Protein AF-A0A943ITS8-F1 (afdb_monomer)

Solvent-accessible surface area (backbone atoms only — not comparable to full-atom values): 27557 Å² total; per-residue (Å²): 136,85,84,74,80,83,71,79,92,72,88,78,87,81,85,78,75,72,50,28,58,60,48,41,40,70,44,14,77,73,55,92,27,43,47,52,30,53,46,33,51,49,40,56,44,51,32,47,37,62,69,46,65,85,47,86,88,46,46,54,42,36,41,39,34,41,34,58,70,78,72,27,29,41,39,34,40,34,32,16,29,64,32,68,88,57,61,66,53,71,70,35,80,60,37,51,91,80,51,74,38,60,78,44,75,62,29,42,44,61,61,33,22,49,15,48,39,35,49,54,98,79,34,53,36,38,41,40,29,16,24,70,68,30,39,76,67,44,22,23,38,36,38,56,52,61,69,40,69,41,83,45,92,90,30,56,57,67,62,79,45,79,43,76,43,63,79,84,52,96,42,81,26,9,37,36,42,38,32,40,21,44,34,80,52,49,53,43,33,46,66,85,91,58,83,71,90,70,58,71,69,58,40,52,51,36,40,49,52,48,53,20,44,35,34,18,38,38,47,66,78,47,83,48,44,46,33,39,39,40,33,51,91,89,45,78,46,80,44,79,65,60,46,53,72,78,48,65,36,85,93,48,62,46,77,46,70,78,39,78,45,65,50,83,44,43,76,33,31,37,35,36,40,36,29,34,41,51,58,37,83,88,46,91,74,58,43,48,43,34,72,80,41,12,31,30,32,40,26,51,67,30,32,51,34,39,66,41,41,33,36,78,45,71,73,45,80,81,51,81,81,41,12,32,32,37,33,43,38,32,42,42,65,78,55,57,61,28,50,59,55,60,41,89,74,49,62,37,66,42,85,86,35,68,30,46,57,48,48,32,51,50,48,50,72,77,44,78,80,76,71,67,69,90,59,48,73,37,51,51,51,50,50,54,49,48,55,55,49,64,68,35,89,55,48,77,42,76,38,71,56,39,75,28,27,62,85,77,70,46,91,46,59,38,54,34,36,37,36,35,84,88,45,25,40,36,34,39,72,42,73,46,72,61,53,65,66,58,55,54,51,46,50,51,46,50,42,18,24,33,73,58,72,45,71,67,65,34,39,34,45,35,17,68,39,77,50,69,72,47,54,57,49,48,60,59,51,42,75,37,63,42,87,77,70,47,65,42,45,71,46,81,47,39,36,73,80,71,70,57,82,79,82,73,82,127

pLDDT: mean 90.45, std 9.05, range [32.16, 98.62]

Nearest PDB structures (foldseek):
  8q3y-assembly1_B  TM=4.881E-01  e=2.890E-02  Thermoanaerobacter brockii subsp. finnii Ako-1
  8q43-assembly1_A  TM=5.497E-01  e=9.065E-02  Thermoanaerobacter brockii subsp. finnii Ako-1
  8q42-assembly1_B  TM=4.632E-01  e=2.890E-02  Thermoanaerobacter brockii subsp. finnii Ako-1
  8q44-assembly1_B  TM=4.445E-01  e=4.566E-02  Thermoanaerobacter brockii subsp. finnii Ako-1
  8q43-assembly1_B  TM=4.394E-01  e=5.738E-02  Thermoanaerobacter brockii subsp. finnii Ako-1

Structure (mmCIF, N/CA/C/O backbone):
data_AF-A0A943ITS8-F1
#
_entry.id   AF-A0A943ITS8-F1
#
loop_
_atom_site.group_PDB
_atom_site.id
_atom_site.type_symbol
_atom_site.label_atom_id
_atom_site.label_alt_id
_atom_site.label_comp_id
_atom_site.label_asym_id
_atom_site.label_entity_id
_atom_site.label_seq_id
_atom_site.pdbx_PDB_ins_code
_atom_site.Cartn_x
_atom_site.Cartn_y
_atom_site.Cartn_z
_atom_site.occupancy
_atom_site.B_iso_or_equiv
_atom_site.auth_seq_id
_atom_site.auth_comp_id
_atom_site.auth_asym_id
_atom_site.auth_atom_id
_atom_site.pdbx_PDB_model_num
ATOM 1 N N . MET A 1 1 ? -46.253 2.713 -43.229 1.00 45.72 1 MET A N 1
ATOM 2 C CA . MET A 1 1 ? -44.899 2.162 -43.019 1.00 45.72 1 MET A CA 1
ATOM 3 C C . MET A 1 1 ? -44.043 2.682 -44.155 1.00 45.72 1 MET A C 1
ATOM 5 O O . MET A 1 1 ? -44.196 2.212 -45.273 1.00 45.72 1 MET A O 1
ATOM 9 N N . GLU A 1 2 ? -43.264 3.733 -43.915 1.00 45.72 2 GLU A N 1
ATOM 10 C CA . GLU A 1 2 ? -42.310 4.226 -44.912 1.00 45.72 2 GLU A CA 1
ATOM 11 C C . GLU A 1 2 ? -41.131 3.253 -44.973 1.00 45.72 2 GLU A C 1
ATOM 13 O O . GLU A 1 2 ? -40.400 3.089 -43.996 1.00 45.72 2 GLU A O 1
ATOM 18 N N . ASN A 1 3 ? -40.974 2.586 -46.118 1.00 52.97 3 ASN A N 1
ATOM 19 C CA . ASN A 1 3 ? -39.776 1.823 -46.447 1.00 52.97 3 ASN A CA 1
ATOM 20 C C . ASN A 1 3 ? -38.607 2.807 -46.561 1.00 52.97 3 ASN A C 1
ATOM 22 O O . ASN A 1 3 ? -38.385 3.399 -47.618 1.00 52.97 3 ASN A O 1
ATOM 26 N N . ARG A 1 4 ? -37.858 2.993 -45.470 1.00 52.56 4 ARG A N 1
ATOM 27 C CA . ARG A 1 4 ? -36.534 3.612 -45.547 1.00 52.56 4 ARG A CA 1
ATOM 28 C C . ARG A 1 4 ? -35.645 2.676 -46.355 1.00 52.56 4 ARG A C 1
ATOM 30 O O . ARG A 1 4 ? -35.309 1.582 -45.907 1.00 52.56 4 ARG A O 1
ATOM 37 N N . ASN A 1 5 ? -35.320 3.091 -47.572 1.00 58.91 5 ASN A N 1
ATOM 38 C CA . ASN A 1 5 ? -34.376 2.392 -48.426 1.00 58.91 5 ASN A CA 1
ATOM 39 C C . ASN A 1 5 ? -32.971 2.592 -47.825 1.00 58.91 5 ASN A C 1
ATOM 41 O O . ASN A 1 5 ? -32.310 3.587 -48.100 1.00 58.91 5 ASN A O 1
ATOM 45 N N . ASN A 1 6 ? -32.564 1.692 -46.926 1.00 61.88 6 ASN A N 1
ATOM 46 C CA . ASN A 1 6 ? -31.344 1.779 -46.109 1.00 61.88 6 ASN A CA 1
ATOM 47 C C . ASN A 1 6 ? -30.063 1.346 -46.853 1.00 61.88 6 ASN A C 1
ATOM 49 O O . ASN A 1 6 ? -29.129 0.861 -46.220 1.00 61.88 6 ASN A O 1
ATOM 53 N N . ASN A 1 7 ? -29.997 1.484 -48.178 1.00 66.25 7 ASN A N 1
ATOM 54 C CA . ASN A 1 7 ? -28.784 1.117 -48.909 1.00 66.25 7 ASN A CA 1
ATOM 55 C C . ASN A 1 7 ? -27.760 2.263 -48.832 1.00 66.25 7 ASN A C 1
ATOM 57 O O . ASN A 1 7 ? -28.050 3.349 -49.346 1.00 66.25 7 ASN A O 1
ATOM 61 N N . PRO A 1 8 ? -26.587 2.058 -48.200 1.00 67.31 8 PRO A N 1
ATOM 62 C CA . PRO A 1 8 ? -25.542 3.071 -48.159 1.00 67.31 8 PRO A CA 1
ATOM 63 C C . PRO A 1 8 ? -25.046 3.372 -49.578 1.00 67.31 8 PRO A C 1
ATOM 65 O O . PRO A 1 8 ? -24.825 2.471 -50.384 1.00 67.31 8 PRO A O 1
ATOM 68 N N . ILE A 1 9 ? -24.921 4.664 -49.886 1.00 78.69 9 ILE A N 1
ATOM 69 C CA . ILE A 1 9 ? -24.562 5.182 -51.219 1.00 78.69 9 ILE A CA 1
ATOM 70 C C . ILE A 1 9 ? -23.030 5.267 -51.373 1.00 78.69 9 ILE A C 1
ATOM 72 O O . ILE A 1 9 ? -22.513 5.293 -52.486 1.00 78.69 9 ILE A O 1
ATOM 76 N N . ALA A 1 10 ? -22.311 5.296 -50.250 1.00 80.50 10 ALA A N 1
ATOM 77 C CA . ALA A 1 10 ? -20.860 5.234 -50.154 1.00 80.50 10 ALA A CA 1
ATOM 78 C C . ALA A 1 10 ? -20.461 4.765 -48.746 1.00 80.50 10 ALA A C 1
ATOM 80 O O . ALA A 1 10 ? -21.247 4.881 -47.800 1.00 80.50 10 ALA A O 1
ATOM 81 N N . GLU A 1 11 ? -19.233 4.277 -48.622 1.00 76.06 11 GLU A N 1
ATOM 82 C CA . GLU A 1 11 ? -18.557 4.032 -47.351 1.00 76.06 11 GLU A CA 1
ATOM 83 C C . GLU A 1 11 ? -17.236 4.804 -47.329 1.00 76.06 11 GLU A C 1
ATOM 85 O O . GLU A 1 11 ? -16.589 4.982 -48.362 1.00 76.06 11 GLU A O 1
ATOM 90 N N . GLU A 1 12 ? -16.853 5.282 -46.150 1.00 82.44 12 GLU A N 1
ATOM 91 C CA . GLU A 1 12 ? -15.559 5.904 -45.895 1.00 82.44 12 GLU A CA 1
ATOM 92 C C . GLU A 1 12 ? -14.915 5.178 -44.714 1.00 82.44 12 GLU A C 1
ATOM 94 O O . GLU A 1 12 ? -15.584 4.857 -43.726 1.00 82.44 12 GLU A O 1
ATOM 99 N N . ILE A 1 13 ? -13.619 4.887 -44.826 1.00 84.38 13 ILE A N 1
ATOM 100 C CA . ILE A 1 13 ? -12.871 4.234 -43.756 1.00 84.38 13 ILE A CA 1
ATOM 101 C C . ILE A 1 13 ? -12.533 5.290 -4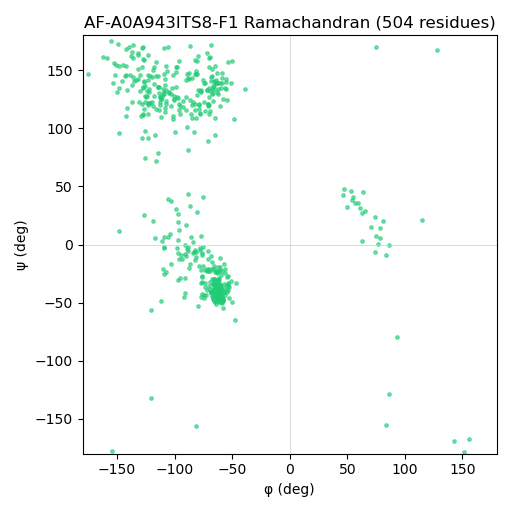2.708 1.00 84.38 13 ILE A C 1
ATOM 103 O O . ILE A 1 13 ? -11.780 6.227 -42.962 1.00 84.38 13 ILE A O 1
ATOM 107 N N . ILE A 1 14 ? -13.065 5.115 -41.502 1.00 79.25 14 ILE A N 1
ATOM 108 C CA . ILE A 1 14 ? -12.683 5.940 -40.360 1.00 79.25 14 ILE A CA 1
ATOM 109 C C . ILE A 1 14 ? -11.328 5.447 -39.848 1.00 79.25 14 ILE A C 1
ATOM 111 O O . ILE A 1 14 ? -11.218 4.352 -39.299 1.00 79.25 14 ILE A O 1
ATOM 115 N N . HIS A 1 15 ? -10.301 6.279 -39.990 1.00 79.56 15 HIS A N 1
ATOM 116 C CA . HIS A 1 15 ? -8.980 6.045 -39.413 1.00 79.56 15 HIS A CA 1
ATOM 117 C C . HIS A 1 15 ? -8.919 6.620 -37.989 1.00 79.56 15 HIS A C 1
ATOM 119 O O . HIS A 1 15 ? -8.445 7.729 -37.772 1.00 79.56 15 HIS A O 1
ATOM 125 N N . ASN A 1 16 ? -9.431 5.874 -37.008 1.00 78.25 16 ASN A N 1
ATOM 126 C CA . ASN A 1 16 ? -9.506 6.276 -35.595 1.00 78.25 16 ASN A CA 1
ATOM 127 C C . ASN A 1 16 ? -8.355 5.728 -34.729 1.00 78.25 16 ASN A C 1
ATOM 129 O O . ASN A 1 16 ? -8.526 5.552 -33.520 1.00 78.25 16 ASN A O 1
ATOM 133 N N . ASN A 1 17 ? -7.195 5.449 -35.330 1.00 81.25 17 ASN A N 1
ATOM 134 C CA . ASN A 1 17 ? -6.017 5.045 -34.568 1.00 81.25 17 ASN A CA 1
ATOM 135 C C . ASN A 1 17 ? -5.598 6.191 -33.632 1.00 81.25 17 ASN A C 1
ATOM 137 O O . ASN A 1 17 ? -5.497 7.335 -34.086 1.00 81.25 17 ASN A O 1
ATOM 141 N N . PRO A 1 18 ? -5.351 5.924 -32.339 1.00 79.31 18 PRO A N 1
ATOM 142 C CA . PRO A 1 18 ? -4.839 6.951 -31.450 1.00 79.31 18 PRO A CA 1
ATOM 143 C C . PRO A 1 18 ? -3.413 7.331 -31.866 1.00 79.31 18 PRO A C 1
ATOM 145 O O . PRO A 1 18 ? -2.629 6.474 -32.274 1.00 79.31 18 PRO A O 1
ATOM 148 N N . THR A 1 19 ? -3.055 8.606 -31.715 1.00 82.06 19 THR A N 1
ATOM 149 C CA . THR A 1 19 ? -1.651 9.023 -31.827 1.00 82.06 19 THR A CA 1
ATOM 150 C C . THR A 1 19 ? -0.850 8.446 -30.659 1.00 82.06 19 THR A C 1
ATOM 152 O O . THR A 1 19 ? -1.399 8.272 -29.566 1.00 82.06 19 THR A O 1
ATOM 155 N N . GLY A 1 20 ? 0.450 8.188 -30.847 1.00 80.69 20 GLY A N 1
ATOM 156 C CA . GLY A 1 20 ? 1.323 7.715 -29.766 1.00 80.69 20 GLY A CA 1
ATOM 157 C C . GLY A 1 20 ? 1.266 8.615 -28.528 1.00 80.69 20 GLY A C 1
ATOM 158 O O . GLY A 1 20 ? 1.041 8.131 -27.419 1.00 80.69 20 GLY A O 1
ATOM 159 N N . TYR A 1 21 ? 1.333 9.935 -28.733 1.00 84.06 21 TYR A N 1
ATOM 160 C CA . TYR A 1 21 ? 1.154 10.923 -27.667 1.00 84.06 21 TYR A CA 1
ATOM 161 C C . TYR A 1 21 ? -0.231 10.852 -27.011 1.00 84.06 21 TYR A C 1
ATOM 163 O O . TYR A 1 21 ? -0.318 10.801 -25.788 1.00 84.06 21 TYR A O 1
ATOM 171 N N . GLY A 1 22 ? -1.314 10.836 -27.797 1.00 84.69 22 GLY A N 1
ATOM 172 C CA . GLY A 1 22 ? -2.678 10.823 -27.263 1.00 84.69 22 GLY A CA 1
ATOM 173 C C . GLY A 1 22 ? -2.969 9.571 -26.435 1.00 84.69 22 GLY A C 1
ATOM 174 O O . GLY A 1 22 ? -3.591 9.660 -25.378 1.00 84.69 22 GLY A O 1
ATOM 175 N N . LEU A 1 23 ? -2.457 8.418 -26.872 1.00 86.44 23 LEU A N 1
ATOM 176 C CA . LEU A 1 23 ? -2.541 7.166 -26.128 1.00 86.44 23 LEU A CA 1
ATOM 177 C C . LEU A 1 23 ? -1.733 7.228 -24.828 1.00 86.44 23 LEU A C 1
ATOM 179 O O . LEU A 1 23 ? -2.260 6.893 -23.770 1.00 86.44 23 LEU A O 1
ATOM 183 N N . PHE A 1 24 ? -0.479 7.682 -24.900 1.00 87.94 24 PHE A N 1
ATOM 184 C CA . PHE A 1 24 ? 0.410 7.767 -23.741 1.00 87.94 24 PHE A CA 1
ATOM 185 C C . PHE A 1 24 ? -0.098 8.767 -22.694 1.00 87.94 24 PHE A C 1
ATOM 187 O O . PHE A 1 24 ? -0.142 8.458 -21.508 1.00 87.94 24 PHE A O 1
ATOM 194 N N . ALA A 1 25 ? -0.583 9.934 -23.123 1.00 87.19 25 ALA A N 1
ATOM 195 C CA . ALA A 1 25 ? -1.224 10.897 -22.237 1.00 87.19 25 ALA A CA 1
ATOM 196 C C . ALA A 1 25 ? -2.515 10.338 -21.623 1.00 87.19 25 ALA A C 1
ATOM 198 O O . ALA A 1 25 ? -2.735 10.479 -20.421 1.00 87.19 25 ALA A O 1
ATOM 199 N N . GLY A 1 26 ? -3.330 9.633 -22.416 1.00 86.69 26 GLY A N 1
ATOM 200 C CA . GLY A 1 26 ? -4.579 9.023 -21.956 1.00 86.69 26 GLY A CA 1
ATOM 201 C C . GLY A 1 26 ? -4.403 7.960 -20.865 1.00 86.69 26 GLY A C 1
ATOM 202 O O . GLY A 1 26 ? -5.329 7.729 -20.092 1.00 86.69 26 GLY A O 1
ATOM 203 N N . ILE A 1 27 ? -3.223 7.338 -20.763 1.00 87.88 27 ILE A N 1
ATOM 204 C CA . ILE A 1 27 ? -2.914 6.347 -19.721 1.00 87.88 27 ILE A CA 1
ATOM 205 C C . ILE A 1 27 ? -2.141 6.923 -18.518 1.00 87.88 27 ILE A C 1
ATOM 207 O O . ILE A 1 27 ? -1.895 6.189 -17.558 1.00 87.88 27 ILE A O 1
ATOM 211 N N . GLY A 1 28 ? -1.770 8.210 -18.544 1.00 84.75 28 GLY A N 1
ATOM 212 C CA . GLY A 1 28 ? -0.939 8.849 -17.513 1.00 84.75 28 GLY A CA 1
ATOM 213 C C . GLY A 1 28 ? -1.664 9.179 -16.201 1.00 84.75 28 GLY A C 1
ATOM 214 O O . GLY A 1 28 ? -1.063 9.138 -15.128 1.00 84.75 28 GLY A O 1
ATOM 215 N N . ASP A 1 29 ? -2.975 9.416 -16.234 1.00 81.31 29 ASP A N 1
ATOM 216 C CA . ASP A 1 29 ? -3.749 9.802 -15.040 1.00 81.31 29 ASP A CA 1
ATOM 217 C C . ASP A 1 29 ? -4.328 8.613 -14.251 1.00 81.31 29 ASP A C 1
ATOM 219 O O . ASP A 1 29 ? -5.198 8.775 -13.398 1.00 81.31 29 ASP A O 1
ATOM 223 N N . ASN A 1 30 ? -3.820 7.399 -14.483 1.00 79.81 30 ASN A N 1
ATOM 224 C CA . ASN A 1 30 ? -4.305 6.197 -13.798 1.00 79.81 30 ASN A CA 1
ATOM 225 C C . ASN A 1 30 ? -3.832 6.065 -12.339 1.00 79.81 30 ASN A C 1
ATOM 227 O O . ASN A 1 30 ? -4.435 5.303 -11.584 1.00 79.81 30 ASN A O 1
ATOM 231 N N . PHE A 1 31 ? -2.779 6.780 -11.925 1.00 83.69 31 PHE A N 1
ATOM 232 C CA . PHE A 1 31 ? -2.277 6.740 -10.547 1.00 83.69 31 PHE A CA 1
ATOM 233 C C . PHE A 1 31 ? -2.641 7.985 -9.746 1.00 83.69 31 PHE A C 1
ATOM 235 O O . PHE A 1 31 ? -2.350 9.119 -10.142 1.00 83.69 31 PHE A O 1
ATOM 242 N N . ASN A 1 32 ? -3.165 7.742 -8.544 1.00 82.31 32 ASN A N 1
ATOM 243 C CA . ASN A 1 32 ? -3.515 8.785 -7.580 1.00 82.31 32 ASN A CA 1
ATOM 244 C C . ASN A 1 32 ? -2.274 9.411 -6.927 1.00 82.31 32 ASN A C 1
ATOM 246 O O . ASN A 1 32 ? -2.345 10.531 -6.429 1.00 82.31 32 ASN A O 1
ATOM 250 N N . SER A 1 33 ? -1.138 8.706 -6.928 1.00 89.38 33 SER A N 1
ATOM 251 C CA . SER A 1 33 ? 0.119 9.216 -6.382 1.00 89.38 33 SER A CA 1
ATOM 252 C C . SER A 1 33 ? 1.338 8.736 -7.166 1.00 89.38 33 SER A C 1
ATOM 254 O O . SER A 1 33 ? 1.333 7.662 -7.767 1.00 89.38 33 SER A O 1
ATOM 256 N N . ALA A 1 34 ? 2.423 9.508 -7.109 1.00 93.19 34 ALA A N 1
ATOM 257 C CA . ALA A 1 34 ? 3.723 9.111 -7.650 1.00 93.19 34 ALA A CA 1
ATOM 258 C C . ALA A 1 34 ? 4.261 7.831 -6.983 1.00 93.19 34 ALA A C 1
ATOM 260 O O . ALA A 1 34 ? 4.993 7.070 -7.610 1.00 93.19 34 ALA A O 1
ATOM 261 N N . ALA A 1 35 ? 3.854 7.552 -5.739 1.00 93.44 35 ALA A N 1
ATOM 262 C CA . ALA A 1 35 ? 4.240 6.339 -5.026 1.00 93.44 35 ALA A CA 1
ATOM 263 C C . ALA A 1 35 ? 3.762 5.066 -5.747 1.00 93.44 35 ALA A C 1
ATOM 265 O O . ALA A 1 35 ? 4.495 4.081 -5.796 1.00 93.44 35 ALA A O 1
ATOM 266 N N . GLN A 1 36 ? 2.580 5.104 -6.373 1.00 92.81 36 GLN A N 1
ATOM 267 C CA . GLN A 1 36 ? 2.053 3.977 -7.150 1.00 92.81 36 GLN A CA 1
ATOM 268 C C . GLN A 1 36 ? 2.874 3.731 -8.423 1.00 92.81 36 GLN A C 1
ATOM 270 O O . GLN A 1 36 ? 3.212 2.587 -8.707 1.00 92.81 36 GLN A O 1
ATOM 275 N N . ALA A 1 37 ? 3.274 4.791 -9.134 1.00 93.69 37 ALA A N 1
ATOM 276 C CA . ALA A 1 37 ? 4.153 4.672 -10.301 1.00 93.69 37 ALA A CA 1
ATOM 277 C C . ALA A 1 37 ? 5.517 4.065 -9.924 1.00 93.69 37 ALA A C 1
ATOM 279 O O . ALA A 1 37 ? 6.000 3.158 -10.598 1.00 93.69 37 ALA A O 1
ATOM 280 N N . ILE A 1 38 ? 6.103 4.505 -8.803 1.00 96.00 38 ILE A N 1
ATOM 281 C CA . ILE A 1 38 ? 7.350 3.934 -8.266 1.00 96.00 38 ILE A CA 1
ATOM 282 C C . ILE A 1 38 ? 7.161 2.449 -7.924 1.00 96.00 38 ILE A C 1
ATOM 284 O O . ILE A 1 38 ? 8.034 1.633 -8.222 1.00 96.00 38 ILE A O 1
ATOM 288 N N . CYS A 1 39 ? 6.026 2.084 -7.316 1.00 95.69 39 CYS A N 1
ATOM 289 C CA . CYS A 1 39 ? 5.730 0.691 -6.997 1.00 95.69 39 CYS A CA 1
ATOM 290 C C . CYS A 1 39 ? 5.632 -0.171 -8.258 1.00 95.69 39 CYS A C 1
ATOM 292 O O . CYS A 1 39 ? 6.214 -1.243 -8.263 1.00 95.69 39 CYS A O 1
ATOM 294 N N . GLU A 1 40 ? 4.995 0.284 -9.336 1.00 94.00 40 GLU A N 1
ATOM 295 C CA . GLU A 1 40 ? 4.917 -0.497 -10.582 1.00 94.00 40 GLU A CA 1
ATOM 296 C C . GLU A 1 40 ? 6.289 -0.761 -11.214 1.00 94.00 40 GLU A C 1
ATOM 298 O O . GLU A 1 40 ? 6.554 -1.876 -11.656 1.00 94.00 40 GLU A O 1
ATOM 303 N N . LEU A 1 41 ? 7.198 0.219 -11.191 1.00 95.00 41 LEU A N 1
ATOM 304 C CA . LEU A 1 41 ? 8.578 -0.002 -11.642 1.00 95.00 41 LEU A CA 1
ATOM 305 C C . LEU A 1 41 ? 9.307 -1.026 -10.753 1.00 95.00 41 LEU A C 1
ATOM 307 O O . LEU A 1 41 ? 10.054 -1.872 -11.244 1.00 95.00 41 LEU A O 1
ATOM 311 N N . ALA A 1 42 ? 9.082 -0.970 -9.437 1.00 96.44 42 ALA A N 1
ATOM 312 C CA . ALA A 1 42 ? 9.640 -1.942 -8.502 1.00 96.44 42 ALA A CA 1
ATOM 313 C C . ALA A 1 42 ? 9.007 -3.341 -8.646 1.00 96.44 42 ALA A C 1
ATOM 315 O O . ALA A 1 42 ? 9.707 -4.332 -8.450 1.00 96.44 42 ALA A O 1
ATOM 316 N N . ASP A 1 43 ? 7.726 -3.440 -9.011 1.00 95.12 43 ASP A N 1
ATOM 317 C CA . ASP A 1 43 ? 7.040 -4.710 -9.273 1.00 95.12 43 ASP A CA 1
ATOM 318 C C . ASP A 1 43 ? 7.704 -5.470 -10.420 1.00 95.12 43 ASP A C 1
ATOM 320 O O . ASP A 1 43 ? 7.954 -6.667 -10.277 1.00 95.12 43 ASP A O 1
ATOM 324 N N . ASP A 1 44 ? 8.034 -4.784 -11.520 1.00 93.56 44 ASP A N 1
ATOM 325 C CA . ASP A 1 44 ? 8.706 -5.394 -12.672 1.00 93.56 44 ASP A CA 1
ATOM 326 C C . ASP A 1 44 ? 10.088 -5.949 -12.278 1.00 93.56 44 ASP A C 1
ATOM 328 O O . ASP A 1 44 ? 10.421 -7.095 -12.598 1.00 93.56 44 ASP A O 1
ATOM 332 N N . ALA A 1 45 ? 10.858 -5.180 -11.501 1.00 95.50 45 ALA A N 1
ATOM 333 C CA . ALA A 1 45 ? 12.149 -5.609 -10.964 1.00 95.50 45 ALA A CA 1
ATOM 334 C C . ALA A 1 45 ? 12.017 -6.820 -10.018 1.00 95.50 45 ALA A C 1
ATOM 336 O O . ALA A 1 45 ? 12.743 -7.807 -10.150 1.00 95.50 45 ALA A O 1
ATOM 337 N N . ILE A 1 46 ? 11.064 -6.783 -9.077 1.00 95.62 46 ILE A N 1
ATOM 338 C CA . ILE A 1 46 ? 10.797 -7.887 -8.141 1.00 95.62 46 ILE A CA 1
ATOM 339 C C . ILE A 1 46 ? 10.327 -9.132 -8.895 1.00 95.62 46 ILE A C 1
ATOM 341 O O . ILE A 1 46 ? 10.759 -10.237 -8.567 1.00 95.62 46 ILE A O 1
ATOM 345 N N . SER A 1 47 ? 9.455 -8.972 -9.893 1.00 92.88 47 SER A N 1
ATOM 346 C CA . SER A 1 47 ? 8.957 -10.063 -10.730 1.00 92.88 47 SER A CA 1
ATOM 347 C C . SER A 1 47 ? 10.114 -10.777 -11.424 1.00 92.88 47 SER A C 1
ATOM 349 O O . SER A 1 47 ? 10.232 -11.999 -11.308 1.00 92.88 47 SER A O 1
ATOM 351 N N . ASN A 1 48 ? 11.021 -10.018 -12.047 1.00 93.81 48 ASN A N 1
ATOM 352 C CA . ASN A 1 48 ? 12.178 -10.579 -12.732 1.00 93.81 48 ASN A CA 1
ATOM 353 C C . ASN A 1 48 ? 13.122 -11.318 -11.774 1.00 93.81 48 ASN A C 1
ATOM 355 O O . ASN A 1 48 ? 13.493 -12.461 -12.042 1.00 93.81 48 ASN A O 1
ATOM 359 N N . LEU A 1 49 ? 13.473 -10.705 -10.639 1.00 94.88 49 LEU A N 1
ATOM 360 C CA . LEU A 1 49 ? 14.372 -11.324 -9.661 1.00 94.88 49 LEU A CA 1
ATOM 361 C C . LEU A 1 49 ? 13.764 -12.580 -9.027 1.00 94.88 49 LEU A C 1
ATOM 363 O O . LEU A 1 49 ? 14.467 -13.565 -8.834 1.00 94.88 49 LEU A O 1
ATOM 367 N N . ARG A 1 50 ? 12.460 -12.582 -8.730 1.00 92.94 50 ARG A N 1
ATOM 368 C CA . ARG A 1 50 ? 11.774 -13.762 -8.179 1.00 92.94 50 ARG A CA 1
ATOM 369 C C . ARG A 1 50 ? 11.707 -14.911 -9.170 1.00 92.94 50 ARG A C 1
ATOM 371 O O . ARG A 1 50 ? 11.996 -16.038 -8.796 1.00 92.94 50 ARG A O 1
ATOM 378 N N . ALA A 1 51 ? 11.353 -14.628 -10.421 1.00 91.50 51 ALA A N 1
ATOM 379 C CA . ALA A 1 51 ? 11.242 -15.658 -11.449 1.00 91.50 51 ALA A CA 1
ATOM 380 C C . ALA A 1 51 ? 12.589 -16.315 -11.794 1.00 91.50 51 ALA A C 1
ATOM 382 O O . ALA A 1 51 ? 12.607 -17.394 -12.379 1.00 91.50 51 ALA A O 1
ATOM 383 N N . ASN A 1 52 ? 13.707 -15.667 -11.452 1.00 92.56 52 ASN A N 1
ATOM 384 C CA . ASN A 1 52 ? 15.055 -16.119 -11.789 1.00 92.56 52 ASN A CA 1
ATOM 385 C C . ASN A 1 52 ? 15.962 -16.223 -10.549 1.00 92.56 52 ASN A C 1
ATOM 387 O O . ASN A 1 52 ? 17.179 -16.125 -10.674 1.00 92.56 52 ASN A O 1
ATOM 391 N N . SER A 1 53 ? 15.396 -16.423 -9.353 1.00 91.50 53 SER A N 1
ATOM 392 C CA . SER A 1 53 ? 16.154 -16.405 -8.089 1.00 91.50 53 SER A CA 1
ATOM 393 C C . SER A 1 53 ? 17.229 -17.488 -7.975 1.00 91.50 53 SER A C 1
ATOM 395 O O . SER A 1 53 ? 18.135 -17.364 -7.154 1.00 91.50 53 SER A O 1
ATOM 397 N N . ASP A 1 54 ? 17.118 -18.543 -8.783 1.00 90.94 54 ASP A N 1
ATOM 398 C CA . ASP A 1 54 ? 18.059 -19.663 -8.818 1.00 90.94 54 ASP A CA 1
ATOM 399 C C . ASP A 1 54 ? 19.281 -19.394 -9.713 1.00 90.94 54 ASP A C 1
ATOM 401 O O . ASP A 1 54 ? 20.213 -20.198 -9.732 1.00 90.94 54 ASP A O 1
ATOM 405 N N . ASP A 1 55 ? 19.300 -18.286 -10.464 1.00 91.81 55 ASP A N 1
ATOM 406 C CA . ASP A 1 55 ? 20.439 -17.895 -11.297 1.00 91.81 55 ASP A CA 1
ATOM 407 C C . ASP A 1 55 ? 21.511 -17.194 -10.436 1.00 91.81 55 ASP A C 1
ATOM 409 O O . ASP A 1 55 ? 21.312 -16.056 -9.997 1.00 91.81 55 ASP A O 1
ATOM 413 N N . PRO A 1 56 ? 22.666 -17.843 -10.186 1.00 88.06 56 PRO A N 1
ATOM 414 C CA . PRO A 1 56 ? 23.684 -17.325 -9.275 1.00 88.06 56 PRO A CA 1
ATOM 415 C C . PRO A 1 56 ? 24.421 -16.098 -9.829 1.00 88.06 56 PRO A C 1
ATOM 417 O O . PRO A 1 56 ? 25.144 -15.444 -9.078 1.00 88.06 56 PRO A O 1
ATOM 420 N N . ASP A 1 57 ? 24.268 -15.792 -11.123 1.00 87.81 57 ASP A N 1
ATOM 421 C CA . ASP A 1 57 ? 24.910 -14.642 -11.761 1.00 87.81 57 ASP A CA 1
ATOM 422 C C . ASP A 1 57 ? 24.127 -13.338 -11.524 1.00 87.81 57 ASP A C 1
ATOM 424 O O . ASP A 1 57 ? 24.643 -12.252 -11.804 1.00 87.81 57 ASP A O 1
ATOM 428 N N . LEU A 1 58 ? 22.882 -13.425 -11.034 1.00 92.94 58 LEU A N 1
ATOM 429 C CA . LEU A 1 58 ? 22.030 -12.261 -10.804 1.00 92.94 58 LEU A CA 1
ATOM 430 C C . LEU A 1 58 ? 22.348 -11.575 -9.478 1.00 92.94 58 LEU A C 1
ATOM 432 O O . LEU A 1 58 ? 22.667 -12.203 -8.467 1.00 92.94 58 LEU A O 1
ATOM 436 N N . SER A 1 59 ? 22.190 -10.252 -9.455 1.00 94.19 59 SER A N 1
ATOM 437 C CA . SER A 1 59 ? 22.183 -9.517 -8.194 1.00 94.19 59 SER A CA 1
ATOM 438 C C . SER A 1 59 ? 20.754 -9.379 -7.693 1.00 94.19 59 SER A C 1
ATOM 440 O O . SER A 1 59 ? 19.939 -8.692 -8.305 1.00 94.19 59 SER A O 1
ATOM 442 N N . MET A 1 60 ? 20.472 -9.945 -6.518 1.00 95.62 60 MET A N 1
ATOM 443 C CA . MET A 1 60 ? 19.185 -9.807 -5.820 1.00 95.62 60 MET A CA 1
ATOM 444 C C . MET A 1 60 ? 19.029 -8.422 -5.170 1.00 95.62 60 MET A C 1
ATOM 446 O O . MET A 1 60 ? 18.589 -8.300 -4.030 1.00 95.62 60 MET A O 1
ATOM 450 N N . THR A 1 61 ? 19.457 -7.363 -5.860 1.00 96.38 61 THR A N 1
ATOM 451 C CA . THR A 1 61 ? 19.390 -5.980 -5.388 1.00 96.38 61 THR A CA 1
ATOM 452 C C . THR A 1 61 ? 18.589 -5.125 -6.357 1.00 96.38 61 THR A C 1
ATOM 454 O O . THR A 1 61 ? 18.825 -5.148 -7.563 1.00 96.38 61 THR A O 1
ATOM 457 N N . ILE A 1 62 ? 17.685 -4.328 -5.795 1.00 98.00 62 ILE A N 1
ATOM 458 C CA . ILE A 1 62 ? 16.953 -3.272 -6.488 1.00 98.00 62 ILE A CA 1
ATOM 459 C C . ILE A 1 62 ? 17.402 -1.937 -5.901 1.00 98.00 62 ILE A C 1
ATOM 461 O O . ILE A 1 62 ? 17.425 -1.767 -4.678 1.00 98.00 62 ILE A O 1
ATOM 465 N N . VAL A 1 63 ? 17.756 -0.987 -6.760 1.00 98.31 63 VAL A N 1
ATOM 466 C CA . VAL A 1 63 ? 18.083 0.389 -6.382 1.00 98.31 63 VAL A CA 1
ATOM 467 C C . VAL A 1 63 ? 17.022 1.311 -6.958 1.00 98.31 63 VAL A C 1
ATOM 469 O O . VAL A 1 63 ? 16.897 1.431 -8.172 1.00 98.31 63 VAL A O 1
ATOM 472 N N . VAL A 1 64 ? 16.270 1.969 -6.083 1.00 98.62 64 VAL A N 1
ATOM 473 C CA . VAL A 1 64 ? 15.363 3.060 -6.442 1.00 98.62 64 VAL A CA 1
ATOM 474 C C . VAL A 1 64 ? 16.095 4.373 -6.183 1.00 98.62 64 VAL A C 1
ATOM 476 O O . VAL A 1 64 ? 16.590 4.574 -5.079 1.00 98.62 64 VAL A O 1
ATOM 479 N N . SER A 1 65 ? 16.199 5.268 -7.157 1.00 98.19 65 SER A N 1
ATOM 480 C CA . SER A 1 65 ? 16.859 6.566 -6.996 1.00 98.19 65 SER A CA 1
ATOM 481 C C . SER A 1 65 ? 15.878 7.723 -7.121 1.00 98.19 65 SER A C 1
ATOM 483 O O . SER A 1 65 ? 14.939 7.675 -7.913 1.00 98.19 65 SER A O 1
ATOM 485 N N . PHE A 1 66 ? 16.124 8.772 -6.340 1.00 98.56 66 PHE A N 1
ATOM 486 C CA . PHE A 1 66 ? 15.424 10.047 -6.414 1.00 98.56 66 PHE A CA 1
ATOM 487 C C . PHE A 1 66 ? 16.462 11.160 -6.487 1.00 98.56 66 PHE A C 1
ATOM 489 O O . PHE A 1 66 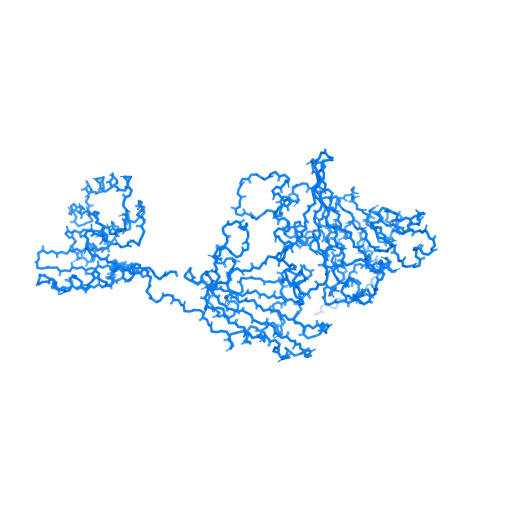? 17.146 11.417 -5.494 1.00 98.56 66 PHE A O 1
ATOM 496 N N . GLU A 1 67 ? 16.566 11.830 -7.631 1.00 98.31 67 GLU A N 1
ATOM 497 C CA . GLU A 1 67 ? 17.433 12.997 -7.798 1.00 98.31 67 GLU A CA 1
ATOM 498 C C . GLU A 1 67 ? 16.611 14.278 -7.883 1.00 98.31 67 GLU A C 1
ATOM 500 O O . GLU A 1 67 ? 15.725 14.414 -8.724 1.00 98.31 67 GLU A O 1
ATOM 505 N N . ASN A 1 68 ? 16.897 15.228 -6.996 1.00 98.00 68 ASN A N 1
ATOM 506 C CA . ASN A 1 68 ? 16.234 16.522 -6.985 1.00 98.00 68 ASN A CA 1
ATOM 507 C C . ASN A 1 68 ? 16.787 17.441 -8.083 1.00 98.00 68 ASN A C 1
ATOM 509 O O . ASN A 1 68 ? 17.910 17.934 -7.975 1.00 98.00 68 ASN A O 1
ATOM 513 N N . LEU A 1 69 ? 15.954 17.743 -9.078 1.00 96.69 69 LEU A N 1
ATOM 514 C CA . LEU A 1 69 ? 16.258 18.663 -10.178 1.00 96.69 69 LEU A CA 1
ATOM 515 C C . LEU A 1 69 ? 15.708 20.082 -9.931 1.00 96.69 69 LEU A C 1
ATOM 517 O O . LEU A 1 69 ? 15.795 20.951 -10.797 1.00 96.69 69 LEU A O 1
ATOM 521 N N . GLY A 1 70 ? 15.115 20.334 -8.760 1.00 95.25 70 GLY A N 1
ATOM 522 C CA . GLY A 1 70 ? 14.453 21.589 -8.412 1.00 95.25 70 GLY A CA 1
ATOM 523 C C . GLY A 1 70 ? 12.957 21.551 -8.719 1.00 95.25 70 GLY A C 1
ATOM 524 O O . GLY A 1 70 ? 12.146 21.346 -7.818 1.00 95.25 70 GLY A O 1
ATOM 525 N N . ASP A 1 71 ? 12.576 21.747 -9.983 1.00 95.12 71 ASP A N 1
ATOM 526 C CA . ASP A 1 71 ? 11.168 21.727 -10.420 1.00 95.12 71 ASP A CA 1
ATOM 527 C C . ASP A 1 71 ? 10.630 20.307 -10.692 1.00 95.12 71 ASP A C 1
ATOM 529 O O . ASP A 1 71 ? 9.431 20.105 -10.918 1.00 95.12 71 ASP A O 1
ATOM 533 N N . ALA A 1 72 ? 11.516 19.315 -10.636 1.00 96.56 72 ALA A N 1
ATOM 534 C CA . ALA A 1 72 ? 11.238 17.910 -10.862 1.00 96.56 72 ALA A CA 1
ATOM 535 C C . ALA A 1 72 ? 12.157 17.006 -10.045 1.00 96.56 72 ALA A C 1
ATOM 537 O O . ALA A 1 72 ? 13.106 17.448 -9.398 1.00 96.56 72 ALA A O 1
ATOM 538 N N . VAL A 1 73 ? 11.835 15.722 -10.093 1.00 98.06 73 VAL A N 1
ATOM 539 C CA . VAL A 1 73 ? 12.619 14.633 -9.532 1.00 98.06 73 VAL A CA 1
ATOM 540 C C . VAL A 1 73 ? 12.894 13.639 -10.649 1.00 98.06 73 VAL A C 1
ATOM 542 O O . VAL A 1 73 ? 11.949 13.202 -11.304 1.00 98.06 73 VAL A O 1
ATOM 545 N N . GLU A 1 74 ? 14.150 13.272 -10.877 1.00 98.06 74 GLU A N 1
ATOM 546 C CA . GLU A 1 74 ? 14.444 12.082 -11.676 1.00 98.06 74 GLU A CA 1
ATOM 547 C C . GLU A 1 74 ? 14.243 10.849 -10.793 1.00 98.06 74 GLU A C 1
ATOM 549 O O . GLU A 1 74 ? 14.862 10.711 -9.735 1.00 98.06 74 GLU A O 1
ATOM 554 N N . ILE A 1 75 ? 13.327 9.978 -11.208 1.00 98.44 75 ILE A N 1
ATOM 555 C CA . ILE A 1 75 ? 13.045 8.704 -10.556 1.00 98.44 75 ILE A CA 1
ATOM 556 C C . ILE A 1 75 ? 13.751 7.620 -11.361 1.00 98.44 75 ILE A C 1
ATOM 558 O O . ILE A 1 75 ? 13.507 7.486 -12.559 1.00 98.44 75 ILE A O 1
ATOM 562 N N . GLY A 1 76 ? 14.595 6.830 -10.704 1.00 97.94 76 GLY A N 1
ATOM 563 C CA . GLY A 1 76 ? 15.254 5.675 -11.306 1.00 97.94 76 GLY A CA 1
ATOM 564 C C . GLY A 1 76 ? 14.898 4.382 -10.585 1.00 97.94 76 GLY A C 1
ATOM 565 O O . GLY A 1 76 ? 14.765 4.367 -9.365 1.00 97.94 76 GLY A O 1
ATOM 566 N N . VAL A 1 77 ? 14.768 3.283 -11.323 1.00 98.31 77 VAL A N 1
ATOM 567 C CA . VAL A 1 77 ? 14.719 1.925 -10.767 1.00 98.31 77 VAL A CA 1
ATOM 568 C C . VAL A 1 77 ? 15.692 1.055 -11.543 1.00 98.31 77 VAL A C 1
ATOM 570 O O . VAL A 1 77 ? 15.604 0.957 -12.766 1.00 98.31 77 VAL A O 1
ATOM 573 N N . VAL A 1 78 ? 16.635 0.449 -10.826 1.00 98.00 78 VAL A N 1
ATOM 574 C CA . VAL A 1 78 ? 17.669 -0.422 -11.384 1.00 98.00 78 VAL A CA 1
ATOM 575 C C . VAL A 1 78 ? 17.641 -1.768 -10.680 1.00 98.00 78 VAL A C 1
ATOM 577 O O . VAL A 1 78 ? 17.725 -1.826 -9.453 1.00 98.00 78 VAL A O 1
ATOM 580 N N . ASP A 1 79 ? 17.572 -2.844 -11.451 1.00 97.31 79 ASP A N 1
ATOM 581 C CA . ASP A 1 79 ? 17.672 -4.218 -10.964 1.00 97.31 79 ASP A CA 1
ATOM 582 C C . ASP A 1 79 ? 18.909 -4.924 -11.531 1.00 97.31 79 ASP A C 1
ATOM 584 O O . ASP A 1 79 ? 19.449 -4.539 -12.570 1.00 97.31 79 ASP A O 1
ATOM 588 N N . GLY A 1 80 ? 19.370 -5.958 -10.828 1.00 95.75 80 GLY A N 1
ATOM 589 C CA . GLY A 1 80 ? 20.437 -6.853 -11.285 1.00 95.75 80 GLY A CA 1
ATOM 590 C C . GLY A 1 80 ? 19.931 -8.155 -11.889 1.00 95.75 80 GLY A C 1
ATOM 591 O O . GLY A 1 80 ? 20.584 -9.187 -11.729 1.00 95.75 80 GLY A O 1
ATOM 592 N N . GLY A 1 81 ? 18.748 -8.120 -12.500 1.00 95.94 81 GLY A N 1
ATOM 593 C CA . GLY A 1 81 ? 18.073 -9.268 -13.075 1.00 95.94 81 GLY A CA 1
ATOM 594 C C . GLY A 1 81 ? 18.576 -9.644 -14.467 1.00 95.94 81 GLY A C 1
ATOM 595 O O . GLY A 1 81 ? 19.706 -9.363 -14.871 1.00 95.94 81 GLY A O 1
ATOM 596 N N . THR A 1 82 ? 17.721 -10.321 -15.227 1.00 95.94 82 THR A N 1
ATOM 597 C CA . THR A 1 82 ? 18.072 -10.932 -16.522 1.00 95.94 82 THR A CA 1
ATOM 598 C C . THR A 1 82 ? 18.062 -9.953 -17.698 1.00 95.94 82 THR A C 1
ATOM 600 O O . THR A 1 82 ? 18.545 -10.295 -18.781 1.00 95.94 82 THR A O 1
ATOM 603 N N . GLY A 1 83 ? 17.544 -8.738 -17.498 1.00 94.69 83 GLY A N 1
ATOM 604 C CA . GLY A 1 83 ? 17.272 -7.778 -18.565 1.00 94.69 83 GLY A CA 1
ATOM 605 C C . GLY A 1 83 ? 16.026 -8.131 -19.393 1.00 94.69 83 GLY A C 1
ATOM 606 O O . GLY A 1 83 ? 15.461 -9.218 -19.296 1.00 94.69 83 GLY A O 1
ATOM 607 N N . ILE A 1 84 ? 15.596 -7.207 -20.250 1.00 94.62 84 ILE A N 1
ATOM 608 C CA . ILE A 1 84 ? 14.431 -7.355 -21.127 1.00 94.62 84 ILE A CA 1
ATOM 609 C C . ILE A 1 84 ? 14.893 -7.964 -22.449 1.00 94.62 84 ILE A C 1
ATOM 611 O O . ILE A 1 84 ? 15.660 -7.367 -23.207 1.00 94.62 84 ILE A O 1
ATOM 615 N N . THR A 1 85 ? 14.418 -9.165 -22.764 1.00 91.75 85 THR A N 1
ATOM 616 C CA . THR A 1 85 ? 14.734 -9.840 -24.030 1.00 91.75 85 THR A CA 1
ATOM 617 C C . THR A 1 85 ? 13.976 -9.217 -25.200 1.00 91.75 85 THR A C 1
ATOM 619 O O . THR A 1 85 ? 14.598 -8.903 -26.216 1.00 91.75 85 THR A O 1
ATOM 622 N N . ASN A 1 86 ? 12.675 -8.967 -25.030 1.00 90.69 86 ASN A N 1
ATOM 623 C CA . ASN A 1 86 ? 11.782 -8.410 -26.043 1.00 90.69 86 ASN A CA 1
ATOM 624 C C . ASN A 1 86 ? 11.223 -7.041 -25.606 1.00 90.69 86 ASN A C 1
ATOM 626 O O . ASN A 1 86 ? 10.228 -6.963 -24.883 1.00 90.69 86 ASN A O 1
ATOM 630 N N . LEU A 1 87 ? 11.889 -5.964 -26.039 1.00 90.50 87 LEU A N 1
ATOM 631 C CA . LEU A 1 87 ? 11.474 -4.585 -25.752 1.00 90.50 87 LEU A CA 1
ATOM 632 C C . LEU A 1 87 ? 10.157 -4.214 -26.449 1.00 90.50 87 LEU A C 1
ATOM 634 O O . LEU A 1 87 ? 9.385 -3.442 -25.886 1.00 90.50 87 LEU A O 1
ATOM 638 N N . ASP A 1 88 ? 9.861 -4.811 -27.605 1.00 88.12 88 ASP A N 1
ATOM 639 C CA . ASP A 1 88 ? 8.626 -4.550 -28.350 1.00 88.12 88 ASP A CA 1
ATOM 640 C C . ASP A 1 88 ? 7.411 -5.016 -27.536 1.00 88.12 88 ASP A C 1
ATOM 642 O O . ASP A 1 88 ? 6.489 -4.239 -27.283 1.00 88.12 88 ASP A O 1
ATOM 646 N N . SER A 1 89 ? 7.439 -6.252 -27.021 1.00 87.38 89 SER A N 1
ATOM 647 C CA . SER A 1 89 ? 6.394 -6.756 -26.115 1.00 87.38 89 SER A CA 1
ATOM 648 C C . SER A 1 89 ? 6.317 -5.936 -24.823 1.00 87.38 89 SER A C 1
ATOM 650 O O . SER A 1 89 ? 5.221 -5.631 -24.352 1.00 87.38 89 SER A O 1
ATOM 652 N N . ALA A 1 90 ? 7.461 -5.531 -24.259 1.00 88.25 90 ALA A N 1
ATOM 653 C CA . ALA A 1 90 ? 7.500 -4.751 -23.022 1.00 88.25 90 ALA A CA 1
ATOM 654 C C . ALA A 1 90 ? 6.840 -3.367 -23.170 1.00 88.25 90 ALA A C 1
ATOM 656 O O . ALA A 1 90 ? 6.176 -2.906 -22.238 1.00 88.25 90 ALA A O 1
ATOM 657 N N . LEU A 1 91 ? 6.964 -2.732 -24.341 1.00 89.88 91 LEU A N 1
ATOM 658 C CA . LEU A 1 91 ? 6.425 -1.398 -24.636 1.00 89.88 91 LEU A CA 1
ATOM 659 C C . LEU A 1 91 ? 5.058 -1.415 -25.336 1.00 89.88 91 LEU A C 1
ATOM 661 O O . LEU A 1 91 ? 4.356 -0.402 -25.326 1.00 89.88 91 LEU A O 1
ATOM 665 N N . THR A 1 92 ? 4.608 -2.566 -25.835 1.00 88.38 92 THR A N 1
ATOM 666 C CA . THR A 1 92 ? 3.251 -2.736 -26.375 1.00 88.38 92 THR A CA 1
ATOM 667 C C . THR A 1 92 ? 2.217 -2.718 -25.250 1.00 88.38 92 THR A C 1
ATOM 669 O O . THR A 1 92 ? 2.269 -3.527 -24.318 1.00 88.38 92 THR A O 1
ATOM 672 N N . ILE A 1 93 ? 1.265 -1.787 -25.306 1.00 84.75 93 ILE A N 1
ATOM 673 C CA . ILE A 1 93 ? 0.199 -1.649 -24.302 1.00 84.75 93 ILE A CA 1
ATOM 674 C C . ILE A 1 93 ? -0.652 -2.923 -24.237 1.00 84.75 93 ILE A C 1
ATOM 676 O O . ILE A 1 93 ? -0.965 -3.521 -25.261 1.00 84.75 93 ILE A O 1
ATOM 680 N N . ALA A 1 94 ? -1.007 -3.340 -23.016 1.00 81.75 94 ALA A N 1
ATOM 681 C CA . ALA A 1 94 ? -1.766 -4.560 -22.720 1.00 81.75 94 ALA A CA 1
ATOM 682 C C . ALA A 1 94 ? -1.088 -5.889 -23.116 1.00 81.75 94 ALA A C 1
ATOM 684 O O . ALA A 1 94 ? -1.683 -6.950 -22.921 1.00 81.75 94 ALA A O 1
ATOM 685 N N . CYS A 1 95 ? 0.142 -5.866 -23.641 1.00 84.25 95 CYS A N 1
ATOM 686 C CA . CYS A 1 95 ? 0.872 -7.085 -23.975 1.00 84.25 95 CYS A CA 1
ATOM 687 C C . CYS A 1 95 ? 1.341 -7.806 -22.704 1.00 84.25 95 CYS A C 1
ATOM 689 O O . CYS A 1 95 ? 1.897 -7.188 -21.793 1.00 84.25 95 CYS A O 1
ATOM 691 N N . ARG A 1 96 ? 1.108 -9.124 -22.653 1.00 80.31 96 ARG A N 1
ATOM 692 C CA . ARG A 1 96 ? 1.421 -9.994 -21.505 1.00 80.31 96 ARG A CA 1
ATOM 693 C C . ARG A 1 96 ? 2.458 -11.071 -21.825 1.00 80.31 96 ARG A C 1
ATOM 695 O O . ARG A 1 96 ? 2.759 -11.884 -20.958 1.00 80.31 96 ARG A O 1
ATOM 702 N N . ASP A 1 97 ? 3.041 -11.056 -23.024 1.00 77.88 97 ASP A N 1
ATOM 703 C CA . ASP A 1 97 ? 3.966 -12.096 -23.507 1.00 77.88 97 ASP A CA 1
ATOM 704 C C . ASP A 1 97 ? 5.232 -12.246 -22.640 1.00 77.88 97 ASP A C 1
ATOM 706 O O . ASP A 1 97 ? 5.905 -13.272 -22.697 1.00 77.88 97 ASP A O 1
ATOM 710 N N . GLY A 1 98 ? 5.560 -11.230 -21.832 1.00 67.44 98 GLY A N 1
ATOM 711 C CA . GLY A 1 98 ? 6.686 -11.226 -20.894 1.00 67.44 98 GLY A CA 1
ATOM 712 C C . GLY A 1 98 ? 6.313 -11.416 -19.419 1.00 67.44 98 GLY A C 1
ATOM 713 O O . GLY A 1 98 ? 7.166 -11.201 -18.562 1.00 67.44 98 GLY A O 1
ATOM 714 N N . ALA A 1 99 ? 5.063 -11.754 -19.083 1.00 75.44 99 ALA A N 1
ATOM 715 C CA . ALA A 1 99 ? 4.649 -11.931 -17.691 1.00 75.44 99 ALA A CA 1
ATOM 716 C C . ALA A 1 99 ? 5.268 -13.205 -17.086 1.00 75.44 99 ALA A C 1
ATOM 718 O O . ALA A 1 99 ? 5.034 -14.307 -17.576 1.00 75.44 99 ALA A O 1
ATOM 719 N N . GLN A 1 100 ? 6.048 -13.051 -16.010 1.00 77.44 100 GLN A N 1
ATOM 720 C CA . GLN A 1 100 ? 6.739 -14.168 -15.345 1.00 77.44 100 GLN A CA 1
ATOM 721 C C . GLN A 1 100 ? 6.146 -14.518 -13.976 1.00 77.44 100 GLN A C 1
ATOM 723 O O . GLN A 1 100 ? 6.271 -15.653 -13.527 1.00 77.44 100 GLN A O 1
ATOM 728 N N . THR A 1 101 ? 5.492 -13.562 -13.312 1.00 80.69 101 THR A N 1
ATOM 729 C CA . THR A 1 101 ? 4.861 -13.761 -12.000 1.00 80.69 101 THR A CA 1
ATOM 730 C C . THR A 1 101 ? 3.484 -13.091 -11.956 1.00 80.69 101 THR A C 1
ATOM 732 O O . THR A 1 101 ? 3.202 -12.226 -12.797 1.00 80.69 101 THR A O 1
ATOM 735 N N . PRO A 1 102 ? 2.631 -13.403 -10.958 1.00 79.12 102 PRO A N 1
ATOM 736 C CA . PRO A 1 102 ? 1.340 -12.733 -10.781 1.00 79.12 102 PRO A CA 1
ATOM 737 C C . PRO A 1 102 ? 1.420 -11.204 -10.629 1.00 79.12 102 PRO A C 1
ATOM 739 O O . PRO A 1 102 ? 0.419 -10.523 -10.827 1.00 79.12 102 PRO A O 1
ATOM 742 N N . LEU A 1 103 ? 2.598 -10.643 -10.321 1.00 79.50 103 LEU A N 1
ATOM 743 C CA . LEU A 1 103 ? 2.800 -9.191 -10.266 1.00 79.50 103 LEU A CA 1
ATOM 744 C C . LEU A 1 103 ? 2.655 -8.517 -11.639 1.00 79.50 103 LEU A C 1
ATOM 746 O O . LEU A 1 103 ? 2.348 -7.332 -11.691 1.00 79.50 103 LEU A O 1
ATOM 750 N N . ASN A 1 104 ? 2.792 -9.254 -12.745 1.00 79.94 104 ASN A N 1
ATOM 751 C CA . ASN A 1 104 ? 2.723 -8.709 -14.105 1.00 79.94 104 ASN A CA 1
ATOM 752 C C . ASN A 1 104 ? 1.395 -9.066 -14.800 1.00 79.94 104 ASN A C 1
ATOM 754 O O . ASN A 1 104 ? 1.362 -9.371 -15.989 1.00 79.94 104 ASN A O 1
ATOM 758 N N . GLU A 1 105 ? 0.286 -9.026 -14.049 1.00 74.31 105 GLU A N 1
ATOM 759 C CA . GLU A 1 105 ? -1.042 -9.511 -14.465 1.00 74.31 105 GLU A CA 1
ATOM 760 C C . GLU A 1 105 ? -1.577 -8.854 -15.754 1.00 74.31 105 GLU A C 1
ATOM 762 O O . GLU A 1 105 ? -2.168 -9.534 -16.595 1.00 74.31 105 GLU A O 1
ATOM 767 N N . HIS A 1 106 ? -1.383 -7.538 -15.922 1.00 77.19 106 HIS A N 1
ATOM 768 C CA . HIS A 1 106 ? -2.184 -6.751 -16.874 1.00 77.19 106 HIS A CA 1
ATOM 769 C C . HIS A 1 106 ? -1.453 -6.299 -18.141 1.00 77.19 106 HIS A C 1
ATOM 771 O O . HIS A 1 106 ? -2.114 -6.038 -19.145 1.00 77.19 106 HIS A O 1
ATOM 777 N N . GLY A 1 107 ? -0.119 -6.190 -18.118 1.00 76.38 107 GLY A N 1
ATOM 778 C CA . GLY A 1 107 ? 0.670 -5.666 -19.247 1.00 76.38 107 GLY A CA 1
ATOM 779 C C . GLY A 1 107 ? 0.679 -4.133 -19.383 1.00 76.38 107 GLY A C 1
ATOM 780 O O . GLY A 1 107 ? 1.087 -3.607 -20.421 1.00 76.38 107 GLY A O 1
ATOM 781 N N . PHE A 1 108 ? 0.237 -3.401 -18.353 1.00 80.75 108 PHE A N 1
ATOM 782 C CA . PHE A 1 108 ? 0.152 -1.930 -18.353 1.00 80.75 108 PHE A CA 1
ATOM 783 C C . PHE A 1 108 ? 1.160 -1.225 -17.428 1.00 80.75 108 PHE A C 1
ATOM 785 O O . PHE A 1 108 ? 1.455 -0.059 -17.677 1.00 80.75 108 PHE A O 1
ATOM 792 N N . GLY A 1 109 ? 1.701 -1.917 -16.415 1.00 84.44 109 GLY A N 1
ATOM 793 C CA . GLY A 1 109 ? 2.459 -1.335 -15.291 1.00 84.44 109 GLY A CA 1
ATOM 794 C C . GLY A 1 109 ? 3.538 -0.333 -15.701 1.00 84.44 109 GLY A C 1
ATOM 795 O O . GLY A 1 109 ? 3.376 0.864 -15.463 1.00 84.44 109 GLY A O 1
ATOM 796 N N . LEU A 1 110 ? 4.574 -0.795 -16.413 1.00 90.00 110 LEU A N 1
ATOM 797 C CA . LEU A 1 110 ? 5.667 0.050 -16.910 1.00 90.00 110 LEU A CA 1
ATOM 798 C C . LEU A 1 110 ? 5.177 1.294 -17.667 1.00 90.00 110 LEU A C 1
ATOM 800 O O . LEU A 1 110 ? 5.602 2.408 -17.380 1.00 90.00 110 LEU A O 1
ATOM 804 N N . LYS A 1 111 ? 4.256 1.125 -18.622 1.00 91.19 111 LYS A N 1
ATOM 805 C CA . LYS A 1 111 ? 3.790 2.235 -19.471 1.00 91.19 111 LYS A CA 1
ATOM 806 C C . LYS A 1 111 ? 2.979 3.246 -18.670 1.00 91.19 111 LYS A C 1
ATOM 808 O O . LYS A 1 111 ? 3.166 4.444 -18.850 1.00 91.19 111 LYS A O 1
ATOM 813 N N . HIS A 1 112 ? 2.114 2.774 -17.771 1.00 89.56 112 HIS A N 1
ATOM 814 C CA . HIS A 1 112 ? 1.381 3.643 -16.854 1.00 89.56 112 HIS A CA 1
ATOM 815 C C . HIS A 1 112 ? 2.339 4.409 -15.943 1.00 89.56 112 HIS A C 1
ATOM 817 O O . HIS A 1 112 ? 2.120 5.592 -15.708 1.00 89.56 112 HIS A O 1
ATOM 823 N N . ALA A 1 113 ? 3.396 3.765 -15.438 1.00 92.38 113 ALA A N 1
ATOM 824 C CA . ALA A 1 113 ? 4.361 4.420 -14.562 1.00 92.38 113 ALA A CA 1
ATOM 825 C C . ALA A 1 113 ? 5.095 5.549 -15.295 1.00 92.38 113 ALA A C 1
ATOM 827 O O . ALA A 1 113 ? 5.112 6.679 -14.810 1.00 92.38 113 ALA A O 1
ATOM 828 N N . LEU A 1 114 ? 5.608 5.269 -16.499 1.00 94.69 114 LEU A N 1
ATOM 829 C CA . LEU A 1 114 ? 6.270 6.271 -17.336 1.00 94.69 114 LEU A CA 1
ATOM 830 C C . LEU A 1 114 ? 5.327 7.434 -17.677 1.00 94.69 114 LEU A C 1
ATOM 832 O O . LEU A 1 114 ? 5.673 8.591 -17.450 1.00 94.69 114 LEU A O 1
ATOM 836 N N . ALA A 1 115 ? 4.116 7.129 -18.147 1.00 92.94 115 ALA A N 1
ATOM 837 C CA . ALA A 1 115 ? 3.129 8.139 -18.518 1.00 92.94 115 ALA A CA 1
ATOM 838 C C . ALA A 1 115 ? 2.631 8.967 -17.327 1.00 92.94 115 ALA A C 1
ATOM 840 O O . ALA A 1 115 ? 2.347 10.152 -17.477 1.00 92.94 115 ALA A O 1
ATOM 841 N N . SER A 1 116 ? 2.513 8.371 -16.138 1.00 91.75 116 SER A N 1
ATOM 842 C CA . SER A 1 116 ? 2.043 9.091 -14.951 1.00 91.75 116 SER A CA 1
ATOM 843 C C . SER A 1 116 ? 3.093 10.013 -14.353 1.00 91.75 116 SER A C 1
ATOM 845 O O . SER A 1 116 ? 2.749 11.018 -13.724 1.00 91.75 116 SER A O 1
ATOM 847 N N . CYS A 1 117 ? 4.369 9.683 -14.546 1.00 92.31 117 CYS A N 1
ATOM 848 C CA . CYS A 1 117 ? 5.464 10.566 -14.183 1.00 92.31 117 CYS A CA 1
ATOM 849 C C . CYS A 1 117 ? 5.637 11.689 -15.211 1.00 92.31 117 CYS A C 1
ATOM 851 O O . CYS A 1 117 ? 5.745 12.842 -14.802 1.00 92.31 117 CYS A O 1
ATOM 853 N N . ASP A 1 118 ? 5.601 11.391 -16.513 1.00 89.81 118 ASP A N 1
ATOM 854 C CA . ASP A 1 118 ? 5.740 12.403 -17.562 1.00 89.81 118 ASP A CA 1
ATOM 855 C C . ASP A 1 118 ? 4.947 12.050 -18.822 1.00 89.81 118 ASP A C 1
ATOM 857 O O . ASP A 1 118 ? 5.424 11.339 -19.699 1.00 89.81 118 ASP A O 1
ATOM 861 N N . SER A 1 119 ? 3.738 12.595 -18.940 1.00 86.56 119 SER A N 1
ATOM 862 C CA . SER A 1 119 ? 2.912 12.536 -20.151 1.00 86.56 119 SER A CA 1
ATOM 863 C C . SER A 1 119 ? 3.048 13.782 -21.032 1.00 86.56 119 SER A C 1
ATOM 865 O O . SER A 1 119 ? 2.234 13.999 -21.934 1.00 86.56 119 SER A O 1
ATOM 867 N N . SER A 1 120 ? 4.043 14.642 -20.785 1.00 86.50 120 SER A N 1
ATOM 868 C CA . SER A 1 120 ? 4.202 15.879 -21.551 1.00 86.50 120 SER A CA 1
ATOM 869 C C . SER A 1 120 ? 4.645 15.608 -23.001 1.00 86.50 120 SER A C 1
ATOM 871 O O . SER A 1 120 ? 5.175 14.541 -23.317 1.00 86.50 120 SER A O 1
ATOM 873 N N . PRO A 1 121 ? 4.462 16.559 -23.934 1.00 84.38 121 PRO A N 1
ATOM 874 C CA . PRO A 1 121 ? 5.029 16.435 -25.281 1.00 84.38 121 PRO A CA 1
ATOM 875 C C . PRO A 1 121 ? 6.564 16.345 -25.288 1.00 84.38 121 PRO A C 1
ATOM 877 O O . PRO A 1 121 ? 7.152 15.835 -26.235 1.00 84.38 121 PRO A O 1
ATOM 880 N N . SER A 1 122 ? 7.214 16.830 -24.227 1.00 88.00 122 SER A N 1
ATOM 881 C CA . SER A 1 122 ? 8.663 16.804 -24.021 1.00 88.00 122 SER A CA 1
ATOM 882 C C . SER A 1 122 ? 9.084 15.714 -23.033 1.00 88.00 122 SER A C 1
ATOM 884 O O . SER A 1 122 ? 9.967 15.964 -22.215 1.00 88.00 122 SER A O 1
ATOM 886 N N . GLN A 1 123 ? 8.420 14.554 -23.088 1.00 91.38 123 GLN A N 1
ATOM 887 C CA . GLN A 1 123 ? 8.695 13.377 -22.262 1.00 91.38 123 GLN A CA 1
ATOM 888 C C . GLN A 1 123 ? 10.193 13.140 -22.043 1.00 91.38 123 GLN A C 1
ATOM 890 O O . GLN A 1 123 ? 10.972 13.127 -22.998 1.00 91.38 123 GLN A O 1
ATOM 895 N N . GLN A 1 124 ? 10.575 12.870 -20.799 1.00 95.06 124 GLN A N 1
ATOM 896 C CA . GLN A 1 124 ? 11.936 12.487 -20.436 1.00 95.06 124 GLN A CA 1
ATOM 897 C C . GLN A 1 124 ? 11.921 11.181 -19.658 1.00 95.06 124 GLN A C 1
ATOM 899 O O . GLN A 1 124 ? 11.704 11.149 -18.446 1.00 95.06 124 GLN A O 1
ATOM 904 N N . TRP A 1 125 ? 12.169 10.093 -20.377 1.00 96.69 125 TRP A N 1
ATOM 905 C CA . TRP A 1 125 ? 12.390 8.781 -19.793 1.00 96.69 125 TRP A CA 1
ATOM 906 C C . TRP A 1 125 ? 13.305 7.938 -20.682 1.00 96.69 125 TRP A C 1
ATOM 908 O O . TRP A 1 125 ? 13.367 8.141 -21.901 1.00 96.69 125 TRP A O 1
ATOM 918 N N . SER A 1 126 ? 14.003 6.979 -20.077 1.00 96.88 126 SER A N 1
ATOM 919 C CA . SER A 1 126 ? 14.751 5.953 -20.800 1.00 96.88 126 SER A CA 1
ATOM 920 C C . SER A 1 126 ? 14.677 4.592 -20.117 1.00 96.88 126 SER A C 1
ATOM 922 O O . SER A 1 126 ? 14.467 4.467 -18.910 1.00 96.88 126 SER A O 1
ATOM 924 N N . ILE A 1 127 ? 14.829 3.548 -20.926 1.00 97.75 127 ILE A N 1
ATOM 925 C CA . ILE A 1 127 ? 14.957 2.163 -20.491 1.00 97.75 127 ILE A CA 1
ATOM 926 C C . ILE A 1 127 ? 16.263 1.649 -21.068 1.00 97.75 127 ILE A C 1
ATOM 928 O O . ILE A 1 127 ? 16.384 1.471 -22.280 1.00 97.75 127 ILE A O 1
ATOM 932 N N . ARG A 1 128 ? 17.228 1.374 -20.197 1.00 97.56 128 ARG A N 1
ATOM 933 C CA . ARG A 1 128 ? 18.480 0.700 -20.539 1.00 97.56 128 ARG A CA 1
ATOM 934 C C . ARG A 1 128 ? 18.413 -0.722 -20.036 1.00 97.56 128 ARG A C 1
ATOM 936 O O . ARG A 1 128 ? 18.082 -0.960 -18.881 1.00 97.56 128 ARG A O 1
ATOM 943 N N . THR A 1 129 ? 18.735 -1.683 -20.884 1.00 97.69 129 THR A N 1
ATOM 944 C CA . THR A 1 129 ? 18.650 -3.090 -20.511 1.00 97.69 129 THR A CA 1
ATOM 945 C C . THR A 1 129 ? 19.791 -3.901 -21.096 1.00 97.69 129 THR A C 1
ATOM 947 O O . THR A 1 129 ? 20.290 -3.628 -22.194 1.00 97.69 129 THR A O 1
ATOM 950 N N . ARG A 1 130 ? 20.225 -4.908 -20.340 1.00 97.19 130 ARG A N 1
ATOM 951 C CA . ARG A 1 130 ? 21.366 -5.744 -20.686 1.00 97.19 130 ARG A CA 1
ATOM 952 C C . ARG A 1 130 ? 21.103 -7.184 -20.287 1.00 97.19 130 ARG A C 1
ATOM 954 O O . ARG A 1 130 ? 21.076 -7.519 -19.108 1.00 97.19 130 ARG A O 1
ATOM 961 N N . THR A 1 131 ? 20.929 -8.035 -21.291 1.00 96.81 131 THR A N 1
ATOM 962 C CA . THR A 1 131 ? 20.799 -9.487 -21.102 1.00 96.81 131 THR A CA 1
ATOM 963 C C . THR A 1 131 ? 22.163 -10.170 -21.067 1.00 96.81 131 THR A C 1
ATOM 965 O O . THR A 1 131 ? 23.168 -9.570 -21.450 1.00 96.81 131 THR A O 1
ATOM 968 N N . LYS A 1 132 ? 22.219 -11.461 -20.709 1.00 96.19 132 LYS A N 1
ATOM 969 C CA . LYS A 1 132 ? 23.456 -12.264 -20.821 1.00 96.19 132 LYS A CA 1
ATOM 970 C C . LYS A 1 132 ? 24.038 -12.243 -22.247 1.00 96.19 132 LYS A C 1
ATOM 972 O O . LYS A 1 132 ? 25.254 -12.181 -22.415 1.00 96.19 132 LYS A O 1
ATOM 977 N N . LYS A 1 133 ? 23.181 -12.213 -23.280 1.00 96.62 133 LYS A N 1
ATOM 978 C CA . LYS A 1 133 ? 23.599 -12.072 -24.688 1.00 96.62 133 LYS A CA 1
ATOM 979 C C . LYS A 1 133 ? 24.249 -10.712 -24.957 1.00 96.62 133 LYS A C 1
ATOM 981 O O . LYS A 1 133 ? 25.277 -10.650 -25.623 1.00 96.62 133 LYS A O 1
ATOM 986 N N . ASP A 1 134 ? 23.666 -9.639 -24.429 1.00 96.62 134 ASP A N 1
ATOM 987 C CA . ASP A 1 134 ? 24.205 -8.284 -24.583 1.00 96.62 134 ASP A CA 1
ATOM 988 C C . ASP A 1 134 ? 25.526 -8.122 -23.814 1.00 96.62 134 ASP A C 1
ATOM 990 O O . ASP A 1 134 ? 26.493 -7.570 -24.337 1.00 96.62 134 ASP A O 1
ATOM 994 N N . ALA A 1 135 ? 25.612 -8.685 -22.606 1.00 96.12 135 ALA A N 1
ATOM 995 C CA . ALA A 1 135 ? 26.837 -8.722 -21.816 1.00 96.12 135 ALA A CA 1
ATOM 996 C C . ALA A 1 135 ? 27.981 -9.445 -22.547 1.00 96.12 135 ALA A C 1
ATOM 998 O O . ALA A 1 135 ? 29.080 -8.898 -22.632 1.00 96.12 135 ALA A O 1
ATOM 999 N N . ALA A 1 136 ? 27.714 -10.613 -23.147 1.00 97.00 136 ALA A N 1
ATOM 1000 C CA . ALA A 1 136 ? 28.696 -11.359 -23.941 1.00 97.00 136 ALA A CA 1
ATOM 1001 C C . ALA A 1 136 ? 29.183 -10.585 -25.181 1.00 97.00 136 ALA A C 1
ATOM 1003 O O . ALA A 1 136 ? 30.342 -10.705 -25.570 1.00 97.00 136 ALA A O 1
ATOM 1004 N N . ALA A 1 137 ? 28.319 -9.760 -25.776 1.00 96.88 137 ALA A N 1
ATOM 1005 C CA . ALA A 1 137 ? 28.662 -8.874 -26.888 1.00 96.88 137 ALA A CA 1
ATOM 1006 C C . ALA A 1 137 ? 29.240 -7.515 -26.435 1.00 96.88 137 ALA A C 1
ATOM 1008 O O . ALA A 1 137 ? 29.458 -6.635 -27.263 1.00 96.88 137 ALA A O 1
ATOM 1009 N N . ASN A 1 138 ? 29.489 -7.335 -25.130 1.00 96.06 138 ASN A N 1
ATOM 1010 C CA . ASN A 1 138 ? 29.909 -6.081 -24.506 1.00 96.06 138 ASN A CA 1
ATOM 1011 C C . ASN A 1 138 ? 29.075 -4.867 -24.955 1.00 96.06 138 ASN A C 1
ATOM 1013 O O . ASN A 1 138 ? 29.615 -3.819 -25.311 1.00 96.06 138 ASN A O 1
ATOM 1017 N N . GLN A 1 139 ? 27.754 -5.019 -24.934 1.00 96.56 139 GLN A N 1
ATOM 1018 C CA . GLN A 1 139 ? 26.804 -3.973 -25.299 1.00 96.56 139 GLN A CA 1
ATOM 1019 C C . GLN A 1 139 ? 25.631 -3.906 -24.313 1.00 96.56 139 GLN A C 1
ATOM 1021 O O . GLN A 1 139 ? 25.457 -4.790 -23.468 1.00 96.56 139 GLN A O 1
ATOM 1026 N N . TYR A 1 140 ? 24.811 -2.871 -24.460 1.00 95.88 140 TYR A N 1
ATOM 1027 C CA . TYR A 1 140 ? 23.481 -2.741 -23.871 1.00 95.88 140 TYR A CA 1
ATOM 1028 C C . TYR A 1 140 ? 22.511 -2.155 -24.902 1.00 95.88 140 TYR A C 1
ATOM 1030 O O . TYR A 1 140 ? 22.929 -1.595 -25.920 1.00 95.88 140 TYR A O 1
ATOM 1038 N N . ARG A 1 141 ? 21.213 -2.313 -24.643 1.00 97.44 141 ARG A N 1
ATOM 1039 C CA . ARG A 1 141 ? 20.135 -1.750 -25.458 1.00 97.44 141 ARG A CA 1
ATOM 1040 C C . ARG A 1 141 ? 19.466 -0.607 -24.715 1.00 97.44 141 ARG A C 1
ATOM 1042 O O . ARG A 1 141 ? 19.280 -0.700 -23.504 1.00 97.44 141 ARG A O 1
ATOM 1049 N N . GLU A 1 142 ? 19.086 0.435 -25.437 1.00 96.69 142 GLU A N 1
ATOM 1050 C CA . GLU A 1 142 ? 18.378 1.581 -24.876 1.00 96.69 142 GLU A CA 1
ATOM 1051 C C . GLU A 1 142 ? 17.207 2.004 -25.758 1.00 96.69 142 GLU A C 1
ATOM 1053 O O . GLU A 1 142 ? 17.297 2.006 -26.988 1.00 96.69 142 GLU A O 1
ATOM 1058 N N . VAL A 1 143 ? 16.111 2.368 -25.100 1.00 95.75 143 VAL A N 1
ATOM 1059 C CA . VAL A 1 143 ? 14.947 3.020 -25.696 1.00 95.75 143 VAL A CA 1
ATOM 1060 C C . VAL A 1 143 ? 14.652 4.269 -24.885 1.00 95.75 143 VAL A C 1
ATOM 1062 O O . VAL A 1 143 ? 14.658 4.221 -23.656 1.00 95.75 143 VAL A O 1
ATOM 1065 N N . THR A 1 144 ? 14.375 5.375 -25.562 1.00 94.81 144 THR A N 1
ATOM 1066 C CA . THR A 1 144 ? 14.069 6.660 -24.930 1.00 94.81 144 THR A CA 1
ATOM 1067 C C . THR A 1 144 ? 12.711 7.175 -25.379 1.00 94.81 144 THR A C 1
ATOM 1069 O O . THR A 1 144 ? 12.184 6.757 -26.412 1.00 94.81 144 THR A O 1
ATOM 1072 N N . ALA A 1 145 ? 12.188 8.137 -24.626 1.00 92.50 145 ALA A N 1
ATOM 1073 C CA . ALA A 1 145 ? 11.107 9.009 -25.057 1.00 92.50 145 ALA A CA 1
ATOM 1074 C C . ALA A 1 145 ? 11.360 9.648 -26.445 1.00 92.50 145 ALA A C 1
ATOM 1076 O O . ALA A 1 145 ? 12.521 9.809 -26.847 1.00 92.50 145 ALA A O 1
ATOM 1077 N N . PRO A 1 146 ? 10.296 10.081 -27.151 1.00 91.62 146 PRO A N 1
ATOM 1078 C CA . PRO A 1 146 ? 8.881 9.978 -26.770 1.00 91.62 146 PRO A CA 1
ATOM 1079 C C . PRO A 1 146 ? 8.277 8.594 -27.054 1.00 91.62 146 PRO A C 1
ATOM 1081 O O . PRO A 1 146 ? 8.754 7.858 -27.917 1.00 91.62 146 PRO A O 1
ATOM 1084 N N . TYR A 1 147 ? 7.191 8.253 -26.352 1.00 90.69 147 TYR A N 1
ATOM 1085 C CA . TYR A 1 147 ? 6.395 7.072 -26.692 1.00 90.69 147 TYR A CA 1
ATOM 1086 C C . TYR A 1 147 ? 5.689 7.275 -28.038 1.00 90.69 147 TYR A C 1
ATOM 1088 O O . TYR A 1 147 ? 5.009 8.284 -28.239 1.00 90.69 147 TYR A O 1
ATOM 1096 N N . SER A 1 148 ? 5.821 6.308 -28.945 1.00 88.06 148 SER A N 1
ATOM 1097 C CA . SER A 1 148 ? 5.219 6.358 -30.278 1.00 88.06 148 SER A CA 1
ATOM 1098 C C . SER A 1 148 ? 4.737 4.985 -30.735 1.00 88.06 148 SER A C 1
ATOM 1100 O O . SER A 1 148 ? 5.366 3.966 -30.445 1.00 88.06 148 SER A O 1
ATOM 1102 N N . MET A 1 149 ? 3.628 4.972 -31.480 1.00 83.81 149 MET A N 1
ATOM 1103 C CA . MET A 1 149 ? 3.036 3.757 -32.042 1.00 83.81 149 MET A CA 1
ATOM 1104 C C . MET A 1 149 ? 3.488 3.482 -33.482 1.00 83.81 149 MET A C 1
ATOM 1106 O O . MET A 1 149 ? 3.204 2.405 -34.004 1.00 83.81 149 MET A O 1
ATOM 1110 N N . GLY A 1 150 ? 4.184 4.415 -34.140 1.00 83.81 150 GLY A N 1
ATOM 1111 C CA . GLY A 1 150 ? 4.611 4.216 -35.526 1.00 83.81 150 GLY A CA 1
ATOM 1112 C C . GLY A 1 150 ? 3.480 4.330 -36.555 1.00 83.81 150 GLY A C 1
ATOM 1113 O O . GLY A 1 150 ? 3.564 3.698 -37.606 1.00 83.81 150 GLY A O 1
ATOM 1114 N N . THR A 1 151 ? 2.388 5.042 -36.247 1.00 80.69 151 THR A N 1
ATOM 1115 C CA . THR A 1 151 ? 1.136 4.969 -37.032 1.00 80.69 151 THR A CA 1
ATOM 1116 C C . THR A 1 151 ? 1.030 5.969 -38.185 1.00 80.69 151 THR A C 1
ATOM 1118 O O . THR A 1 151 ? 0.113 5.856 -39.000 1.00 80.69 151 THR A O 1
ATOM 1121 N N . SER A 1 152 ? 1.936 6.945 -38.275 1.00 75.81 152 SER A N 1
ATOM 1122 C CA . SER A 1 152 ? 1.918 7.981 -39.318 1.00 75.81 152 SER A CA 1
ATOM 1123 C C . SER A 1 152 ? 3.311 8.570 -39.568 1.00 75.81 152 SER A C 1
ATOM 1125 O O . SER A 1 152 ? 4.258 8.260 -38.849 1.00 75.81 152 SER A O 1
ATOM 1127 N N . GLU A 1 153 ? 3.449 9.450 -40.566 1.00 76.12 153 GLU A N 1
ATOM 1128 C CA . GLU A 1 153 ? 4.714 10.163 -40.808 1.00 76.12 153 GLU A CA 1
ATOM 1129 C C . GLU A 1 153 ? 5.136 11.057 -39.628 1.00 76.12 153 GLU A C 1
ATOM 1131 O O . GLU A 1 153 ? 6.333 11.210 -39.379 1.00 76.12 153 GLU A O 1
ATOM 1136 N N . GLU A 1 154 ? 4.175 11.598 -38.874 1.00 75.31 154 GLU A N 1
ATOM 1137 C CA . GLU A 1 154 ? 4.412 12.441 -37.693 1.00 75.31 154 GLU A CA 1
ATOM 1138 C C . GLU A 1 154 ? 4.593 11.617 -36.398 1.00 75.31 154 GLU A C 1
ATOM 1140 O O . GLU A 1 154 ? 5.139 12.118 -35.417 1.00 75.31 154 GLU A O 1
ATOM 1145 N N . ASP A 1 155 ? 4.189 10.341 -36.401 1.00 79.62 155 ASP A N 1
ATOM 1146 C CA . ASP A 1 155 ? 4.292 9.380 -35.292 1.00 79.62 155 ASP A CA 1
ATOM 1147 C C . ASP A 1 155 ? 5.223 8.231 -35.703 1.00 79.62 155 ASP A C 1
ATOM 1149 O O . ASP A 1 155 ? 4.765 7.134 -36.011 1.00 79.62 155 ASP A O 1
ATOM 1153 N N . GLN A 1 156 ? 6.527 8.510 -35.782 1.00 83.81 156 GLN A N 1
ATOM 1154 C CA . GLN A 1 156 ? 7.543 7.546 -36.223 1.00 83.81 156 GLN A CA 1
ATOM 1155 C C . GLN A 1 156 ? 7.818 6.473 -35.163 1.00 83.81 156 GLN A C 1
ATOM 1157 O O . GLN A 1 156 ? 7.984 6.817 -33.994 1.00 83.81 156 GLN A O 1
ATOM 1162 N N . PRO A 1 157 ? 7.981 5.194 -35.551 1.00 86.56 157 PRO A N 1
ATOM 1163 C CA . PRO A 1 157 ? 8.142 4.106 -34.598 1.00 86.56 157 PRO A CA 1
ATOM 1164 C C . PRO A 1 157 ? 9.351 4.324 -33.688 1.00 86.56 157 PRO A C 1
ATOM 1166 O O . PRO A 1 157 ? 10.415 4.792 -34.118 1.00 86.56 157 PRO A O 1
ATOM 1169 N N . MET A 1 158 ? 9.187 3.925 -32.429 1.00 90.31 158 MET A N 1
ATOM 1170 C CA . MET A 1 158 ? 10.266 3.938 -31.450 1.00 90.31 158 MET A CA 1
ATOM 1171 C C . MET A 1 158 ? 11.435 3.065 -31.913 1.00 90.31 158 MET A C 1
ATOM 1173 O O . MET A 1 158 ? 11.257 2.048 -32.585 1.00 90.31 158 MET A O 1
ATOM 1177 N N . LYS A 1 159 ? 12.651 3.464 -31.538 1.00 91.06 159 LYS A N 1
ATOM 1178 C CA . LYS A 1 159 ? 13.881 2.769 -31.928 1.00 91.06 159 LYS A CA 1
ATOM 1179 C C . LYS A 1 159 ? 14.600 2.239 -30.702 1.00 91.06 159 LYS A C 1
ATOM 1181 O O . LYS A 1 159 ? 14.728 2.934 -29.698 1.00 91.06 159 LYS A O 1
ATOM 1186 N N . VAL A 1 160 ? 15.111 1.019 -30.832 1.00 94.50 160 VAL A N 1
ATOM 1187 C CA . VAL A 1 160 ? 16.076 0.445 -29.897 1.00 94.50 160 VAL A CA 1
ATOM 1188 C C . VAL A 1 160 ? 17.472 0.744 -30.424 1.00 94.50 160 VAL A C 1
ATOM 1190 O O . VAL A 1 160 ? 17.813 0.367 -31.547 1.00 94.50 160 VAL A O 1
ATOM 1193 N N . PHE A 1 161 ? 18.288 1.398 -29.610 1.00 94.44 161 PHE A N 1
ATOM 1194 C CA . PHE A 1 161 ? 19.688 1.660 -29.916 1.00 94.44 161 PHE A CA 1
ATOM 1195 C C . PHE A 1 161 ? 20.588 0.676 -29.176 1.00 94.44 161 PHE A C 1
ATOM 1197 O O . PHE A 1 161 ? 20.286 0.249 -28.063 1.00 94.44 161 PHE A O 1
ATOM 1204 N N . PHE A 1 162 ? 21.698 0.306 -29.812 1.00 96.19 162 PHE A N 1
ATOM 1205 C CA . PHE A 1 162 ? 22.723 -0.557 -29.237 1.00 96.19 162 PHE A CA 1
ATOM 1206 C C . PHE A 1 162 ? 23.963 0.278 -28.958 1.00 96.19 162 PHE A C 1
ATOM 1208 O O . PHE A 1 162 ? 24.463 0.971 -29.846 1.00 96.19 162 PHE A O 1
ATOM 1215 N N . TYR A 1 163 ? 24.476 0.176 -27.740 1.00 94.31 163 TYR A N 1
ATOM 1216 C CA . TYR A 1 163 ? 25.623 0.948 -27.286 1.00 94.31 163 TYR A CA 1
ATOM 1217 C C . TYR A 1 163 ? 26.671 0.029 -26.651 1.00 94.31 163 TYR A C 1
ATOM 1219 O O . TYR A 1 163 ? 26.305 -0.961 -26.013 1.00 94.31 163 TYR A O 1
ATOM 1227 N N . PRO A 1 164 ? 27.974 0.328 -26.795 1.00 94.31 164 PRO A N 1
ATOM 1228 C CA . PRO A 1 164 ? 29.028 -0.476 -26.189 1.00 94.31 164 PRO A CA 1
ATOM 1229 C C . PRO A 1 164 ? 29.061 -0.323 -24.659 1.00 94.31 164 PRO A C 1
ATOM 1231 O O . PRO A 1 164 ? 28.721 0.721 -24.102 1.00 94.31 164 PRO A O 1
ATOM 1234 N N . GLY A 1 165 ? 29.551 -1.356 -23.976 1.00 93.81 165 GLY A N 1
ATOM 1235 C CA . GLY A 1 165 ? 29.745 -1.376 -22.528 1.00 93.81 165 GLY A CA 1
ATOM 1236 C C . GLY A 1 165 ? 28.491 -1.747 -21.733 1.00 93.81 165 GLY A C 1
ATOM 1237 O O . GLY A 1 165 ? 27.611 -2.458 -22.214 1.00 93.81 165 GLY A O 1
ATOM 1238 N N . ALA A 1 166 ? 28.445 -1.300 -20.475 1.00 90.50 166 ALA A N 1
ATOM 1239 C CA . ALA A 1 166 ? 27.401 -1.658 -19.509 1.00 90.50 166 ALA A CA 1
ATOM 1240 C C . ALA A 1 166 ? 26.263 -0.631 -19.387 1.00 90.50 166 ALA A C 1
ATOM 1242 O O . ALA A 1 166 ? 25.298 -0.881 -18.673 1.00 90.50 166 ALA A O 1
ATOM 1243 N N . GLY A 1 167 ? 26.388 0.538 -20.025 1.00 86.62 167 GLY A N 1
ATOM 1244 C CA . GLY A 1 167 ? 25.345 1.568 -19.998 1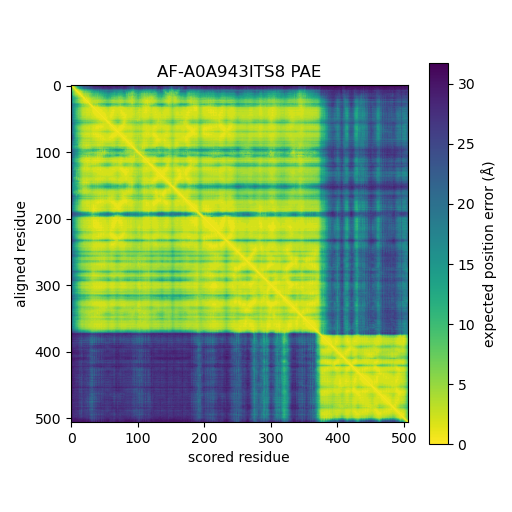.00 86.62 167 GLY A CA 1
ATOM 1245 C C . GLY A 1 167 ? 25.039 2.133 -18.614 1.00 86.62 167 GLY A C 1
ATOM 1246 O O . GLY A 1 167 ? 23.919 2.561 -18.378 1.00 86.62 167 GLY A O 1
ATOM 1247 N N . GLY A 1 168 ? 26.005 2.112 -17.689 1.00 86.62 168 GLY A N 1
ATOM 1248 C CA . GLY A 1 168 ? 25.814 2.592 -16.316 1.00 86.62 168 GLY A CA 1
ATOM 1249 C C . GLY A 1 168 ? 25.076 1.618 -15.390 1.00 86.62 168 GLY A C 1
ATOM 1250 O O . GLY A 1 168 ? 24.809 1.978 -14.248 1.00 86.62 168 GLY A O 1
ATOM 1251 N N . LEU A 1 169 ? 24.773 0.393 -15.837 1.00 92.06 169 LEU A N 1
ATOM 1252 C CA . LEU A 1 169 ? 24.256 -0.647 -14.950 1.00 92.06 169 LEU A CA 1
ATOM 1253 C C . LEU A 1 169 ? 25.341 -1.057 -13.936 1.00 92.06 169 LEU A C 1
ATOM 1255 O O . LEU A 1 169 ? 26.465 -1.363 -14.343 1.00 92.06 169 LEU A O 1
ATOM 1259 N N . PRO A 1 170 ? 25.024 -1.112 -12.630 1.00 89.06 170 PRO A N 1
ATOM 1260 C CA . PRO A 1 170 ? 25.975 -1.521 -11.597 1.00 89.06 170 PRO A CA 1
ATOM 1261 C C . PRO A 1 170 ? 26.218 -3.042 -11.578 1.00 89.06 170 PRO A C 1
ATOM 1263 O O . PRO A 1 170 ? 27.031 -3.525 -10.790 1.00 89.06 170 PRO A O 1
ATOM 1266 N N . TYR A 1 171 ? 25.526 -3.793 -12.440 1.00 92.12 171 TYR A N 1
ATOM 1267 C CA . TYR A 1 171 ? 25.534 -5.252 -12.514 1.00 92.12 171 TYR A CA 1
ATOM 1268 C C . TYR A 1 171 ? 25.855 -5.739 -13.941 1.00 92.12 171 TYR A C 1
ATOM 1270 O O . TYR A 1 171 ? 25.663 -4.990 -14.905 1.00 92.12 171 TYR A O 1
ATOM 1278 N N . PRO A 1 172 ? 26.333 -6.990 -14.115 1.00 92.56 172 PRO A N 1
ATOM 1279 C CA . PRO A 1 172 ? 26.608 -7.552 -15.440 1.00 92.56 172 PRO A CA 1
ATOM 1280 C C . PRO A 1 172 ? 25.384 -7.577 -16.367 1.00 92.56 172 PRO A C 1
ATOM 1282 O O . PRO A 1 172 ? 25.521 -7.305 -17.562 1.00 92.56 172 PRO A O 1
ATOM 1285 N N . THR A 1 173 ? 24.207 -7.867 -15.809 1.00 96.69 173 THR A N 1
ATOM 1286 C CA . THR A 1 173 ? 22.898 -7.862 -16.476 1.00 96.69 173 THR A CA 1
ATOM 1287 C C . THR A 1 173 ? 21.877 -7.101 -15.639 1.00 96.69 173 THR A C 1
ATOM 1289 O O . THR A 1 173 ? 22.115 -6.834 -14.463 1.00 96.69 173 THR A O 1
ATOM 1292 N N . GLY A 1 174 ? 20.752 -6.744 -16.252 1.00 96.81 174 GLY A N 1
ATOM 1293 C CA . GLY A 1 174 ? 19.644 -6.094 -15.563 1.00 96.81 174 GLY A CA 1
ATOM 1294 C C . GLY A 1 174 ? 18.963 -5.040 -16.417 1.00 96.81 174 GLY A C 1
ATOM 1295 O O . GLY A 1 174 ? 19.213 -4.928 -17.626 1.00 96.81 174 GLY A O 1
ATOM 1296 N N . THR A 1 175 ? 18.103 -4.263 -15.775 1.00 97.81 175 THR A N 1
ATOM 1297 C CA . THR A 1 175 ? 17.392 -3.147 -16.398 1.00 97.81 175 THR A CA 1
ATOM 1298 C C . THR A 1 175 ? 17.495 -1.908 -15.518 1.00 97.81 175 THR A C 1
ATOM 1300 O O . THR A 1 175 ? 17.480 -1.993 -14.295 1.00 97.81 175 THR A O 1
ATOM 1303 N N . ALA A 1 176 ? 17.626 -0.749 -16.153 1.00 97.94 176 ALA A N 1
ATOM 1304 C CA . ALA A 1 176 ? 17.508 0.561 -15.543 1.00 97.94 176 ALA A CA 1
ATOM 1305 C C . ALA A 1 176 ? 16.405 1.331 -16.265 1.00 97.94 176 ALA A C 1
ATOM 1307 O O . ALA A 1 176 ? 16.491 1.545 -17.475 1.00 97.94 176 ALA A O 1
ATOM 1308 N N . VAL A 1 177 ? 15.396 1.759 -15.518 1.00 98.12 177 VAL A N 1
ATOM 1309 C CA . VAL A 1 177 ? 14.341 2.655 -15.991 1.00 98.12 177 VAL A CA 1
ATOM 1310 C C . VAL A 1 177 ? 14.524 3.995 -15.298 1.00 98.12 177 VAL A C 1
ATOM 1312 O O . VAL A 1 177 ? 14.594 4.029 -14.071 1.00 98.12 177 VAL A O 1
ATOM 1315 N N . THR A 1 178 ? 14.602 5.083 -16.058 1.00 97.81 178 THR A N 1
ATOM 1316 C CA . THR A 1 178 ? 14.616 6.448 -15.519 1.00 97.81 178 THR A CA 1
ATOM 1317 C C . THR A 1 178 ? 13.475 7.258 -16.110 1.00 97.81 178 THR A C 1
ATOM 1319 O O . THR A 1 178 ? 13.142 7.117 -17.287 1.00 97.81 178 THR A O 1
ATOM 1322 N N . VAL A 1 179 ? 12.849 8.099 -15.291 1.00 97.88 179 VAL A N 1
ATOM 1323 C CA . VAL A 1 179 ? 11.779 8.999 -15.720 1.00 97.88 179 VAL A CA 1
ATOM 1324 C C . VAL A 1 179 ? 11.802 10.286 -14.909 1.00 97.88 179 VAL A C 1
ATOM 1326 O O . VAL A 1 179 ? 11.909 10.274 -13.680 1.00 97.88 179 VAL A O 1
ATOM 1329 N N . ARG A 1 180 ? 11.676 11.420 -15.594 1.00 97.00 180 ARG A N 1
ATOM 1330 C CA . ARG A 1 180 ? 11.466 12.713 -14.950 1.00 97.00 180 ARG A CA 1
ATOM 1331 C C . ARG A 1 180 ? 10.046 12.765 -14.393 1.00 97.00 180 ARG A C 1
ATOM 1333 O O . ARG A 1 180 ? 9.090 12.475 -15.089 1.00 97.00 180 ARG A O 1
ATOM 1340 N N . CYS A 1 181 ? 9.880 13.192 -13.151 1.00 96.69 181 CYS A N 1
ATOM 1341 C CA . CYS A 1 181 ? 8.580 13.418 -12.530 1.00 96.69 181 CYS A CA 1
ATOM 1342 C C . CYS A 1 181 ? 8.495 14.881 -12.077 1.00 96.69 181 CYS A C 1
ATOM 1344 O O . CYS A 1 181 ? 9.317 15.298 -11.259 1.00 96.69 181 CYS A O 1
ATOM 1346 N N . PRO A 1 182 ? 7.517 15.685 -12.535 1.00 95.50 182 PRO A N 1
ATOM 1347 C CA . PRO A 1 182 ? 7.304 17.029 -12.008 1.00 95.50 182 PRO A CA 1
ATOM 1348 C C . PRO A 1 182 ? 7.207 17.016 -10.480 1.00 95.50 182 PRO A C 1
ATOM 1350 O O . PRO A 1 182 ? 6.541 16.149 -9.906 1.00 95.50 182 PRO A O 1
ATOM 1353 N N . MET A 1 183 ? 7.822 17.992 -9.808 1.00 95.31 183 MET A N 1
ATOM 1354 C CA . MET A 1 183 ? 7.863 18.035 -8.341 1.00 95.31 183 MET A CA 1
ATOM 1355 C C . MET A 1 183 ? 6.450 18.084 -7.748 1.00 95.31 183 MET A C 1
ATOM 1357 O O . MET A 1 183 ? 6.180 17.428 -6.747 1.00 95.31 183 MET A O 1
ATOM 1361 N N . ALA A 1 184 ? 5.515 18.779 -8.405 1.00 92.75 184 ALA A N 1
ATOM 1362 C CA . ALA A 1 184 ? 4.106 18.811 -8.007 1.00 92.75 184 ALA A CA 1
ATOM 1363 C C . ALA A 1 184 ? 3.454 17.414 -8.007 1.00 92.75 184 ALA A C 1
ATOM 1365 O O . ALA A 1 184 ? 2.682 17.092 -7.107 1.00 92.75 184 ALA A O 1
ATOM 1366 N N . LYS A 1 185 ? 3.799 16.557 -8.979 1.00 92.94 185 LYS A N 1
ATOM 1367 C CA . LYS A 1 185 ? 3.353 15.159 -9.002 1.00 92.94 185 LYS A CA 1
ATOM 1368 C C . LYS A 1 185 ? 4.093 14.351 -7.941 1.00 92.94 185 LYS A C 1
ATOM 1370 O O . LYS A 1 185 ? 3.446 13.612 -7.209 1.00 92.94 185 LYS A O 1
ATOM 1375 N N . PHE A 1 186 ? 5.405 14.522 -7.778 1.00 95.75 186 PHE A N 1
ATOM 1376 C CA . PHE A 1 186 ? 6.162 13.805 -6.746 1.00 95.75 186 PHE A CA 1
ATOM 1377 C C . PHE A 1 186 ? 5.665 14.125 -5.329 1.00 95.75 186 PHE A C 1
ATOM 1379 O O . PHE A 1 186 ? 5.577 13.234 -4.495 1.00 95.75 186 PHE A O 1
ATOM 1386 N N . GLN A 1 187 ? 5.222 15.358 -5.066 1.00 94.81 187 GLN A N 1
ATOM 1387 C CA . GLN A 1 187 ? 4.624 15.760 -3.788 1.00 94.81 187 GLN A CA 1
ATOM 1388 C C . GLN A 1 187 ? 3.414 14.908 -3.369 1.00 94.81 187 GLN A C 1
ATOM 1390 O O . GLN A 1 187 ? 3.126 14.834 -2.177 1.00 94.81 187 GLN A O 1
ATOM 1395 N N . THR A 1 188 ? 2.751 14.214 -4.299 1.00 93.75 188 THR A N 1
ATOM 1396 C CA . THR A 1 188 ? 1.636 13.293 -4.004 1.00 93.75 188 THR A CA 1
ATOM 1397 C C . THR A 1 188 ? 2.050 12.023 -3.249 1.00 93.75 188 THR A C 1
ATOM 1399 O O . THR A 1 188 ? 1.182 11.304 -2.766 1.00 93.75 188 THR A O 1
ATOM 1402 N N . VAL A 1 189 ? 3.353 11.734 -3.082 1.00 94.44 189 VAL A N 1
ATOM 1403 C CA . VAL A 1 189 ? 3.813 10.680 -2.145 1.00 94.44 189 VAL A CA 1
ATOM 1404 C C . VAL A 1 189 ? 3.443 11.005 -0.696 1.00 94.44 189 VAL A C 1
ATOM 1406 O O . VAL A 1 189 ? 3.373 10.126 0.160 1.00 94.44 189 VAL A O 1
ATOM 1409 N N . LYS A 1 190 ? 3.224 12.286 -0.400 1.00 92.12 190 LYS A N 1
ATOM 1410 C CA . LYS A 1 190 ? 2.815 12.749 0.914 1.00 92.12 190 LYS A CA 1
ATOM 1411 C C . LYS A 1 190 ? 1.310 12.519 1.102 1.00 92.12 190 LYS A C 1
ATOM 1413 O O . LYS A 1 190 ? 0.526 12.956 0.268 1.00 92.12 190 LYS A O 1
ATOM 1418 N N . PRO A 1 191 ? 0.879 11.951 2.240 1.00 83.31 191 PRO A N 1
ATOM 1419 C CA . PRO A 1 191 ? -0.540 11.735 2.504 1.00 83.31 191 PRO A CA 1
ATOM 1420 C C . PRO A 1 191 ? -1.325 13.052 2.660 1.00 83.31 191 PRO A C 1
ATOM 1422 O O . PRO A 1 191 ? -0.913 13.942 3.414 1.00 83.31 191 PRO A O 1
ATOM 1425 N N . ASP A 1 192 ? -2.508 13.120 2.035 1.00 74.88 192 ASP A N 1
ATOM 1426 C CA . ASP A 1 192 ? -3.375 14.311 1.900 1.00 74.88 192 ASP A CA 1
ATOM 1427 C C . ASP A 1 192 ? -3.673 15.053 3.210 1.00 74.88 192 ASP A C 1
ATOM 1429 O O . ASP A 1 192 ? -3.829 16.271 3.243 1.00 74.88 192 ASP A O 1
ATOM 1433 N N . ARG A 1 193 ? -3.730 14.332 4.336 1.00 66.50 193 ARG A N 1
ATOM 1434 C CA . ARG A 1 193 ? -4.080 14.905 5.649 1.00 66.50 193 ARG A CA 1
ATOM 1435 C C . ARG A 1 193 ? -2.997 15.818 6.237 1.00 66.50 193 ARG A C 1
ATOM 1437 O O . ARG A 1 193 ? -3.207 16.395 7.303 1.00 66.50 193 ARG A O 1
ATOM 1444 N N . LYS A 1 194 ? -1.827 15.933 5.605 1.00 69.81 194 LYS A N 1
ATOM 1445 C CA . LYS A 1 194 ? -0.729 16.786 6.077 1.00 69.81 194 LYS A CA 1
ATOM 1446 C C . LYS A 1 194 ? -0.680 18.084 5.266 1.00 69.81 194 LYS A C 1
ATOM 1448 O O . LYS A 1 194 ? -0.219 18.086 4.134 1.00 69.81 194 LYS A O 1
ATOM 1453 N N . ALA A 1 195 ? -1.073 19.212 5.859 1.00 66.31 195 ALA A N 1
ATOM 1454 C CA . ALA A 1 195 ? -1.105 20.506 5.161 1.00 66.31 195 ALA A CA 1
ATOM 1455 C C . ALA A 1 195 ? 0.282 21.162 4.972 1.00 66.31 195 ALA A C 1
ATOM 1457 O O . ALA A 1 195 ? 0.518 21.824 3.968 1.00 66.31 195 ALA A O 1
ATOM 1458 N N . ALA A 1 196 ? 1.222 20.962 5.904 1.00 76.50 196 ALA A N 1
ATOM 1459 C CA . ALA A 1 196 ? 2.527 21.634 5.872 1.00 76.50 196 ALA A CA 1
ATOM 1460 C C . ALA A 1 196 ? 3.380 21.198 4.672 1.00 76.50 196 ALA A C 1
ATOM 1462 O O . ALA A 1 196 ? 3.496 19.998 4.417 1.00 76.50 196 ALA A O 1
ATOM 1463 N N . GLN A 1 197 ? 3.997 22.138 3.952 1.00 80.00 197 GLN A N 1
ATOM 1464 C CA . GLN A 1 197 ? 4.939 21.807 2.877 1.00 80.00 197 GLN A CA 1
ATOM 1465 C C . GLN A 1 197 ? 6.058 20.896 3.403 1.00 80.00 197 GLN A C 1
ATOM 1467 O O . GLN A 1 197 ? 6.485 21.010 4.550 1.00 80.00 197 GLN A O 1
ATOM 1472 N N . SER A 1 198 ? 6.477 19.942 2.578 1.00 88.56 198 SER A N 1
ATOM 1473 C CA . SER A 1 198 ? 7.571 19.022 2.890 1.00 88.56 198 SER A CA 1
ATOM 1474 C C . SER A 1 198 ? 8.721 19.313 1.943 1.00 88.56 198 SER A C 1
ATOM 1476 O O . SER A 1 198 ? 8.493 19.510 0.750 1.00 88.56 198 SER A O 1
ATOM 1478 N N . ASP A 1 199 ? 9.933 19.364 2.487 1.00 93.81 199 ASP A N 1
ATOM 1479 C CA . ASP A 1 199 ? 11.137 19.400 1.665 1.00 93.81 199 ASP A CA 1
ATOM 1480 C C . ASP A 1 199 ? 11.340 18.060 0.937 1.00 93.81 199 ASP A C 1
ATOM 1482 O O . ASP A 1 199 ? 10.646 17.069 1.191 1.00 93.81 199 ASP A O 1
ATOM 1486 N N . PHE A 1 200 ? 12.306 18.039 0.021 1.00 96.56 200 PHE A N 1
ATOM 1487 C CA . PHE A 1 200 ? 12.619 16.858 -0.776 1.00 96.56 200 PHE A CA 1
ATOM 1488 C C . PHE A 1 200 ? 12.943 15.628 0.086 1.00 96.56 200 PHE A C 1
ATOM 1490 O O . PHE A 1 200 ? 12.409 14.551 -0.174 1.00 96.56 200 PHE A O 1
ATOM 1497 N N . HIS A 1 201 ? 13.731 15.794 1.154 1.00 96.38 201 HIS A N 1
ATOM 1498 C CA . HIS A 1 201 ? 14.100 14.692 2.043 1.00 96.38 201 HIS A CA 1
ATOM 1499 C C . HIS A 1 201 ? 12.860 14.037 2.667 1.00 96.38 201 HIS A C 1
ATOM 1501 O O . HIS A 1 201 ? 12.705 12.817 2.642 1.00 96.38 201 HIS A O 1
ATOM 1507 N N . HIS A 1 202 ? 11.922 14.836 3.176 1.00 95.25 202 HIS A N 1
ATOM 1508 C CA . HIS A 1 202 ? 10.685 14.321 3.758 1.00 95.25 202 HIS A CA 1
ATOM 1509 C C . HIS A 1 202 ? 9.781 13.636 2.723 1.00 95.25 202 HIS A C 1
ATOM 1511 O O . HIS A 1 202 ? 9.126 12.652 3.065 1.00 95.25 202 HIS A O 1
ATOM 1517 N N . LEU A 1 203 ? 9.752 14.113 1.473 1.00 96.94 203 LEU A N 1
ATOM 1518 C CA . LEU A 1 203 ? 9.040 13.433 0.382 1.00 96.94 203 LEU A CA 1
ATOM 1519 C C . LEU A 1 203 ? 9.645 12.050 0.100 1.00 96.94 203 LEU A C 1
ATOM 1521 O O . LEU A 1 203 ? 8.910 11.064 0.034 1.00 96.94 203 LEU A O 1
ATOM 1525 N N . VAL A 1 204 ? 10.976 11.955 0.042 1.00 97.94 204 VAL A N 1
ATOM 1526 C CA . VAL A 1 204 ? 11.693 10.677 -0.096 1.00 97.94 204 VAL A CA 1
ATOM 1527 C C . VAL A 1 204 ? 11.385 9.740 1.073 1.00 97.94 204 VAL A C 1
ATOM 1529 O O . VAL A 1 204 ? 11.135 8.556 0.860 1.00 97.94 204 VAL A O 1
ATOM 1532 N N . MET A 1 205 ? 11.310 10.251 2.306 1.00 97.00 205 MET A N 1
ATOM 1533 C CA . MET A 1 205 ? 10.948 9.432 3.467 1.00 97.00 205 MET A CA 1
ATOM 1534 C C . MET A 1 205 ? 9.514 8.878 3.398 1.00 97.00 205 MET A C 1
ATOM 1536 O O . MET A 1 205 ? 9.292 7.757 3.858 1.00 97.00 205 MET A O 1
ATOM 1540 N N . TYR A 1 206 ? 8.555 9.600 2.802 1.00 96.75 206 TYR A N 1
ATOM 1541 C CA . TYR A 1 206 ? 7.216 9.049 2.545 1.00 96.75 206 TYR A CA 1
ATOM 1542 C C . TYR A 1 206 ? 7.252 7.928 1.502 1.00 96.75 206 TYR A C 1
ATOM 1544 O O . TYR A 1 206 ? 6.661 6.876 1.734 1.00 96.75 206 TYR A O 1
ATOM 1552 N N . ALA A 1 207 ? 7.994 8.107 0.404 1.00 97.38 207 ALA A N 1
ATOM 1553 C CA . ALA A 1 207 ? 8.183 7.052 -0.592 1.00 97.38 207 ALA A CA 1
ATOM 1554 C C . ALA A 1 207 ? 8.872 5.811 0.011 1.00 97.38 207 ALA A C 1
ATOM 1556 O O . ALA A 1 207 ? 8.479 4.681 -0.267 1.00 97.38 207 ALA A O 1
ATOM 1557 N N . ILE A 1 208 ? 9.854 6.007 0.899 1.00 98.12 208 ILE A N 1
ATOM 1558 C CA . ILE A 1 208 ? 10.502 4.927 1.654 1.00 98.12 208 ILE A CA 1
ATOM 1559 C C . ILE A 1 208 ? 9.497 4.193 2.550 1.00 98.12 208 ILE A C 1
ATOM 1561 O O . ILE A 1 208 ? 9.515 2.965 2.588 1.00 98.12 208 ILE A O 1
ATOM 1565 N N . GLU A 1 209 ? 8.642 4.902 3.294 1.00 97.31 209 GLU A N 1
ATOM 1566 C CA . GLU A 1 209 ? 7.619 4.255 4.129 1.00 97.31 209 GLU A CA 1
ATOM 1567 C C . GLU A 1 209 ? 6.662 3.404 3.284 1.00 97.31 209 GLU A C 1
ATOM 1569 O O . GLU A 1 209 ? 6.404 2.257 3.653 1.00 97.31 209 GLU A O 1
ATOM 1574 N N . GLU A 1 210 ? 6.225 3.924 2.132 1.00 96.69 210 GLU A N 1
ATOM 1575 C CA . GLU A 1 210 ? 5.382 3.201 1.177 1.00 96.69 210 GLU A CA 1
ATOM 1576 C C . GLU A 1 210 ? 6.055 1.909 0.699 1.00 96.69 210 GLU A C 1
ATOM 1578 O O . GLU A 1 210 ? 5.508 0.822 0.879 1.00 96.69 210 GLU A O 1
ATOM 1583 N N . LEU A 1 211 ? 7.279 1.995 0.166 1.00 98.25 211 LEU A N 1
ATOM 1584 C CA . LEU A 1 211 ? 8.022 0.834 -0.336 1.00 98.25 211 LEU A CA 1
ATOM 1585 C C . LEU A 1 211 ? 8.231 -0.223 0.755 1.00 98.25 211 LEU A C 1
ATOM 1587 O O . LEU A 1 211 ? 8.059 -1.419 0.516 1.00 98.25 211 LEU A O 1
ATOM 1591 N N . ARG A 1 212 ? 8.564 0.209 1.977 1.00 98.31 212 ARG A N 1
ATOM 1592 C CA . ARG A 1 212 ? 8.755 -0.696 3.119 1.00 98.31 212 ARG A CA 1
ATOM 1593 C C . ARG A 1 212 ? 7.462 -1.390 3.544 1.00 98.31 212 ARG A C 1
ATOM 1595 O O . ARG A 1 212 ? 7.543 -2.498 4.073 1.00 98.31 212 ARG A O 1
ATOM 1602 N N . TYR A 1 213 ? 6.307 -0.750 3.365 1.00 97.62 213 TYR A N 1
ATOM 1603 C CA . TYR A 1 213 ? 4.990 -1.310 3.674 1.00 97.62 213 TYR A CA 1
ATOM 1604 C C . TYR A 1 213 ? 4.489 -2.255 2.577 1.00 97.62 213 TYR A C 1
ATOM 1606 O O . TYR A 1 213 ? 4.155 -3.415 2.860 1.00 97.62 213 TYR A O 1
ATOM 1614 N N . ILE A 1 214 ? 4.479 -1.774 1.328 1.00 97.62 214 ILE A N 1
ATOM 1615 C CA . ILE A 1 214 ? 4.004 -2.521 0.162 1.00 97.62 214 ILE A CA 1
ATOM 1616 C C . ILE A 1 214 ? 4.810 -3.806 0.020 1.00 97.62 214 ILE A C 1
ATOM 1618 O O . ILE A 1 214 ? 4.227 -4.885 -0.043 1.00 97.62 214 ILE A O 1
ATOM 1622 N N . TYR A 1 215 ? 6.138 -3.721 0.104 1.00 98.19 215 TYR A N 1
ATOM 1623 C CA . TYR A 1 215 ? 7.029 -4.865 -0.078 1.00 98.19 215 TYR A CA 1
ATOM 1624 C C . TYR A 1 215 ? 7.475 -5.521 1.231 1.00 98.19 215 TYR A C 1
ATOM 1626 O O . TYR A 1 215 ? 8.454 -6.261 1.234 1.00 98.19 215 TYR A O 1
ATOM 1634 N N . ALA A 1 216 ? 6.769 -5.299 2.346 1.00 97.94 216 ALA A N 1
ATOM 1635 C CA . ALA A 1 216 ? 7.172 -5.832 3.650 1.00 97.94 216 ALA A CA 1
ATOM 1636 C C . ALA A 1 216 ? 7.386 -7.358 3.649 1.00 97.94 216 ALA A C 1
ATOM 1638 O O . ALA A 1 216 ? 8.353 -7.821 4.246 1.00 97.94 216 ALA A O 1
ATOM 1639 N N . GLY A 1 217 ? 6.529 -8.135 2.974 1.00 96.69 217 GLY A N 1
ATOM 1640 C CA . GLY A 1 217 ? 6.714 -9.587 2.863 1.00 96.69 217 GLY A CA 1
ATOM 1641 C C . GLY A 1 217 ? 7.870 -9.955 1.932 1.00 96.69 217 GLY A C 1
ATOM 1642 O O . GLY A 1 217 ? 8.684 -10.808 2.259 1.00 96.69 217 GLY A O 1
ATOM 1643 N N . VAL A 1 218 ? 8.038 -9.236 0.815 1.00 96.94 218 VAL A N 1
ATOM 1644 C CA . VAL A 1 218 ? 9.182 -9.438 -0.097 1.00 96.94 218 VAL A CA 1
ATOM 1645 C C . VAL A 1 218 ? 10.513 -9.223 0.629 1.00 96.94 218 VAL A C 1
ATOM 1647 O O . VAL A 1 218 ? 11.405 -10.060 0.539 1.00 96.94 218 VAL A O 1
ATOM 1650 N N . LEU A 1 219 ? 10.629 -8.125 1.379 1.00 97.88 219 LEU A N 1
ATOM 1651 C CA . LEU A 1 219 ? 11.837 -7.746 2.117 1.00 97.88 219 LEU A CA 1
ATOM 1652 C C . LEU A 1 219 ? 12.109 -8.636 3.340 1.00 97.88 219 LEU A C 1
ATOM 1654 O O . LEU A 1 219 ? 13.224 -8.626 3.855 1.00 97.88 219 LEU A O 1
ATOM 1658 N N . ALA A 1 220 ? 11.092 -9.332 3.855 1.00 96.31 220 ALA A N 1
ATOM 1659 C CA . ALA A 1 220 ? 11.227 -10.221 5.006 1.00 96.31 220 ALA A CA 1
ATOM 1660 C C . ALA A 1 220 ? 11.549 -11.662 4.591 1.00 96.31 220 ALA A C 1
ATOM 1662 O O . ALA A 1 220 ? 12.397 -12.299 5.212 1.00 96.31 220 ALA A O 1
ATOM 1663 N N . ASP A 1 221 ? 10.883 -12.149 3.544 1.00 93.31 221 ASP A N 1
ATOM 1664 C CA . ASP A 1 221 ? 10.790 -13.580 3.250 1.00 93.31 221 ASP A CA 1
ATOM 1665 C C . ASP A 1 221 ? 11.565 -13.987 1.982 1.00 93.31 221 ASP A C 1
ATOM 1667 O O . ASP A 1 221 ? 11.540 -15.149 1.583 1.00 93.31 221 ASP A O 1
ATOM 1671 N N . THR A 1 222 ? 12.273 -13.052 1.335 1.00 94.06 222 THR A N 1
ATOM 1672 C CA . THR A 1 222 ? 13.113 -13.327 0.156 1.00 94.06 222 THR A CA 1
ATOM 1673 C C . THR A 1 222 ? 14.536 -12.792 0.325 1.00 94.06 222 THR A C 1
ATOM 1675 O O . THR A 1 222 ? 14.824 -12.016 1.233 1.00 94.06 222 THR A O 1
ATOM 1678 N N . SER A 1 223 ? 15.440 -13.178 -0.578 1.00 93.69 223 SER A N 1
ATOM 1679 C CA . SER A 1 223 ? 16.807 -12.642 -0.646 1.00 93.69 223 SER A CA 1
ATOM 1680 C C . SER A 1 223 ? 16.900 -11.253 -1.297 1.00 93.69 223 SER A C 1
ATOM 1682 O O . SER A 1 223 ? 17.991 -10.682 -1.361 1.00 93.69 223 SER A O 1
ATOM 1684 N N . ILE A 1 224 ? 15.782 -10.696 -1.782 1.00 96.75 224 ILE A N 1
ATOM 1685 C CA . ILE A 1 224 ? 15.763 -9.407 -2.477 1.00 96.75 224 ILE A CA 1
ATOM 1686 C C . ILE A 1 224 ? 16.047 -8.274 -1.490 1.00 96.75 224 ILE A C 1
ATOM 1688 O O . ILE A 1 224 ? 15.295 -8.022 -0.550 1.00 96.75 224 ILE A O 1
ATOM 1692 N N . THR A 1 225 ? 17.117 -7.532 -1.757 1.00 97.12 225 THR A N 1
ATOM 1693 C CA . THR A 1 225 ? 17.471 -6.301 -1.052 1.00 97.12 225 THR A CA 1
ATOM 1694 C C . THR A 1 225 ? 17.006 -5.092 -1.853 1.00 97.12 225 THR A C 1
ATOM 1696 O O . THR A 1 225 ? 17.389 -4.927 -3.007 1.00 97.12 225 THR A O 1
ATOM 1699 N N . MET A 1 226 ? 16.246 -4.190 -1.231 1.00 98.56 226 MET A N 1
ATOM 1700 C CA . MET A 1 226 ? 15.886 -2.906 -1.837 1.00 98.56 226 MET A CA 1
ATOM 1701 C C . MET A 1 226 ? 16.653 -1.761 -1.175 1.00 98.56 226 MET A C 1
ATOM 1703 O O . MET A 1 226 ? 16.734 -1.671 0.054 1.00 98.56 226 MET A O 1
ATOM 1707 N N . LYS A 1 227 ? 17.218 -0.877 -1.996 1.00 98.19 227 LYS A N 1
ATOM 1708 C CA . LYS A 1 227 ? 17.927 0.333 -1.573 1.00 98.19 227 LYS A CA 1
ATOM 1709 C C . LYS A 1 227 ? 17.261 1.554 -2.188 1.00 98.19 227 LYS A C 1
ATOM 1711 O O . LYS A 1 227 ? 16.816 1.493 -3.329 1.00 98.19 227 LYS A O 1
ATOM 1716 N N . VAL A 1 228 ? 17.246 2.657 -1.448 1.00 98.62 228 VAL A N 1
ATOM 1717 C CA . VAL A 1 228 ? 16.855 3.971 -1.959 1.00 98.62 228 VAL A CA 1
ATOM 1718 C C . VAL A 1 228 ? 18.072 4.890 -1.979 1.00 98.62 228 VAL A C 1
ATOM 1720 O O . VAL A 1 228 ? 18.701 5.087 -0.939 1.00 98.62 228 VAL A O 1
ATOM 1723 N N . LEU A 1 229 ? 18.406 5.438 -3.146 1.00 98.19 229 LEU A N 1
ATOM 1724 C CA . LEU A 1 229 ? 19.451 6.440 -3.337 1.00 98.19 229 LEU A CA 1
ATOM 1725 C C . LEU A 1 229 ? 18.811 7.825 -3.466 1.00 98.19 229 LEU A C 1
ATOM 1727 O O . LEU A 1 229 ? 18.139 8.126 -4.445 1.00 98.19 229 LEU A O 1
ATOM 1731 N N . GLU A 1 230 ? 19.009 8.666 -2.464 1.00 98.38 230 GLU A N 1
ATOM 1732 C CA . GLU A 1 230 ? 18.557 10.054 -2.444 1.00 98.38 230 GLU A CA 1
ATOM 1733 C C . GLU A 1 230 ? 19.701 10.965 -2.895 1.00 98.38 230 GLU A C 1
ATOM 1735 O O . GLU A 1 230 ? 20.755 10.975 -2.258 1.00 98.38 230 GLU A O 1
ATOM 1740 N N . VAL A 1 231 ? 19.496 11.734 -3.964 1.00 97.94 231 VAL A N 1
ATOM 1741 C CA . VAL A 1 231 ? 20.488 12.659 -4.527 1.00 97.94 231 VAL A CA 1
ATOM 1742 C C . VAL A 1 231 ? 19.941 14.083 -4.467 1.00 97.94 231 VAL A C 1
ATOM 1744 O O . VAL A 1 231 ? 18.897 14.394 -5.040 1.00 97.94 231 VAL A O 1
ATOM 1747 N N . ASN A 1 232 ? 20.632 14.971 -3.754 1.00 96.25 232 ASN A N 1
ATOM 1748 C CA . ASN A 1 232 ? 20.227 16.370 -3.625 1.00 96.25 232 ASN A CA 1
ATOM 1749 C C . ASN A 1 232 ? 21.451 17.290 -3.659 1.00 96.25 232 ASN A C 1
ATOM 1751 O O . ASN A 1 232 ? 22.323 17.201 -2.794 1.00 96.25 232 ASN A O 1
ATOM 1755 N N . GLY A 1 233 ? 21.530 18.164 -4.668 1.00 90.25 233 GLY A N 1
ATOM 1756 C CA . GLY A 1 233 ? 22.662 19.083 -4.841 1.00 90.25 233 GLY A CA 1
ATOM 1757 C C . GLY A 1 233 ? 24.019 18.371 -4.931 1.00 90.25 233 GLY A C 1
ATOM 1758 O O . GLY A 1 233 ? 25.000 18.857 -4.374 1.00 90.25 233 GLY A O 1
ATOM 1759 N N . GLY A 1 234 ? 24.058 17.186 -5.552 1.00 87.56 234 GLY A N 1
ATOM 1760 C CA . GLY A 1 234 ? 25.255 16.342 -5.667 1.00 87.56 234 GLY A CA 1
ATOM 1761 C C . GLY A 1 234 ? 25.636 15.561 -4.401 1.00 87.56 234 GLY A C 1
ATOM 1762 O O . GLY A 1 234 ? 26.631 14.844 -4.412 1.00 87.56 234 GLY A O 1
ATOM 1763 N N . THR A 1 235 ? 24.870 15.677 -3.309 1.00 93.88 235 THR A N 1
ATOM 1764 C CA . THR A 1 235 ? 25.045 14.826 -2.123 1.00 93.88 235 THR A CA 1
ATOM 1765 C C . THR A 1 235 ? 24.185 13.579 -2.252 1.00 93.88 235 THR A C 1
ATOM 1767 O O . THR A 1 235 ? 22.973 13.688 -2.435 1.00 93.88 235 THR A O 1
ATOM 1770 N N . GLU A 1 236 ? 24.803 12.410 -2.100 1.00 95.88 236 GLU A N 1
ATOM 1771 C CA . GLU A 1 236 ? 24.126 11.116 -2.144 1.00 95.88 236 GLU A CA 1
ATOM 1772 C C . GLU A 1 236 ? 23.913 10.542 -0.739 1.00 95.88 236 GLU A C 1
ATOM 1774 O O . GLU A 1 236 ? 24.827 10.504 0.091 1.00 95.88 236 GLU A O 1
ATOM 1779 N N . LYS A 1 237 ? 22.706 10.036 -0.476 1.00 97.88 237 LYS A N 1
ATOM 1780 C CA . LYS A 1 237 ? 22.358 9.307 0.745 1.00 97.88 237 LYS A CA 1
ATOM 1781 C C . LYS A 1 237 ? 21.699 7.981 0.383 1.00 97.88 237 LYS A C 1
ATOM 1783 O O . LYS A 1 237 ? 20.661 7.943 -0.269 1.00 97.88 237 LYS A O 1
ATOM 1788 N N . CYS A 1 238 ? 22.297 6.883 0.835 1.00 97.69 238 CYS A N 1
ATOM 1789 C CA . CYS A 1 238 ? 21.797 5.535 0.583 1.00 97.69 238 CYS A CA 1
ATOM 1790 C C . CYS A 1 238 ? 21.031 4.998 1.799 1.00 97.69 238 CYS A C 1
ATOM 1792 O O . CYS A 1 238 ? 21.547 4.981 2.919 1.00 97.69 238 CYS A O 1
ATOM 1794 N N . HIS A 1 239 ? 19.810 4.521 1.567 1.00 98.25 239 HIS A N 1
ATOM 1795 C CA . HIS A 1 239 ? 18.928 3.928 2.566 1.00 98.25 239 HIS A CA 1
ATOM 1796 C C . HIS A 1 239 ? 18.687 2.457 2.222 1.00 98.25 239 HIS A C 1
ATOM 1798 O O . HIS A 1 239 ? 18.090 2.147 1.195 1.00 98.25 239 HIS A O 1
ATOM 1804 N N . ILE A 1 240 ? 19.122 1.532 3.078 1.00 98.12 240 ILE A N 1
ATOM 1805 C CA . ILE A 1 240 ? 18.796 0.106 2.921 1.00 98.12 240 ILE A CA 1
ATOM 1806 C C . ILE A 1 240 ? 17.432 -0.141 3.562 1.00 98.12 240 ILE A C 1
ATOM 1808 O O . ILE A 1 240 ? 17.251 0.106 4.759 1.00 98.12 240 ILE A O 1
ATOM 1812 N N . LEU A 1 241 ? 16.470 -0.616 2.774 1.00 98.38 241 LEU A N 1
ATOM 1813 C CA . LEU A 1 241 ? 15.106 -0.789 3.250 1.00 98.38 241 LEU A CA 1
ATOM 1814 C C . LEU A 1 241 ? 14.983 -2.039 4.121 1.00 98.38 241 LEU A C 1
ATOM 1816 O O . LEU A 1 241 ? 15.432 -3.124 3.765 1.00 98.38 241 LEU A O 1
ATOM 1820 N N . LYS A 1 242 ? 14.324 -1.873 5.269 1.00 97.69 242 LYS A N 1
ATOM 1821 C CA . LYS A 1 242 ? 13.853 -2.968 6.124 1.00 97.69 242 LYS A CA 1
ATOM 1822 C C . LYS A 1 242 ? 12.333 -3.049 6.038 1.00 97.69 242 LYS A C 1
ATOM 1824 O O . LYS A 1 242 ? 11.709 -1.986 5.954 1.00 97.69 242 LYS A O 1
ATOM 1829 N N . PRO A 1 243 ? 11.724 -4.240 6.131 1.00 98.00 243 PRO A N 1
ATOM 1830 C CA . PRO A 1 243 ? 10.272 -4.363 6.079 1.00 98.00 243 PRO A CA 1
ATOM 1831 C C . PRO A 1 243 ? 9.601 -3.493 7.152 1.00 98.00 243 PRO A C 1
ATOM 1833 O O . PRO A 1 243 ? 10.095 -3.376 8.279 1.00 98.00 243 PRO A O 1
ATOM 1836 N N . LEU A 1 244 ? 8.488 -2.845 6.803 1.00 97.44 244 LEU A N 1
ATOM 1837 C CA . LEU A 1 244 ? 7.627 -2.180 7.776 1.00 97.44 244 LEU A CA 1
ATOM 1838 C C . LEU A 1 244 ? 6.597 -3.197 8.269 1.00 97.44 244 LEU A C 1
ATOM 1840 O O . LEU A 1 244 ? 5.617 -3.489 7.584 1.00 97.44 244 LEU A O 1
ATOM 1844 N N . GLN A 1 245 ? 6.833 -3.741 9.460 1.00 95.06 245 GLN A N 1
ATOM 1845 C CA . GLN A 1 245 ? 5.927 -4.682 10.114 1.00 95.06 245 GLN A CA 1
ATOM 1846 C C . GLN A 1 245 ? 5.197 -4.012 11.281 1.00 95.06 245 GLN A C 1
ATOM 1848 O O . GLN A 1 245 ? 5.758 -3.109 11.911 1.00 95.06 245 GLN A O 1
ATOM 1853 N N . PRO A 1 246 ? 3.960 -4.438 11.586 1.00 95.56 246 PRO A N 1
ATOM 1854 C CA . PRO A 1 246 ? 3.280 -3.982 12.782 1.00 95.56 246 PRO A CA 1
ATOM 1855 C C . PRO A 1 246 ? 3.970 -4.543 14.027 1.00 95.56 246 PRO A C 1
ATOM 1857 O O . PRO A 1 246 ? 4.403 -5.698 14.059 1.00 95.56 246 PRO A O 1
ATOM 1860 N N . THR A 1 247 ? 4.003 -3.745 15.088 1.00 95.62 247 THR A N 1
ATOM 1861 C CA . THR A 1 247 ? 4.351 -4.242 16.419 1.00 95.62 247 THR A CA 1
ATOM 1862 C C . THR A 1 247 ? 3.085 -4.785 17.066 1.00 95.62 247 THR A C 1
ATOM 1864 O O . THR A 1 247 ? 2.171 -4.019 17.357 1.00 95.62 247 THR A O 1
ATOM 1867 N N . TRP A 1 248 ? 3.012 -6.096 17.276 1.00 95.31 248 TRP A N 1
ATOM 1868 C CA . TRP A 1 248 ? 1.859 -6.735 17.911 1.00 95.31 248 TRP A CA 1
ATOM 1869 C C . TRP A 1 248 ? 1.842 -6.489 19.423 1.00 95.31 248 TRP A C 1
ATOM 1871 O O . TRP A 1 248 ? 2.886 -6.512 20.072 1.00 95.31 248 TRP A O 1
ATOM 1881 N N . GLU A 1 249 ? 0.654 -6.274 19.984 1.00 93.50 249 GLU A N 1
ATOM 1882 C CA . GLU A 1 249 ? 0.437 -6.247 21.429 1.00 93.50 249 GLU A CA 1
ATOM 1883 C C . GLU A 1 249 ? 0.607 -7.659 22.001 1.00 93.50 249 GLU A C 1
ATOM 1885 O O . GLU A 1 249 ? 0.067 -8.636 21.462 1.00 93.50 249 GLU A O 1
ATOM 1890 N N . GLU A 1 250 ? 1.381 -7.764 23.080 1.00 90.44 250 GLU A N 1
ATOM 1891 C CA . GLU A 1 250 ? 1.763 -9.037 23.683 1.00 90.44 250 GLU A CA 1
ATOM 1892 C C . GLU A 1 250 ? 0.534 -9.884 24.045 1.00 90.44 250 GLU A C 1
ATOM 1894 O O . GLU A 1 250 ? -0.455 -9.395 24.584 1.00 90.44 250 GLU A O 1
ATOM 1899 N N . GLY A 1 251 ? 0.574 -11.170 23.692 1.00 90.06 251 GLY A N 1
ATOM 1900 C CA . GLY A 1 251 ? -0.507 -12.118 23.978 1.00 90.06 251 GLY A CA 1
ATOM 1901 C C . GLY A 1 251 ? -1.771 -11.977 23.117 1.00 90.06 251 GLY A C 1
ATOM 1902 O O . GLY A 1 251 ? -2.639 -12.844 23.196 1.00 90.06 251 GLY A O 1
ATOM 1903 N N . THR A 1 252 ? -1.888 -10.951 22.266 1.00 90.75 252 THR A N 1
ATOM 1904 C CA . THR A 1 252 ? -3.098 -10.753 21.440 1.00 90.75 252 THR A CA 1
ATOM 1905 C C . THR A 1 252 ? -3.025 -11.417 20.069 1.00 90.75 252 THR A C 1
ATOM 1907 O O . THR A 1 252 ? -4.056 -11.784 19.504 1.00 90.75 252 THR A O 1
ATOM 1910 N N . MET A 1 253 ? -1.815 -11.566 19.523 1.00 95.50 253 MET A N 1
ATOM 1911 C CA . MET A 1 253 ? -1.620 -12.022 18.152 1.00 95.50 253 MET A CA 1
ATOM 1912 C C . MET A 1 253 ? -1.790 -13.538 18.019 1.00 95.50 253 MET A C 1
ATOM 1914 O O . MET A 1 253 ? -1.203 -14.330 18.758 1.00 95.50 253 MET A O 1
ATOM 1918 N N . LYS A 1 254 ? -2.578 -13.929 17.018 1.00 95.94 254 LYS A N 1
ATOM 1919 C CA . LYS A 1 254 ? -2.838 -15.303 16.592 1.00 95.94 254 LYS A CA 1
ATOM 1920 C C . LYS A 1 254 ? -2.377 -15.492 15.150 1.00 95.94 254 LYS A C 1
ATOM 1922 O O . LYS A 1 254 ? -2.417 -14.556 14.350 1.00 95.94 254 LYS A O 1
ATOM 1927 N N . ARG A 1 255 ? -1.963 -16.717 14.811 1.00 96.06 255 ARG A N 1
ATOM 1928 C CA . ARG A 1 255 ? -1.515 -17.082 13.459 1.00 96.06 255 ARG A CA 1
ATOM 1929 C C . ARG A 1 255 ? -2.264 -18.296 12.932 1.00 96.06 255 ARG A C 1
ATOM 1931 O O . ARG A 1 255 ? -2.479 -19.256 13.666 1.00 96.06 255 ARG A O 1
ATOM 1938 N N . LEU A 1 256 ? -2.578 -18.246 11.647 1.00 93.50 256 LEU A N 1
ATOM 1939 C CA . LEU A 1 256 ? -3.034 -19.350 10.817 1.00 93.50 256 LEU A CA 1
ATOM 1940 C C . LEU A 1 256 ? -2.044 -19.421 9.646 1.00 93.50 256 LEU A C 1
ATOM 1942 O O . LEU A 1 256 ? -2.168 -18.678 8.678 1.00 93.50 256 LEU A O 1
ATOM 1946 N N . GLU A 1 257 ? -0.991 -20.221 9.787 1.00 91.31 257 GLU A N 1
ATOM 1947 C CA . GLU A 1 257 ? 0.100 -20.316 8.805 1.00 91.31 257 GLU A CA 1
ATOM 1948 C C . GLU A 1 257 ? -0.118 -21.536 7.900 1.00 91.31 257 GLU A C 1
ATOM 1950 O O . GLU A 1 257 ? -0.623 -22.561 8.362 1.00 91.31 257 GLU A O 1
ATOM 1955 N N . ASN A 1 258 ? 0.322 -21.451 6.641 1.00 92.31 258 ASN A N 1
ATOM 1956 C CA . ASN A 1 258 ? 0.296 -22.556 5.677 1.00 92.31 258 ASN A CA 1
ATOM 1957 C C . ASN A 1 258 ? -1.090 -23.197 5.470 1.00 92.31 258 ASN A C 1
ATOM 1959 O O . ASN A 1 258 ? -1.192 -24.421 5.393 1.00 92.31 258 ASN A O 1
ATOM 1963 N N . VAL A 1 259 ? -2.168 -22.407 5.406 1.00 96.44 259 VAL A N 1
ATOM 1964 C CA . VAL A 1 259 ? -3.518 -22.961 5.230 1.00 96.44 259 VAL A CA 1
ATOM 1965 C C . VAL A 1 259 ? -3.791 -23.195 3.739 1.00 96.44 259 VAL A C 1
ATOM 1967 O O . VAL A 1 259 ? -3.980 -22.214 3.019 1.00 96.44 259 VAL A O 1
ATOM 1970 N N . PRO A 1 260 ? -3.848 -24.447 3.242 1.00 96.50 260 PRO A N 1
ATOM 1971 C CA . PRO A 1 260 ? -4.219 -24.699 1.855 1.00 96.50 260 PRO A CA 1
ATOM 1972 C C . PRO A 1 260 ? -5.691 -24.338 1.633 1.00 96.50 260 PRO A C 1
ATOM 1974 O O . PRO A 1 260 ? -6.563 -24.705 2.428 1.00 96.50 260 PRO A O 1
ATOM 1977 N N . TYR A 1 261 ? -5.981 -23.614 0.555 1.00 96.38 261 TYR A N 1
ATOM 1978 C CA . TYR A 1 261 ? -7.338 -23.201 0.218 1.00 96.38 261 TYR A CA 1
ATOM 1979 C C . TYR A 1 261 ? -7.518 -23.010 -1.292 1.00 96.38 261 TYR A C 1
ATOM 1981 O O . TYR A 1 261 ? -6.565 -22.746 -2.018 1.00 96.38 261 TYR A O 1
ATOM 1989 N N . ASP A 1 262 ? -8.760 -23.111 -1.767 1.00 96.44 262 ASP A N 1
ATOM 1990 C CA . ASP A 1 262 ? -9.119 -22.862 -3.167 1.00 96.44 262 ASP A CA 1
ATOM 1991 C C . ASP A 1 262 ? -10.254 -21.838 -3.238 1.00 96.44 262 ASP A C 1
ATOM 1993 O O . ASP A 1 262 ? -11.374 -22.064 -2.765 1.00 96.44 262 ASP A O 1
ATOM 1997 N N . LEU A 1 263 ? -9.969 -20.690 -3.851 1.00 95.50 263 LEU A N 1
ATOM 1998 C CA . LEU A 1 263 ? -10.954 -19.630 -4.061 1.00 95.50 263 LEU A CA 1
ATOM 1999 C C . LEU A 1 263 ? -11.840 -19.890 -5.299 1.00 95.50 263 LEU A C 1
ATOM 2001 O O . LEU A 1 263 ? -12.829 -19.192 -5.517 1.00 95.50 263 LEU A O 1
ATOM 2005 N N . GLY A 1 264 ? -11.590 -20.942 -6.075 1.00 91.44 264 GLY A N 1
ATOM 2006 C CA . GLY A 1 264 ? -12.336 -21.339 -7.273 1.00 91.44 264 GLY A CA 1
ATOM 2007 C C . GLY A 1 264 ? -11.536 -21.253 -8.572 1.00 91.44 264 GLY A C 1
ATOM 2008 O O . GLY A 1 264 ? -12.145 -21.148 -9.631 1.00 91.44 264 GLY A O 1
ATOM 2009 N N . GLY A 1 265 ? -10.206 -21.268 -8.491 1.00 91.31 265 GLY A N 1
ATOM 2010 C CA . GLY A 1 265 ? -9.308 -21.175 -9.649 1.00 91.31 265 GLY A CA 1
ATOM 2011 C C . GLY A 1 265 ? -7.994 -21.942 -9.478 1.00 91.31 265 GLY A C 1
ATOM 2012 O O . GLY A 1 265 ? -7.067 -21.777 -10.272 1.00 91.31 265 GLY A O 1
ATOM 2013 N N . GLY A 1 266 ? -7.914 -22.784 -8.444 1.00 94.94 266 GLY A N 1
ATOM 2014 C CA . GLY A 1 266 ? -6.747 -23.587 -8.110 1.00 94.94 266 GLY A CA 1
ATOM 2015 C C . GLY A 1 266 ? -6.329 -23.415 -6.653 1.00 94.94 266 GLY A C 1
ATOM 2016 O O . GLY A 1 266 ? -6.774 -22.507 -5.952 1.00 94.94 266 GLY A O 1
ATOM 2017 N N . GLN A 1 267 ? -5.447 -24.304 -6.204 1.00 95.56 267 GLN A N 1
ATOM 2018 C CA . GLN A 1 267 ? -4.896 -24.255 -4.853 1.00 95.56 267 GLN A CA 1
ATOM 2019 C C . GLN A 1 267 ? -3.973 -23.046 -4.665 1.00 95.56 267 GLN A C 1
ATOM 2021 O O . GLN A 1 267 ? -3.170 -22.704 -5.538 1.00 95.56 267 GLN A O 1
ATOM 2026 N N . LEU A 1 268 ? -4.076 -22.443 -3.488 1.00 97.38 268 LEU A N 1
ATOM 2027 C CA . LEU A 1 268 ? -3.137 -21.473 -2.942 1.00 97.38 268 LEU A CA 1
ATOM 2028 C C . LEU A 1 268 ? -2.936 -21.740 -1.449 1.00 97.38 268 LEU A C 1
ATOM 2030 O O . LEU A 1 268 ? -3.689 -22.500 -0.833 1.00 97.38 268 LEU A O 1
ATOM 2034 N N . THR A 1 269 ? -1.950 -21.075 -0.862 1.00 98.06 269 THR A N 1
ATOM 2035 C CA . THR A 1 269 ? -1.719 -21.103 0.581 1.00 98.06 269 THR A CA 1
ATOM 2036 C C . THR A 1 269 ? -2.079 -19.753 1.190 1.00 98.06 269 THR A C 1
ATOM 2038 O O . THR A 1 269 ? -1.651 -18.713 0.699 1.00 98.06 269 THR A O 1
ATOM 2041 N N . ILE A 1 270 ? -2.857 -19.760 2.272 1.00 98.19 270 ILE A N 1
ATOM 2042 C CA . ILE A 1 270 ? -3.191 -18.570 3.056 1.00 98.19 270 ILE A CA 1
ATOM 2043 C C . ILE A 1 270 ? -2.306 -18.524 4.304 1.00 98.19 270 ILE A C 1
ATOM 2045 O O . ILE A 1 270 ? -2.302 -19.459 5.110 1.00 98.19 270 ILE A O 1
ATOM 2049 N N . HIS A 1 271 ? -1.605 -17.407 4.492 1.00 97.44 271 HIS A N 1
ATOM 2050 C CA . HIS A 1 271 ? -0.963 -17.043 5.754 1.00 97.44 271 HIS A CA 1
ATOM 2051 C C . HIS A 1 271 ? -1.734 -15.885 6.373 1.00 97.44 271 HIS A C 1
ATOM 2053 O O . HIS A 1 271 ? -1.825 -14.809 5.789 1.00 97.44 271 HIS A O 1
ATOM 2059 N N . CYS A 1 272 ? -2.307 -16.092 7.555 1.00 97.94 272 CYS A N 1
ATOM 2060 C CA . CYS A 1 272 ? -3.093 -15.081 8.247 1.00 97.94 272 CYS A CA 1
ATOM 2061 C C . CYS A 1 272 ? -2.534 -14.822 9.645 1.00 97.94 272 CYS A C 1
ATOM 2063 O O . CYS A 1 272 ? -2.313 -15.747 10.428 1.00 97.94 272 CYS A O 1
ATOM 2065 N N . ARG A 1 273 ? -2.356 -13.547 9.990 1.00 96.94 273 ARG A N 1
ATOM 2066 C CA . ARG A 1 273 ? -1.998 -13.088 11.338 1.00 96.94 273 ARG A CA 1
ATOM 2067 C C . ARG A 1 273 ? -2.992 -12.034 11.776 1.00 96.94 273 ARG A C 1
ATOM 2069 O O . ARG A 1 273 ? -3.311 -11.142 10.996 1.00 96.94 273 ARG A O 1
ATOM 2076 N N . TYR A 1 274 ? -3.484 -12.123 13.003 1.00 97.44 274 TYR A N 1
ATOM 2077 C CA . TYR A 1 274 ? -4.435 -11.140 13.510 1.00 97.44 274 TYR A CA 1
ATOM 2078 C C . TYR A 1 274 ? -4.309 -10.917 15.007 1.00 97.44 274 TYR A C 1
ATOM 2080 O O . TYR A 1 274 ? -3.882 -11.806 15.737 1.00 97.44 274 TYR A O 1
ATOM 2088 N N . GLY A 1 275 ? -4.697 -9.733 15.466 1.00 95.12 275 GLY A N 1
ATOM 2089 C CA . GLY A 1 275 ? -4.578 -9.313 16.858 1.00 95.12 275 GLY A CA 1
ATOM 2090 C C . GLY A 1 275 ? -4.536 -7.797 16.973 1.00 95.12 275 GLY A C 1
ATOM 2091 O O . GLY A 1 275 ? -4.809 -7.084 16.005 1.00 95.12 275 GLY A O 1
ATOM 2092 N N . ASN A 1 276 ? -4.174 -7.301 18.151 1.00 93.81 276 ASN A N 1
ATOM 2093 C CA . ASN A 1 276 ? -3.982 -5.874 18.349 1.00 93.81 276 ASN A CA 1
ATOM 2094 C C . ASN A 1 276 ? -2.545 -5.471 18.033 1.00 93.81 276 ASN A C 1
ATOM 2096 O O . ASN A 1 276 ? -1.597 -6.211 18.294 1.00 93.81 276 ASN A O 1
ATOM 2100 N N . ILE A 1 277 ? -2.383 -4.258 17.518 1.00 94.81 277 ILE A N 1
ATOM 2101 C CA . ILE A 1 277 ? -1.086 -3.629 17.297 1.00 94.81 277 ILE A CA 1
ATOM 2102 C C . ILE A 1 277 ? -0.846 -2.501 18.304 1.00 94.81 277 ILE A C 1
ATOM 2104 O O . ILE A 1 277 ? -1.775 -1.868 18.823 1.00 94.81 277 ILE A O 1
ATOM 2108 N N . LEU A 1 278 ? 0.426 -2.232 18.576 1.00 92.25 278 LEU A N 1
ATOM 2109 C CA . LEU A 1 278 ? 0.887 -1.032 19.259 1.00 92.25 278 LEU A CA 1
ATOM 2110 C C . LEU A 1 278 ? 0.991 0.109 18.229 1.00 92.25 278 LEU A C 1
ATOM 2112 O O . LEU A 1 278 ? 1.733 -0.017 17.249 1.00 92.25 278 LEU A O 1
ATOM 2116 N N . PRO A 1 279 ? 0.264 1.227 18.418 1.00 90.94 279 PRO A N 1
ATOM 2117 C CA . PRO A 1 279 ? 0.318 2.360 17.501 1.00 90.94 279 PRO A CA 1
ATOM 2118 C C . PRO A 1 279 ? 1.733 2.927 17.356 1.00 90.94 279 PRO A C 1
ATOM 2120 O O . PRO A 1 279 ? 2.354 3.345 18.335 1.00 90.94 279 PRO A O 1
ATOM 2123 N N . THR A 1 280 ? 2.225 3.025 16.122 1.00 88.56 280 THR A N 1
ATOM 2124 C CA . THR A 1 280 ? 3.566 3.556 15.847 1.00 88.56 280 THR A CA 1
ATOM 2125 C C . THR A 1 280 ? 3.485 5.018 15.410 1.00 88.56 280 THR A C 1
ATOM 2127 O O . THR A 1 280 ? 3.238 5.330 14.248 1.00 88.56 280 THR A O 1
ATOM 2130 N N . LYS A 1 281 ? 3.690 5.949 16.353 1.00 81.38 281 LYS A N 1
ATOM 2131 C CA . LYS A 1 281 ? 3.543 7.401 16.109 1.00 81.38 281 LYS A CA 1
ATOM 2132 C C . LYS A 1 281 ? 4.545 7.978 15.104 1.00 81.38 281 LYS A C 1
ATOM 2134 O O . LYS A 1 281 ? 4.265 9.021 14.521 1.00 81.38 281 LYS A O 1
ATOM 2139 N N . SER A 1 282 ? 5.696 7.329 14.927 1.00 86.38 282 SER A N 1
ATOM 2140 C CA . SER A 1 282 ? 6.717 7.738 13.956 1.00 86.38 282 SER A CA 1
ATOM 2141 C C . SER A 1 282 ? 6.299 7.488 12.509 1.00 86.38 282 SER A C 1
ATOM 2143 O O . SER A 1 282 ? 6.829 8.147 11.620 1.00 86.38 282 SER A O 1
ATOM 2145 N N . ASN A 1 283 ? 5.358 6.569 12.268 1.00 91.06 283 ASN A N 1
ATOM 2146 C CA . ASN A 1 283 ? 4.872 6.282 10.924 1.00 91.06 283 ASN A CA 1
ATOM 2147 C C . ASN A 1 283 ? 3.945 7.403 10.445 1.00 91.06 283 ASN A C 1
ATOM 2149 O O . ASN A 1 283 ? 3.088 7.920 11.178 1.00 91.06 283 ASN A O 1
ATOM 2153 N N . ALA A 1 284 ? 4.092 7.773 9.182 1.00 89.62 284 ALA A N 1
ATOM 2154 C CA . ALA A 1 284 ? 3.265 8.770 8.542 1.00 89.62 284 ALA A CA 1
ATOM 2155 C C . ALA A 1 284 ? 1.863 8.243 8.231 1.00 89.62 284 ALA A C 1
ATOM 2157 O O . ALA A 1 284 ? 0.888 8.963 8.500 1.00 89.62 284 ALA A O 1
ATOM 2158 N N . ILE A 1 285 ? 1.777 7.013 7.715 1.00 89.44 285 ILE A N 1
ATOM 2159 C CA . ILE A 1 285 ? 0.589 6.419 7.092 1.00 89.44 285 ILE A CA 1
ATOM 2160 C C . ILE A 1 285 ? 0.167 5.143 7.832 1.00 89.44 285 ILE A C 1
ATOM 2162 O O . ILE A 1 285 ? -0.960 5.077 8.327 1.00 89.44 285 ILE A O 1
ATOM 2166 N N . TYR A 1 286 ? 1.068 4.165 7.966 1.00 94.25 286 TYR A N 1
ATOM 2167 C CA . TYR A 1 286 ? 0.704 2.786 8.323 1.00 94.25 286 TYR A CA 1
ATOM 2168 C C . TYR A 1 286 ? 0.872 2.451 9.812 1.00 94.25 286 TYR A C 1
ATOM 2170 O O . TYR A 1 286 ? 1.712 3.017 10.511 1.00 94.25 286 TYR A O 1
ATOM 2178 N N . TYR A 1 287 ? 0.076 1.494 10.304 1.00 94.44 287 TYR A N 1
ATOM 2179 C CA . TYR A 1 287 ? 0.111 0.970 11.683 1.00 94.44 287 TYR A CA 1
ATOM 2180 C C . TYR A 1 287 ? -0.004 2.039 12.785 1.00 94.44 287 TYR A C 1
ATOM 2182 O O . TYR A 1 287 ? 0.631 1.973 13.842 1.00 94.44 287 TYR A O 1
ATOM 2190 N N . LYS A 1 288 ? -0.836 3.055 12.545 1.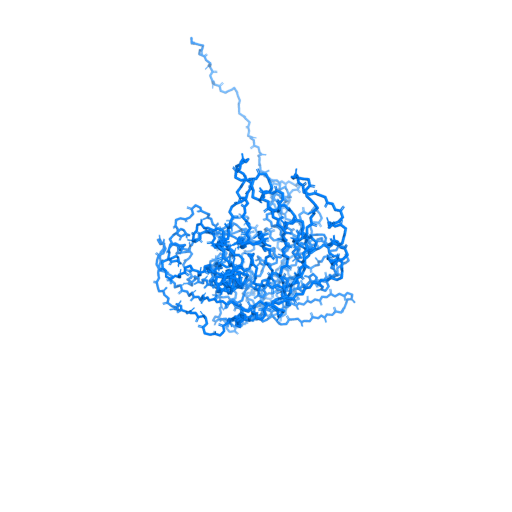00 91.56 288 LYS A N 1
ATOM 2191 C CA . LYS A 1 288 ? -1.018 4.196 13.453 1.00 91.56 288 LYS A CA 1
ATOM 2192 C C . LYS A 1 288 ? -2.090 3.966 14.511 1.00 91.56 288 LYS A C 1
ATOM 2194 O O . LYS A 1 288 ? -2.327 4.862 15.319 1.00 91.56 288 LYS A O 1
ATOM 2199 N N . GLY A 1 289 ? -2.758 2.815 14.487 1.00 88.00 289 GLY A N 1
ATOM 2200 C CA . GLY A 1 289 ? -3.878 2.529 15.376 1.00 88.00 289 GLY A CA 1
ATOM 2201 C C . GLY A 1 289 ? -5.057 3.474 15.132 1.00 88.00 289 GLY A C 1
ATOM 2202 O O . GLY A 1 289 ? -5.580 4.066 16.073 1.00 88.00 289 GLY A O 1
ATOM 2203 N N . ASN A 1 290 ? -5.418 3.697 13.865 1.00 87.38 290 ASN A N 1
ATOM 2204 C CA . ASN A 1 290 ? -6.542 4.540 13.454 1.00 87.38 290 ASN A CA 1
ATOM 2205 C C . ASN A 1 290 ? -7.339 3.849 12.346 1.00 87.38 290 ASN A C 1
ATOM 2207 O O . ASN A 1 290 ? -6.771 3.040 11.628 1.00 87.38 290 ASN A O 1
ATOM 2211 N N . MET A 1 291 ? -8.591 4.253 12.130 1.00 84.81 291 MET A N 1
ATOM 2212 C CA . MET A 1 291 ? -9.506 3.603 11.177 1.00 84.81 291 MET A CA 1
ATOM 2213 C C . MET A 1 291 ? -8.912 3.300 9.786 1.00 84.81 291 MET A C 1
ATOM 2215 O O . MET A 1 291 ? -9.278 2.302 9.184 1.00 84.81 291 MET A O 1
ATOM 2219 N N . ALA A 1 292 ? -8.001 4.135 9.270 1.00 83.31 292 ALA A N 1
ATOM 2220 C CA . ALA A 1 292 ? -7.406 3.954 7.940 1.00 83.31 292 ALA A CA 1
ATOM 2221 C C . ALA A 1 292 ? -6.292 2.887 7.892 1.00 83.31 292 ALA A C 1
ATOM 2223 O O . ALA A 1 292 ? -5.939 2.410 6.818 1.00 83.31 292 ALA A O 1
ATOM 2224 N N . SER A 1 293 ? -5.724 2.534 9.047 1.00 82.50 293 SER A N 1
ATOM 2225 C CA . SER A 1 293 ? -4.591 1.608 9.204 1.00 82.50 293 SER A CA 1
ATOM 2226 C C . SER A 1 293 ? -4.946 0.370 10.040 1.00 82.50 293 SER A C 1
ATOM 2228 O O . SER A 1 293 ? -4.057 -0.286 10.585 1.00 82.50 293 SER A O 1
ATOM 2230 N N . SER A 1 294 ? -6.242 0.076 10.151 1.00 87.56 294 SER A N 1
ATOM 2231 C CA . SER A 1 294 ? -6.819 -0.987 10.980 1.00 87.56 294 SER A CA 1
ATOM 2232 C C . SER A 1 294 ? -7.743 -1.875 10.158 1.00 87.56 294 SER A C 1
ATOM 2234 O O . SER A 1 294 ? -8.113 -1.547 9.031 1.00 87.56 294 SER A O 1
ATOM 2236 N N . GLY A 1 295 ? -8.168 -2.989 10.744 1.00 92.94 295 GLY A N 1
ATOM 2237 C CA . GLY A 1 295 ? -9.045 -3.942 10.085 1.00 92.94 295 GLY A CA 1
ATOM 2238 C C . GLY A 1 295 ? -8.259 -4.941 9.261 1.00 92.94 295 GLY A C 1
ATOM 2239 O O . GLY A 1 295 ? -7.369 -5.587 9.797 1.00 92.94 295 GLY A O 1
ATOM 2240 N N . VAL A 1 296 ? -8.619 -5.117 7.993 1.00 95.94 296 VAL A N 1
ATOM 2241 C CA . VAL A 1 296 ? -8.073 -6.189 7.153 1.00 95.94 296 VAL A CA 1
ATOM 2242 C C . VAL A 1 296 ? -7.154 -5.613 6.083 1.00 95.94 296 VAL A C 1
ATOM 2244 O O . VAL A 1 296 ? -7.489 -4.630 5.422 1.00 95.94 296 VAL A O 1
ATOM 2247 N N . GLU A 1 297 ? -6.001 -6.252 5.932 1.00 96.69 297 GLU A N 1
ATOM 2248 C CA . GLU A 1 297 ? -4.980 -6.014 4.922 1.00 96.69 297 GLU A CA 1
ATOM 2249 C C . GLU A 1 297 ? -4.739 -7.303 4.139 1.00 96.69 297 GLU A C 1
ATOM 2251 O O . GLU A 1 297 ? -4.536 -8.372 4.723 1.00 96.69 297 GLU A O 1
ATOM 2256 N N . LEU A 1 298 ? -4.751 -7.188 2.815 1.00 97.94 298 LEU A N 1
ATOM 2257 C CA . LEU A 1 298 ? -4.582 -8.291 1.884 1.00 97.94 298 LEU A CA 1
ATOM 2258 C C . LEU A 1 298 ? -3.287 -8.133 1.088 1.00 97.94 298 LEU A C 1
ATOM 2260 O O . LEU A 1 298 ? -2.977 -7.057 0.563 1.00 97.94 298 LEU A O 1
ATOM 2264 N N . ARG A 1 299 ? -2.555 -9.238 0.971 1.00 97.69 299 ARG A N 1
ATOM 2265 C CA . ARG A 1 299 ? -1.284 -9.349 0.263 1.00 97.69 299 ARG A CA 1
ATOM 2266 C C . ARG A 1 299 ? -1.307 -10.514 -0.726 1.00 97.69 299 ARG A C 1
ATOM 2268 O O . ARG A 1 299 ? -2.046 -11.482 -0.541 1.00 97.69 299 ARG A O 1
ATOM 2275 N N . ILE A 1 300 ? -0.500 -10.393 -1.776 1.00 96.94 300 ILE A N 1
ATOM 2276 C CA . ILE A 1 300 ? -0.184 -11.479 -2.706 1.00 96.94 300 ILE A CA 1
ATOM 2277 C C . ILE A 1 300 ? 1.330 -11.645 -2.732 1.00 96.94 300 ILE A C 1
ATOM 2279 O O . ILE A 1 300 ? 2.051 -10.707 -3.085 1.00 96.94 300 ILE A O 1
ATOM 2283 N N . ASN A 1 301 ? 1.812 -12.842 -2.397 1.00 96.12 301 ASN A N 1
ATOM 2284 C CA . ASN A 1 301 ? 3.233 -13.182 -2.368 1.00 96.12 301 ASN A CA 1
ATOM 2285 C C . ASN A 1 301 ? 4.071 -12.100 -1.652 1.00 96.12 301 ASN A C 1
ATOM 2287 O O . ASN A 1 301 ? 5.115 -11.671 -2.152 1.00 96.12 301 ASN A O 1
ATOM 2291 N N . GLY A 1 302 ? 3.594 -11.580 -0.522 1.00 95.88 302 GLY A N 1
ATOM 2292 C CA . GLY A 1 302 ? 4.282 -10.565 0.279 1.00 95.88 302 GLY A CA 1
ATOM 2293 C C . GLY A 1 302 ? 4.095 -9.105 -0.155 1.00 95.88 302 GLY A C 1
ATOM 2294 O O . GLY A 1 302 ? 4.474 -8.209 0.611 1.00 95.88 302 GLY A O 1
ATOM 2295 N N . ARG A 1 303 ? 3.492 -8.832 -1.324 1.00 96.62 303 ARG A N 1
ATOM 2296 C CA . ARG A 1 303 ? 3.133 -7.474 -1.772 1.00 96.62 303 ARG A CA 1
ATOM 2297 C C . ARG A 1 303 ? 1.756 -7.087 -1.239 1.00 96.62 303 ARG A C 1
ATOM 2299 O O . ARG A 1 303 ? 0.787 -7.790 -1.508 1.00 96.62 303 ARG A O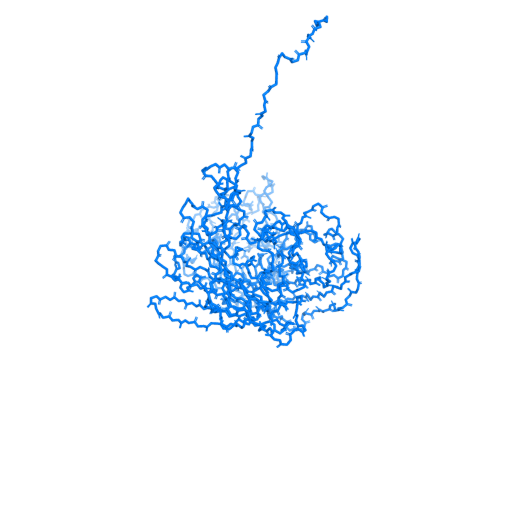 1
ATOM 2306 N N . ALA A 1 304 ? 1.645 -5.964 -0.531 1.00 97.12 304 ALA A N 1
ATOM 2307 C CA . ALA A 1 304 ? 0.344 -5.417 -0.149 1.00 97.12 304 ALA A CA 1
ATOM 2308 C C . ALA A 1 304 ? -0.442 -4.945 -1.374 1.00 97.12 304 ALA A C 1
ATOM 2310 O O . ALA A 1 304 ? 0.108 -4.305 -2.272 1.00 97.12 304 ALA A O 1
ATOM 2311 N N . ILE A 1 305 ? -1.730 -5.282 -1.398 1.00 95.75 305 ILE A N 1
ATOM 2312 C CA . ILE A 1 305 ? -2.655 -4.897 -2.466 1.00 95.75 305 ILE A CA 1
ATOM 2313 C C . ILE A 1 305 ? -3.679 -3.902 -1.934 1.00 95.75 305 ILE A C 1
ATOM 2315 O O . ILE A 1 305 ? -3.903 -2.871 -2.556 1.00 95.75 305 ILE A O 1
ATOM 2319 N N . GLU A 1 306 ? -4.300 -4.206 -0.793 1.00 94.81 306 GLU A N 1
ATOM 2320 C CA . GLU A 1 306 ? -5.417 -3.424 -0.263 1.00 94.81 306 GLU A CA 1
ATOM 2321 C C . GLU A 1 306 ? -5.469 -3.518 1.267 1.00 94.81 306 GLU A C 1
ATOM 2323 O O . GLU A 1 306 ? -5.145 -4.559 1.843 1.00 94.81 306 GLU A O 1
ATOM 2328 N N . HIS A 1 307 ? -5.874 -2.440 1.939 1.00 94.19 307 HIS A N 1
ATOM 2329 C CA . HIS A 1 307 ? -5.981 -2.366 3.398 1.00 94.19 307 HIS A CA 1
ATOM 2330 C C . HIS A 1 307 ? -7.206 -1.554 3.830 1.00 94.19 307 HIS A C 1
ATOM 2332 O O . HIS A 1 307 ? -7.824 -0.863 3.024 1.00 94.19 307 HIS A O 1
ATOM 2338 N N . GLY A 1 308 ? -7.554 -1.614 5.119 1.00 91.56 308 GLY A N 1
ATOM 2339 C CA . GLY A 1 308 ? -8.721 -0.905 5.658 1.00 91.56 308 GLY A CA 1
ATOM 2340 C C . GLY A 1 308 ? -10.049 -1.630 5.420 1.00 91.56 308 GLY A C 1
ATOM 2341 O O . GLY A 1 308 ? -11.105 -1.014 5.502 1.00 91.56 308 GLY A O 1
ATOM 2342 N N . LEU A 1 309 ? -10.015 -2.937 5.150 1.00 92.88 309 LEU A N 1
ATOM 2343 C CA . LEU A 1 309 ? -11.156 -3.725 4.662 1.00 92.88 309 LEU A CA 1
ATOM 2344 C C . LEU A 1 309 ? -12.071 -4.272 5.778 1.00 92.88 309 LEU A C 1
ATOM 2346 O O . LEU A 1 309 ? -12.609 -5.373 5.669 1.00 92.88 309 LEU A O 1
ATOM 2350 N N . PHE A 1 310 ? -12.222 -3.542 6.886 1.00 92.38 310 PHE A N 1
ATOM 2351 C CA . PHE A 1 310 ? -13.009 -4.009 8.037 1.00 92.38 310 PHE A CA 1
ATOM 2352 C C . PHE A 1 310 ? -14.495 -4.192 7.687 1.00 92.38 310 PHE A C 1
ATOM 2354 O O . PHE A 1 310 ? -15.079 -5.253 7.907 1.00 92.38 310 PHE A O 1
ATOM 2361 N N . ASP A 1 311 ? -15.095 -3.165 7.095 1.00 90.19 311 ASP A N 1
ATOM 2362 C CA . ASP A 1 311 ? -16.494 -3.141 6.664 1.00 90.19 311 ASP A CA 1
ATOM 2363 C C . ASP A 1 311 ? -16.784 -4.175 5.571 1.00 90.19 311 ASP A C 1
ATOM 2365 O O . ASP A 1 311 ? -17.842 -4.800 5.564 1.00 90.19 311 ASP A O 1
ATOM 2369 N N . ARG A 1 312 ? -15.815 -4.429 4.691 1.00 91.62 312 ARG A N 1
ATOM 2370 C CA . ARG A 1 312 ? -15.913 -5.443 3.635 1.00 91.62 312 ARG A CA 1
ATOM 2371 C C . ARG A 1 312 ? -15.990 -6.870 4.172 1.00 91.62 312 ARG A C 1
ATOM 2373 O O . ARG A 1 312 ? -16.597 -7.718 3.521 1.00 91.62 312 ARG A O 1
ATOM 2380 N N . VAL A 1 313 ? -15.395 -7.138 5.335 1.00 92.56 313 VAL A N 1
ATOM 2381 C CA . VAL A 1 313 ? -15.407 -8.470 5.960 1.00 92.56 313 VAL A CA 1
ATOM 2382 C C . VAL A 1 313 ? -16.580 -8.641 6.923 1.00 92.56 313 VAL A C 1
ATOM 2384 O O . VAL A 1 313 ? -17.247 -9.674 6.873 1.00 92.56 313 VAL A O 1
ATOM 2387 N N . TRP A 1 314 ? -16.859 -7.652 7.778 1.00 90.44 314 TRP A N 1
ATOM 2388 C CA . TRP A 1 314 ? -17.868 -7.778 8.844 1.00 90.44 314 TRP A CA 1
ATOM 2389 C C . TRP A 1 314 ? -19.150 -6.960 8.629 1.00 90.44 314 TRP A C 1
ATOM 2391 O O . TRP A 1 314 ? -20.068 -7.066 9.434 1.00 90.44 314 TRP A O 1
ATOM 2401 N N . GLY A 1 315 ? -19.256 -6.177 7.553 1.00 86.44 315 GLY A N 1
ATOM 2402 C CA . GLY A 1 315 ? -20.478 -5.449 7.186 1.00 86.44 315 GLY A CA 1
ATOM 2403 C C . GLY A 1 315 ? -20.780 -4.206 8.027 1.00 86.44 315 GLY A C 1
ATOM 2404 O O . GLY A 1 315 ? -21.849 -3.618 7.880 1.00 86.44 315 GLY A O 1
ATOM 2405 N N . GLU A 1 316 ? -19.862 -3.789 8.901 1.00 84.69 316 GLU A N 1
ATOM 2406 C CA . GLU A 1 316 ? -20.025 -2.627 9.776 1.00 84.69 316 GLU A CA 1
ATOM 2407 C C . GLU A 1 316 ? -18.798 -1.719 9.721 1.00 84.69 316 GLU A C 1
ATOM 2409 O O . GLU A 1 316 ? -17.674 -2.182 9.535 1.00 84.69 316 GLU A O 1
ATOM 2414 N N . ALA A 1 317 ? -18.995 -0.419 9.941 1.00 85.06 317 ALA A N 1
ATOM 2415 C CA . ALA A 1 317 ? -17.877 0.498 10.109 1.00 85.06 317 ALA A CA 1
ATOM 2416 C C . ALA A 1 317 ? -17.073 0.147 11.371 1.00 85.06 317 ALA A C 1
ATOM 2418 O O . ALA A 1 317 ? -17.635 -0.184 12.419 1.00 85.06 317 ALA A O 1
ATOM 2419 N N . ILE A 1 318 ? -15.751 0.274 11.279 1.00 84.38 318 ILE A N 1
ATOM 2420 C CA . ILE A 1 318 ? -14.855 0.049 12.412 1.00 84.38 318 ILE A CA 1
ATOM 2421 C C . ILE A 1 318 ? -15.130 1.056 13.541 1.00 84.38 318 ILE A C 1
ATOM 2423 O O . ILE A 1 318 ? -15.193 2.268 13.319 1.00 84.38 318 ILE A O 1
ATOM 2427 N N . HIS A 1 319 ? -15.293 0.559 14.768 1.00 85.62 319 HIS A N 1
ATOM 2428 C CA . HIS A 1 319 ? -15.466 1.398 15.952 1.00 85.62 319 HIS A CA 1
ATOM 2429 C C . HIS A 1 319 ? -14.104 1.925 16.450 1.00 85.62 319 HIS A C 1
ATOM 2431 O O . HIS A 1 319 ? -13.119 1.189 16.386 1.00 85.62 319 HIS A O 1
ATOM 2437 N N . PRO A 1 320 ? -14.004 3.142 17.025 1.00 84.88 320 PRO A N 1
ATOM 2438 C CA . PRO A 1 320 ? -12.728 3.676 17.508 1.00 84.88 320 PRO A CA 1
ATOM 2439 C C . PRO A 1 320 ? -11.955 2.778 18.488 1.00 84.88 320 PRO A C 1
ATOM 2441 O O . PRO A 1 320 ? -10.727 2.751 18.429 1.00 84.88 320 PRO A O 1
ATOM 2444 N N . SER A 1 321 ? -12.637 2.010 19.348 1.00 82.81 321 SER A N 1
ATOM 2445 C CA . SER A 1 321 ? -11.976 1.037 20.244 1.00 82.81 321 SER A CA 1
ATOM 2446 C C . SER A 1 321 ? -11.333 -0.141 19.501 1.00 82.81 321 SER A C 1
ATOM 2448 O O . SER A 1 321 ? -10.395 -0.751 20.000 1.00 82.81 321 SER A O 1
ATOM 2450 N N . GLN A 1 322 ? -11.762 -0.415 18.268 1.00 88.75 322 GLN A N 1
ATOM 2451 C CA . GLN A 1 322 ? -11.219 -1.466 17.408 1.00 88.75 322 GLN A CA 1
ATOM 2452 C C . GLN A 1 322 ? -10.081 -0.961 16.510 1.00 88.75 322 GLN A C 1
ATOM 2454 O O . GLN A 1 322 ? -9.489 -1.748 15.778 1.00 88.75 322 GLN A O 1
ATOM 2459 N N . ASN A 1 323 ? -9.705 0.323 16.580 1.00 90.56 323 ASN A N 1
ATOM 2460 C CA . ASN A 1 323 ? -8.634 0.899 15.759 1.00 90.56 323 ASN A CA 1
ATOM 2461 C C . ASN A 1 323 ? -7.260 0.236 15.970 1.00 90.56 323 ASN A C 1
ATOM 2463 O O . ASN A 1 323 ? -6.322 0.497 15.226 1.00 90.56 323 ASN A O 1
ATOM 2467 N N . ARG A 1 324 ? -7.077 -0.598 16.988 1.00 91.94 324 ARG A N 1
ATOM 2468 C CA . ARG A 1 324 ? -5.825 -1.340 17.178 1.00 91.94 324 ARG A CA 1
ATOM 2469 C C . ARG A 1 324 ? -5.864 -2.730 16.559 1.00 91.94 324 ARG A C 1
ATOM 2471 O O . ARG A 1 324 ? -4.813 -3.343 16.438 1.00 91.94 324 ARG A O 1
ATOM 2478 N N . PHE A 1 325 ? -7.033 -3.212 16.158 1.00 94.31 325 PHE A N 1
ATOM 2479 C CA . PHE A 1 325 ? -7.179 -4.533 15.580 1.00 94.31 325 PHE A CA 1
ATOM 2480 C C . PHE A 1 325 ? -6.699 -4.551 14.127 1.00 94.31 325 PHE A C 1
ATOM 2482 O O . PHE A 1 325 ? -7.095 -3.704 13.320 1.00 94.31 325 PHE A O 1
ATOM 2489 N N . LEU A 1 326 ? -5.863 -5.531 13.800 1.00 96.62 326 LEU A N 1
ATOM 2490 C CA . LEU A 1 326 ? -5.328 -5.764 12.466 1.00 96.62 326 LEU A CA 1
ATOM 2491 C C . LEU A 1 326 ? -5.432 -7.250 12.115 1.00 96.62 326 LEU A C 1
ATOM 2493 O O . LEU A 1 326 ? -5.160 -8.114 12.948 1.00 96.62 326 LEU A O 1
ATOM 2497 N N . VAL A 1 327 ? -5.763 -7.526 10.859 1.00 97.56 327 VAL A N 1
ATOM 2498 C CA . VAL A 1 327 ? -5.677 -8.822 10.191 1.00 97.56 327 VAL A CA 1
ATOM 2499 C C . VAL A 1 327 ? -4.803 -8.633 8.959 1.00 97.56 327 VAL A C 1
ATOM 2501 O O . VAL A 1 327 ? -5.141 -7.839 8.088 1.00 97.56 327 VAL A O 1
ATOM 2504 N N . GLN A 1 328 ? -3.696 -9.361 8.876 1.00 97.88 328 GLN A N 1
ATOM 2505 C CA . GLN A 1 328 ? -2.861 -9.445 7.680 1.00 97.88 328 GLN A CA 1
ATOM 2506 C C . GLN A 1 328 ? -3.052 -10.818 7.051 1.00 97.88 328 GLN A C 1
ATOM 2508 O O . GLN A 1 328 ? -2.794 -11.828 7.708 1.00 97.88 328 GLN A O 1
ATOM 2513 N N . VAL A 1 329 ? -3.496 -10.849 5.797 1.00 98.31 329 VAL A N 1
ATOM 2514 C CA . VAL A 1 329 ? -3.684 -12.076 5.018 1.00 98.31 329 VAL A CA 1
ATOM 2515 C C . VAL A 1 329 ? -2.802 -12.019 3.783 1.00 98.31 329 VAL A C 1
ATOM 2517 O O . VAL A 1 329 ? -2.943 -11.104 2.978 1.00 98.31 329 VAL A O 1
ATOM 2520 N N . ASP A 1 330 ? -1.920 -12.998 3.620 1.00 98.19 330 ASP A N 1
ATOM 2521 C CA . ASP A 1 330 ? -1.079 -13.159 2.437 1.00 98.19 330 ASP A CA 1
ATOM 2522 C C . ASP A 1 330 ? -1.478 -14.417 1.665 1.00 98.19 330 ASP A C 1
ATOM 2524 O O . ASP A 1 330 ? -1.584 -15.507 2.239 1.00 98.19 330 ASP A O 1
ATOM 2528 N N . LEU A 1 331 ? -1.741 -14.241 0.372 1.00 98.00 331 LEU A N 1
ATOM 2529 C CA . LEU A 1 331 ? -2.053 -15.310 -0.566 1.00 98.00 331 LEU A CA 1
ATOM 2530 C C . LEU A 1 331 ? -0.774 -15.713 -1.296 1.00 98.00 331 LEU A C 1
ATOM 2532 O O . LEU A 1 331 ? -0.211 -14.920 -2.052 1.00 98.00 331 LEU A O 1
ATOM 2536 N N . ILE A 1 332 ? -0.340 -16.954 -1.089 1.00 96.81 332 ILE A N 1
ATOM 2537 C CA . ILE A 1 332 ? 0.907 -17.482 -1.640 1.00 96.81 332 ILE A CA 1
ATOM 2538 C C . ILE A 1 332 ? 0.600 -18.481 -2.751 1.00 96.81 332 ILE A C 1
ATOM 2540 O O . ILE A 1 332 ? 0.010 -19.536 -2.498 1.00 96.81 332 ILE A O 1
ATOM 2544 N N . THR A 1 333 ? 0.972 -18.129 -3.982 1.00 95.19 333 THR A N 1
ATOM 2545 C CA . THR A 1 333 ? 0.852 -18.976 -5.180 1.00 95.19 333 THR A CA 1
ATOM 2546 C C . THR A 1 333 ? 1.487 -18.301 -6.399 1.00 95.19 333 THR A C 1
ATOM 2548 O O . THR A 1 333 ? 1.398 -17.082 -6.555 1.00 95.19 333 THR A O 1
ATOM 2551 N N . ASP A 1 334 ? 2.056 -19.096 -7.305 1.00 91.38 334 ASP A N 1
ATOM 2552 C CA . ASP A 1 334 ? 2.464 -18.640 -8.644 1.00 91.38 334 ASP A CA 1
ATOM 2553 C C . ASP A 1 334 ? 1.351 -18.825 -9.688 1.00 91.38 334 ASP A C 1
ATOM 2555 O O . ASP A 1 334 ? 1.443 -18.337 -10.814 1.00 91.38 334 ASP A O 1
ATOM 2559 N N . ASN A 1 335 ? 0.261 -19.507 -9.322 1.00 92.06 335 ASN A N 1
ATOM 2560 C CA . ASN A 1 335 ? -0.888 -19.687 -10.196 1.00 92.06 335 ASN A CA 1
ATOM 2561 C C . ASN A 1 335 ? -1.814 -18.465 -10.130 1.00 92.06 335 ASN A C 1
ATOM 2563 O O . ASN A 1 335 ? -2.710 -18.393 -9.285 1.00 92.06 335 ASN A O 1
ATOM 2567 N N . SER A 1 336 ? -1.666 -17.543 -11.082 1.00 90.12 336 SER A N 1
ATOM 2568 C CA . SER A 1 336 ? -2.521 -16.355 -11.203 1.00 90.12 336 SER A CA 1
ATOM 2569 C C . SER A 1 336 ? -4.021 -16.676 -11.272 1.00 90.12 336 SER A C 1
ATOM 2571 O O . SER A 1 336 ? -4.836 -15.877 -10.819 1.00 90.12 336 SER A O 1
ATOM 2573 N N . ALA A 1 337 ? -4.423 -17.848 -11.781 1.00 91.88 337 ALA A N 1
ATOM 2574 C CA . ALA A 1 337 ? -5.834 -18.234 -11.825 1.00 91.88 337 ALA A CA 1
ATOM 2575 C C . ALA A 1 337 ? -6.426 -18.509 -10.428 1.00 91.88 337 ALA A C 1
ATOM 2577 O O . ALA A 1 337 ? -7.636 -18.371 -10.246 1.00 91.88 337 ALA A O 1
ATOM 2578 N N . ALA A 1 338 ? -5.605 -18.837 -9.426 1.00 95.06 338 ALA A N 1
ATOM 2579 C CA . ALA A 1 338 ? -6.061 -19.053 -8.052 1.00 95.06 338 ALA A CA 1
ATOM 2580 C C . ALA A 1 338 ? -6.351 -17.739 -7.300 1.00 95.06 338 ALA A C 1
ATOM 2582 O O . ALA A 1 338 ? -7.114 -17.736 -6.331 1.00 95.06 338 ALA A O 1
ATOM 2583 N N . LEU A 1 339 ? -5.774 -16.620 -7.748 1.00 96.00 339 LEU A N 1
ATOM 2584 C CA . LEU A 1 339 ? -5.850 -15.324 -7.076 1.00 96.00 339 LEU A CA 1
ATOM 2585 C C . LEU A 1 339 ? -7.092 -14.524 -7.504 1.00 96.00 339 LEU A C 1
ATOM 2587 O O . LEU A 1 339 ? -7.513 -14.620 -8.659 1.00 96.00 339 LEU A O 1
ATOM 2591 N N . PRO A 1 340 ? -7.686 -13.706 -6.614 1.00 95.44 340 PRO A N 1
ATOM 2592 C CA . PRO A 1 340 ? -8.649 -12.693 -7.030 1.00 95.44 340 PRO A CA 1
ATOM 2593 C C . PRO A 1 340 ? -7.974 -11.665 -7.949 1.00 95.44 340 PRO A C 1
ATOM 2595 O O . PRO A 1 340 ? -6.855 -11.235 -7.676 1.00 95.44 340 PRO A O 1
ATOM 2598 N N . ALA A 1 341 ? -8.663 -11.254 -9.012 1.00 92.56 341 ALA A N 1
ATOM 2599 C CA . ALA A 1 341 ? -8.144 -10.291 -9.977 1.00 92.56 341 ALA A CA 1
ATOM 2600 C C . ALA A 1 341 ? -7.924 -8.920 -9.327 1.00 92.56 341 ALA A C 1
ATOM 2602 O O . ALA A 1 341 ? -8.758 -8.451 -8.542 1.00 92.56 341 ALA A O 1
ATOM 2603 N N . THR A 1 342 ? -6.829 -8.253 -9.687 1.00 91.81 342 THR A N 1
ATOM 2604 C CA . THR A 1 342 ? -6.541 -6.887 -9.233 1.00 91.81 342 THR A CA 1
ATOM 2605 C C . THR A 1 342 ? -6.991 -5.856 -10.265 1.00 91.81 342 THR A C 1
ATOM 2607 O O . THR A 1 342 ? -7.139 -6.163 -11.448 1.00 91.81 342 THR A O 1
ATOM 2610 N N . LYS A 1 343 ? -7.215 -4.607 -9.842 1.00 89.00 343 LYS A N 1
ATOM 2611 C CA . LYS A 1 343 ? -7.321 -3.493 -10.798 1.00 89.00 343 LYS A CA 1
ATOM 2612 C C . LYS A 1 343 ? -5.950 -3.215 -11.422 1.00 89.00 343 LYS A C 1
ATOM 2614 O O . LYS A 1 34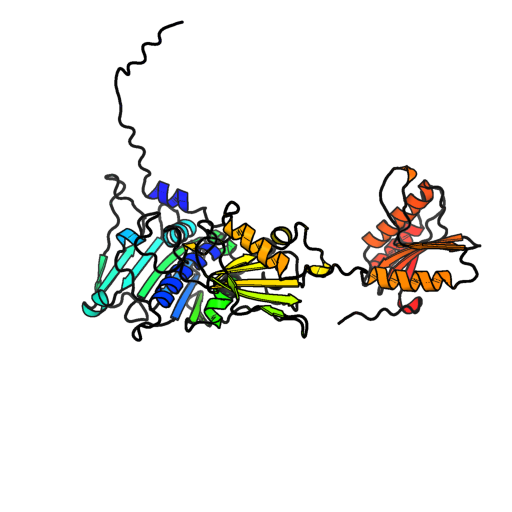3 ? -4.926 -3.537 -10.828 1.00 89.00 343 LYS A O 1
ATOM 2619 N N . ASN A 1 344 ? -5.922 -2.526 -12.565 1.00 83.88 344 ASN A N 1
ATOM 2620 C CA . ASN A 1 344 ? -4.687 -2.226 -13.307 1.00 83.88 344 ASN A CA 1
ATOM 2621 C C . ASN A 1 344 ? -3.585 -1.546 -12.474 1.00 83.88 344 ASN A C 1
ATOM 2623 O O . ASN A 1 344 ? -2.415 -1.686 -12.805 1.00 83.88 344 ASN A O 1
ATOM 2627 N N . THR A 1 345 ? -3.954 -0.813 -11.420 1.00 82.12 345 THR A N 1
ATOM 2628 C CA . THR A 1 345 ? -3.034 -0.101 -10.519 1.00 82.12 345 THR A CA 1
ATOM 2629 C C . THR A 1 345 ? -2.548 -0.935 -9.332 1.00 82.12 345 THR A C 1
ATOM 2631 O O . THR A 1 345 ? -1.797 -0.428 -8.504 1.00 82.12 345 THR A O 1
ATOM 2634 N N . LYS A 1 346 ? -3.054 -2.168 -9.175 1.00 86.75 346 LYS A N 1
ATOM 2635 C CA . LYS A 1 346 ? -2.741 -3.106 -8.081 1.00 86.75 346 LYS A CA 1
ATOM 2636 C C . LYS A 1 346 ? -2.853 -2.501 -6.673 1.00 86.75 346 LYS A C 1
ATOM 2638 O O . LYS A 1 346 ? -2.109 -2.874 -5.768 1.00 86.75 346 LYS A O 1
ATOM 2643 N N . THR A 1 347 ? -3.778 -1.561 -6.500 1.00 86.75 347 THR A N 1
ATOM 2644 C CA . THR A 1 347 ? -4.085 -0.881 -5.226 1.00 86.75 347 THR A CA 1
ATOM 2645 C C . THR A 1 347 ? -5.434 -1.303 -4.644 1.00 86.75 347 THR A C 1
ATOM 2647 O O . THR A 1 347 ? -5.851 -0.814 -3.599 1.00 86.75 347 THR A O 1
ATOM 2650 N N . SER A 1 348 ? -6.165 -2.155 -5.365 1.00 91.25 348 SER A N 1
ATOM 2651 C CA . SER A 1 348 ? -7.397 -2.799 -4.912 1.00 91.25 348 SER A CA 1
ATOM 2652 C C . SER A 1 348 ? -7.715 -4.005 -5.790 1.00 91.25 348 SER A C 1
ATOM 2654 O O . SER A 1 348 ? -7.226 -4.122 -6.924 1.00 91.25 348 SER A O 1
ATOM 2656 N N . PHE A 1 349 ? -8.564 -4.886 -5.276 1.00 93.88 349 PHE A N 1
ATOM 2657 C CA . PHE A 1 349 ? -9.112 -6.000 -6.038 1.00 93.88 349 PHE A CA 1
ATOM 2658 C C . PHE A 1 349 ? -10.314 -5.586 -6.903 1.00 93.88 349 PHE A C 1
ATOM 2660 O O . PHE A 1 349 ? -10.991 -4.581 -6.669 1.00 93.88 349 PHE A O 1
ATOM 2667 N N . CYS A 1 350 ? -10.602 -6.387 -7.927 1.00 92.62 350 CYS A N 1
ATOM 2668 C CA . CYS A 1 350 ? -11.825 -6.283 -8.712 1.00 92.62 350 CYS A CA 1
ATOM 2669 C C . CYS A 1 350 ? -13.022 -6.740 -7.868 1.00 92.62 350 CYS A C 1
ATOM 2671 O O . CYS A 1 350 ? -13.162 -7.919 -7.555 1.00 92.62 350 CYS A O 1
ATOM 2673 N N . GLU A 1 351 ? -13.918 -5.815 -7.521 1.00 89.50 351 GLU A N 1
ATOM 2674 C CA . GLU A 1 351 ? -15.018 -6.080 -6.579 1.00 89.50 351 GLU A CA 1
ATOM 2675 C C . GLU A 1 351 ? -16.005 -7.154 -7.046 1.00 89.50 351 GLU A C 1
ATOM 2677 O O . GLU A 1 351 ? -16.591 -7.861 -6.228 1.00 89.50 351 GLU A O 1
ATOM 2682 N N . ALA A 1 352 ? -16.175 -7.290 -8.362 1.00 90.50 352 ALA A N 1
ATOM 2683 C CA . ALA A 1 352 ? -17.044 -8.295 -8.959 1.00 90.50 352 ALA A CA 1
ATOM 2684 C C . ALA A 1 352 ? -16.439 -9.713 -8.941 1.00 90.50 352 ALA A C 1
ATOM 2686 O O . ALA A 1 352 ? -17.129 -10.666 -9.306 1.00 90.50 352 ALA A O 1
ATOM 2687 N N . ASP A 1 353 ? -15.173 -9.882 -8.537 1.00 93.81 353 ASP A N 1
ATOM 2688 C CA . ASP A 1 353 ? -14.527 -11.191 -8.535 1.00 93.81 353 ASP A CA 1
ATOM 2689 C C . ASP A 1 353 ? -15.105 -12.097 -7.424 1.00 93.81 353 ASP A C 1
ATOM 2691 O O . ASP A 1 353 ? -14.989 -11.791 -6.230 1.00 93.81 353 ASP A O 1
ATOM 2695 N N . PRO A 1 354 ? -15.702 -13.255 -7.765 1.00 94.12 354 PRO A N 1
ATOM 2696 C CA . PRO A 1 354 ? -16.256 -14.170 -6.769 1.00 94.12 354 PRO A CA 1
ATOM 2697 C C . PRO A 1 354 ? -15.201 -14.748 -5.809 1.00 94.12 354 PRO A C 1
ATOM 2699 O O . PRO A 1 354 ? -15.549 -15.120 -4.683 1.00 94.12 354 PRO A O 1
ATOM 2702 N N . ARG A 1 355 ? -13.923 -14.814 -6.212 1.00 96.44 355 ARG A N 1
ATOM 2703 C CA . ARG A 1 355 ? -12.808 -15.276 -5.367 1.00 96.44 355 ARG A CA 1
ATOM 2704 C C . ARG A 1 355 ? -12.566 -14.322 -4.202 1.00 96.44 355 ARG A C 1
ATOM 2706 O O . ARG A 1 355 ? -12.343 -14.785 -3.085 1.00 96.44 355 ARG A O 1
ATOM 2713 N N . LEU A 1 356 ? -12.703 -13.014 -4.428 1.00 96.00 356 LEU A N 1
ATOM 2714 C CA . LEU A 1 356 ? -12.572 -12.001 -3.378 1.00 96.00 356 LEU A CA 1
ATOM 2715 C C . LEU A 1 356 ? -13.657 -12.173 -2.305 1.00 96.00 356 LEU A C 1
ATOM 2717 O O . LEU A 1 356 ? -13.367 -12.203 -1.112 1.00 96.00 356 LEU A O 1
ATOM 2721 N N . ASN A 1 357 ? -14.906 -12.395 -2.720 1.00 92.31 357 ASN A N 1
ATOM 2722 C CA . ASN A 1 357 ? -16.008 -12.647 -1.786 1.00 92.31 357 ASN A CA 1
ATOM 2723 C C . ASN A 1 357 ? -15.815 -13.941 -0.981 1.00 92.31 357 ASN A C 1
ATOM 2725 O O . ASN A 1 357 ? -16.149 -13.996 0.204 1.00 92.31 357 ASN A O 1
ATOM 2729 N N . LYS A 1 358 ? -15.264 -14.994 -1.597 1.00 95.44 358 LYS A N 1
ATOM 2730 C CA . LYS A 1 358 ? -14.898 -16.225 -0.880 1.00 95.44 358 LYS A CA 1
ATOM 2731 C C . LY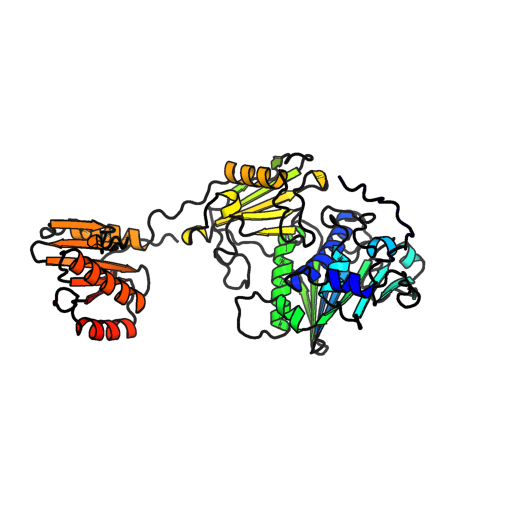S A 1 358 ? -13.778 -15.989 0.130 1.00 95.44 358 LYS A C 1
ATOM 2733 O O . LYS A 1 358 ? -13.849 -16.556 1.218 1.00 95.44 358 LYS A O 1
ATOM 2738 N N . LEU A 1 359 ? -12.799 -15.147 -0.197 1.00 97.56 359 LEU A N 1
ATOM 2739 C CA . LEU A 1 359 ? -11.741 -14.760 0.730 1.00 97.56 359 LEU A CA 1
ATOM 2740 C C . LEU A 1 359 ? -12.307 -13.995 1.932 1.00 97.56 359 LEU A C 1
ATOM 2742 O O . LEU A 1 359 ? -12.025 -14.369 3.065 1.00 97.56 359 LEU A O 1
ATOM 2746 N N . PHE A 1 360 ? -13.175 -13.001 1.720 1.00 95.94 360 PHE A N 1
ATOM 2747 C CA . PHE A 1 360 ? -13.819 -12.287 2.830 1.00 95.94 360 PHE A CA 1
ATOM 2748 C C . PHE A 1 360 ? -14.636 -13.217 3.729 1.00 95.94 360 PHE A C 1
ATOM 2750 O O . PHE A 1 360 ? -14.535 -13.130 4.950 1.00 95.94 360 PHE A O 1
ATOM 2757 N N . ARG A 1 361 ? -15.378 -14.170 3.148 1.00 93.19 361 ARG A N 1
ATOM 2758 C CA . ARG A 1 361 ? -16.089 -15.199 3.925 1.00 93.19 361 ARG A CA 1
ATOM 2759 C C . ARG A 1 361 ? -15.137 -16.087 4.718 1.00 93.19 361 ARG A C 1
ATOM 2761 O O . ARG A 1 361 ? -15.439 -16.403 5.865 1.00 93.19 361 ARG A O 1
ATOM 2768 N N . TRP A 1 362 ? -14.007 -16.483 4.132 1.00 96.75 362 TRP A N 1
ATOM 2769 C CA . TRP A 1 362 ? -12.979 -17.247 4.837 1.00 96.75 362 TRP A CA 1
ATOM 2770 C C . TRP A 1 362 ? -12.455 -16.458 6.043 1.00 96.75 362 TRP A C 1
ATOM 2772 O O . TRP A 1 362 ? -12.487 -16.968 7.160 1.00 96.75 362 TRP A O 1
ATOM 2782 N N . ILE A 1 363 ? -12.092 -15.184 5.853 1.00 96.62 363 ILE A N 1
ATOM 2783 C CA . ILE A 1 363 ? -11.616 -14.317 6.942 1.00 96.62 363 ILE A CA 1
ATOM 2784 C C . ILE A 1 363 ? -12.686 -14.196 8.029 1.00 96.62 363 ILE A C 1
ATOM 2786 O O . ILE A 1 363 ? -12.395 -14.470 9.186 1.00 96.62 363 ILE A O 1
ATOM 2790 N N . ALA A 1 364 ? -13.931 -13.877 7.671 1.00 92.69 364 ALA A N 1
ATOM 2791 C CA . ALA A 1 364 ? -15.027 -13.739 8.632 1.00 92.69 364 ALA A CA 1
ATOM 2792 C C . ALA A 1 364 ? -15.328 -15.039 9.405 1.00 92.69 364 ALA A C 1
ATOM 2794 O O . ALA A 1 364 ? -15.798 -14.988 10.539 1.00 92.69 364 ALA A O 1
ATOM 2795 N N . THR A 1 365 ? -15.060 -16.202 8.801 1.00 91.12 365 THR A N 1
ATOM 2796 C CA . THR A 1 365 ? -15.282 -17.517 9.424 1.00 91.12 365 THR A CA 1
ATOM 2797 C C . THR A 1 365 ? -14.207 -17.847 10.457 1.00 91.12 365 THR A C 1
ATOM 2799 O O . THR A 1 365 ? -14.522 -18.372 11.523 1.00 91.12 365 THR A O 1
ATOM 2802 N N . TYR A 1 366 ? -12.939 -17.562 10.148 1.00 93.00 366 TYR A N 1
ATOM 2803 C CA . TYR A 1 366 ? -11.802 -18.000 10.967 1.00 93.00 366 TYR A CA 1
ATOM 2804 C C . TYR A 1 366 ? -11.205 -16.897 11.848 1.00 93.00 366 TYR A C 1
ATOM 2806 O O . TYR A 1 366 ? -10.494 -17.196 12.810 1.00 93.00 366 TYR A O 1
ATOM 2814 N N . VAL A 1 367 ? -11.511 -15.630 11.563 1.00 93.88 367 VAL A N 1
ATOM 2815 C CA . VAL A 1 367 ? -11.080 -14.474 12.348 1.00 93.88 367 VAL A CA 1
ATOM 2816 C C . VAL A 1 367 ? -12.299 -13.851 13.033 1.00 93.88 367 VAL A C 1
ATOM 2818 O O . VAL A 1 367 ? -13.140 -13.244 12.363 1.00 93.88 367 VAL A O 1
ATOM 2821 N N . PRO A 1 368 ? -12.420 -13.973 14.369 1.00 87.44 368 PRO A N 1
ATOM 2822 C CA . PRO A 1 368 ? -13.526 -13.359 15.086 1.00 87.44 368 PRO A CA 1
ATOM 2823 C C . PRO A 1 368 ? -13.438 -11.838 14.968 1.00 87.44 368 PRO A C 1
ATOM 2825 O O . PRO A 1 368 ? -12.352 -11.264 15.090 1.00 87.44 368 PRO A O 1
ATOM 2828 N N . ALA A 1 369 ? -14.587 -11.189 14.777 1.00 86.06 369 ALA A N 1
ATOM 2829 C CA . ALA A 1 369 ? -14.665 -9.738 14.868 1.00 86.06 369 ALA A CA 1
ATOM 2830 C C . ALA A 1 369 ? -14.149 -9.293 16.250 1.00 86.06 369 ALA A C 1
ATOM 2832 O O . ALA A 1 369 ? -14.523 -9.905 17.261 1.00 86.06 369 ALA A O 1
ATOM 2833 N N . PRO A 1 370 ? -13.299 -8.255 16.329 1.00 85.38 370 PRO A N 1
ATOM 2834 C CA . PRO A 1 370 ? -12.831 -7.764 17.614 1.00 85.38 370 PRO A CA 1
ATOM 2835 C C . PRO A 1 370 ? -14.034 -7.266 18.420 1.00 85.38 370 PRO A C 1
ATOM 2837 O O . PRO A 1 370 ? -14.918 -6.617 17.847 1.00 85.38 370 PRO A O 1
ATOM 2840 N N . PRO A 1 371 ? -14.102 -7.531 19.733 1.00 78.56 371 PRO A N 1
ATOM 2841 C CA . PRO A 1 371 ? -15.173 -6.980 20.544 1.00 78.56 371 PRO A CA 1
ATOM 2842 C C . PRO A 1 371 ? -15.132 -5.454 20.449 1.00 78.56 371 PRO A C 1
ATOM 2844 O O . PRO A 1 371 ? -14.067 -4.834 20.465 1.00 78.56 371 PRO A O 1
ATOM 2847 N N . LYS A 1 372 ? -16.304 -4.833 20.345 1.00 77.81 372 LYS A N 1
ATOM 2848 C CA . LYS A 1 372 ? -16.426 -3.430 20.731 1.00 77.81 372 LYS A CA 1
ATOM 2849 C C . LYS A 1 372 ? -16.280 -3.435 22.249 1.00 77.81 372 LYS A C 1
ATOM 2851 O O . LYS A 1 372 ? -16.973 -4.220 22.893 1.00 77.81 372 LYS A O 1
ATOM 2856 N N . ASP A 1 373 ? -15.377 -2.630 22.809 1.00 62.91 373 ASP A N 1
ATOM 2857 C CA . ASP A 1 373 ? -15.388 -2.378 24.255 1.00 62.91 373 ASP A CA 1
ATOM 2858 C C . ASP A 1 373 ? -16.823 -2.034 24.670 1.00 62.91 373 ASP A C 1
ATOM 2860 O O . ASP A 1 373 ? -17.354 -0.994 24.280 1.00 62.91 373 ASP A O 1
ATOM 2864 N N . ALA A 1 374 ? -17.467 -2.967 25.376 1.00 50.19 374 ALA A N 1
ATOM 2865 C CA . ALA A 1 374 ? -18.878 -2.873 25.734 1.00 50.19 374 ALA A CA 1
ATOM 2866 C C . ALA A 1 374 ? -19.122 -1.779 26.783 1.00 50.19 374 ALA A C 1
ATOM 2868 O O . ALA A 1 374 ? -20.226 -1.255 26.861 1.00 50.19 374 ALA A O 1
ATOM 2869 N N . ASP A 1 375 ? -18.075 -1.398 27.520 1.00 56.28 375 ASP A N 1
ATOM 2870 C CA . ASP A 1 375 ? -18.058 -0.249 28.412 1.00 56.28 375 ASP A CA 1
ATOM 2871 C C . ASP A 1 375 ? -16.847 0.621 28.045 1.00 56.28 375 ASP A C 1
ATOM 2873 O O . ASP A 1 375 ? -15.696 0.228 28.260 1.00 56.28 375 ASP A O 1
ATOM 2877 N N . THR A 1 376 ? -17.076 1.821 27.506 1.00 70.56 376 THR A N 1
ATOM 2878 C CA . THR A 1 376 ? -16.018 2.839 27.439 1.00 70.56 376 THR A CA 1
ATOM 2879 C C . THR A 1 376 ? -15.438 3.060 28.845 1.00 70.56 376 THR A C 1
ATOM 2881 O O . THR A 1 376 ? -16.099 2.806 29.854 1.00 70.56 376 THR A O 1
ATOM 2884 N N . ILE A 1 377 ? -14.199 3.556 28.957 1.00 73.75 377 ILE A N 1
ATOM 2885 C CA . ILE A 1 377 ? -13.636 3.925 30.272 1.00 73.75 377 ILE A CA 1
ATOM 2886 C C . ILE A 1 377 ? -14.596 4.879 31.013 1.00 73.75 377 ILE A C 1
ATOM 2888 O O . ILE A 1 377 ? -14.786 4.744 32.217 1.00 73.75 377 ILE A O 1
ATOM 2892 N N . GLU A 1 378 ? -15.254 5.781 30.279 1.00 79.50 378 GLU A N 1
ATOM 2893 C CA . GLU A 1 378 ? -16.315 6.666 30.782 1.00 79.50 378 GLU A CA 1
ATOM 2894 C C . GLU A 1 378 ? -17.514 5.878 31.317 1.00 79.50 378 GLU A C 1
ATOM 2896 O O . GLU A 1 378 ? -17.911 6.104 32.453 1.00 79.50 378 GLU A O 1
ATOM 2901 N N . ALA A 1 379 ? -18.027 4.888 30.582 1.00 81.69 379 ALA A N 1
ATOM 2902 C CA . ALA A 1 379 ? -19.119 4.036 31.052 1.00 81.69 379 ALA A CA 1
ATOM 2903 C C . ALA A 1 379 ? -18.756 3.253 32.328 1.00 81.69 379 ALA A C 1
ATOM 2905 O O . ALA A 1 379 ? -19.609 3.074 33.199 1.00 81.69 379 ALA A O 1
ATOM 2906 N N . ARG A 1 380 ? -17.490 2.834 32.488 1.00 84.19 380 ARG A N 1
ATOM 2907 C CA . ARG A 1 380 ? -16.995 2.206 33.730 1.00 84.19 380 ARG A CA 1
ATOM 2908 C C . ARG A 1 380 ? -16.976 3.196 34.896 1.00 84.19 380 ARG A C 1
ATOM 2910 O O . ARG A 1 380 ? -17.478 2.861 35.965 1.00 84.19 380 ARG A O 1
ATOM 2917 N N . TYR A 1 381 ? -16.474 4.412 34.676 1.00 89.19 381 TYR A N 1
ATOM 2918 C CA . TYR A 1 381 ? -16.512 5.485 35.676 1.00 89.19 381 TYR A CA 1
ATOM 2919 C C . TYR A 1 381 ? -17.952 5.837 36.074 1.00 89.19 381 TYR A C 1
ATOM 2921 O O . TYR A 1 381 ? -18.267 5.903 37.259 1.00 89.19 381 TYR A O 1
ATOM 2929 N N . VAL A 1 382 ? -18.850 5.988 35.098 1.00 90.94 382 VAL A N 1
ATOM 2930 C CA . VAL A 1 382 ? -20.275 6.273 35.323 1.00 90.94 382 VAL A CA 1
ATOM 2931 C C . VAL A 1 382 ? -20.959 5.125 36.060 1.00 90.94 382 VAL A C 1
ATOM 2933 O O . VAL A 1 382 ? -21.818 5.370 36.899 1.00 90.94 382 VAL A O 1
ATOM 2936 N N . LYS A 1 383 ? -20.585 3.869 35.797 1.00 90.31 383 LYS A N 1
ATOM 2937 C CA . LYS A 1 383 ? -21.104 2.707 36.529 1.00 90.31 383 LYS A CA 1
ATOM 2938 C C . LYS A 1 383 ? -20.690 2.724 38.002 1.00 90.31 383 LYS A C 1
ATOM 2940 O O . LYS A 1 383 ? -21.531 2.455 38.855 1.00 90.31 383 LYS A O 1
ATOM 2945 N N . GLU A 1 384 ? -19.433 3.045 38.306 1.00 91.94 384 GLU A N 1
ATOM 2946 C CA . GLU A 1 384 ? -18.966 3.188 39.693 1.00 91.94 384 GLU A CA 1
ATOM 2947 C C . GLU A 1 384 ? -19.611 4.397 40.388 1.00 91.94 384 GLU A C 1
ATOM 2949 O O . GLU A 1 384 ? -20.058 4.280 41.529 1.00 91.94 384 GLU A O 1
ATOM 2954 N N . LEU A 1 385 ? -19.749 5.524 39.680 1.00 94.38 385 LEU A N 1
ATOM 2955 C CA . LEU A 1 385 ? -20.438 6.712 40.186 1.00 94.38 385 LEU A CA 1
ATOM 2956 C C . LEU A 1 385 ? -21.918 6.428 40.463 1.00 94.38 385 LEU A C 1
ATOM 2958 O O . LEU A 1 385 ? -22.415 6.783 41.526 1.00 94.38 385 LEU A O 1
ATOM 2962 N N . ALA A 1 386 ? -22.605 5.732 39.555 1.00 94.12 386 ALA A N 1
ATOM 2963 C CA . ALA A 1 386 ? -23.990 5.315 39.740 1.00 94.12 386 ALA A CA 1
ATOM 2964 C C . ALA A 1 386 ? -24.143 4.439 40.988 1.00 94.12 386 ALA A C 1
ATOM 2966 O O . ALA A 1 386 ? -24.993 4.730 41.823 1.00 94.12 386 ALA A O 1
ATOM 2967 N N . ALA A 1 387 ? -23.281 3.431 41.166 1.00 93.00 387 ALA A N 1
ATOM 2968 C CA . ALA A 1 387 ? -23.306 2.567 42.347 1.00 93.00 387 ALA A CA 1
ATOM 2969 C C . ALA A 1 387 ? -23.069 3.355 43.652 1.00 93.00 387 ALA A C 1
ATOM 2971 O O . ALA A 1 387 ? -23.736 3.117 44.661 1.00 93.00 387 ALA A O 1
ATOM 2972 N N . LYS A 1 388 ? -22.155 4.337 43.634 1.00 93.38 388 LYS A N 1
ATOM 2973 C CA . LYS A 1 388 ? -21.932 5.261 44.756 1.00 93.38 388 LYS A CA 1
ATOM 2974 C C . LYS A 1 388 ? -23.180 6.092 45.062 1.00 93.38 388 LYS A C 1
ATOM 2976 O O . LYS A 1 388 ? -23.577 6.165 46.224 1.00 93.38 388 LYS A O 1
ATOM 2981 N N . CYS A 1 389 ? -23.814 6.680 44.048 1.00 92.31 389 CYS A N 1
ATOM 2982 C CA . CYS A 1 389 ? -25.060 7.428 44.208 1.00 92.31 389 CYS A CA 1
ATOM 2983 C C . CYS A 1 389 ? -26.207 6.543 44.722 1.00 92.31 389 CYS A C 1
ATOM 2985 O O . CYS A 1 389 ? -26.953 6.986 45.584 1.00 92.31 389 CYS A O 1
ATOM 2987 N N . GLU A 1 390 ? -26.325 5.294 44.264 1.00 92.69 390 GLU A N 1
ATOM 2988 C CA . GLU A 1 390 ? -27.345 4.336 44.728 1.00 92.69 390 GLU A CA 1
ATOM 2989 C C . GLU A 1 390 ? -27.186 3.981 46.214 1.00 92.69 390 GLU A C 1
ATOM 2991 O O . GLU A 1 390 ? -28.172 3.719 46.898 1.00 92.69 390 GLU A O 1
ATOM 2996 N N . SER A 1 391 ? -25.954 3.999 46.734 1.00 90.88 391 SER A N 1
ATOM 2997 C CA . SER A 1 391 ? -25.680 3.785 48.163 1.00 90.88 391 SER A CA 1
ATOM 2998 C C . SER A 1 391 ? -26.001 4.983 49.065 1.00 90.88 391 SER A C 1
ATOM 3000 O O . SER A 1 391 ? -25.962 4.846 50.289 1.00 90.88 391 SER A O 1
ATOM 3002 N N . ASN A 1 392 ? -26.310 6.152 48.493 1.00 89.31 392 ASN A N 1
ATOM 3003 C CA . ASN A 1 392 ? -26.683 7.330 49.265 1.00 89.31 392 ASN A CA 1
ATOM 3004 C C . ASN A 1 392 ? -28.122 7.162 49.799 1.00 89.31 392 ASN A C 1
ATOM 3006 O O . ASN A 1 392 ? -29.036 7.020 48.987 1.00 89.31 392 ASN A O 1
ATOM 3010 N N . PRO A 1 393 ? -28.361 7.227 51.127 1.00 87.88 393 PRO A N 1
ATOM 3011 C CA . PRO A 1 393 ? -29.704 7.096 51.702 1.00 87.88 393 PRO A CA 1
ATOM 3012 C C . PRO A 1 393 ? -30.728 8.105 51.164 1.00 87.88 393 PRO A C 1
ATOM 3014 O O . PRO A 1 393 ? -31.925 7.827 51.190 1.00 87.88 393 PRO A O 1
ATOM 3017 N N . ASP A 1 394 ? -30.262 9.255 50.669 1.00 89.44 394 ASP A N 1
ATOM 3018 C CA . ASP A 1 394 ? -31.114 10.316 50.130 1.00 89.44 394 ASP A CA 1
ATOM 3019 C C . ASP A 1 394 ? -31.420 10.149 48.630 1.00 89.44 394 ASP A C 1
ATOM 3021 O O . ASP A 1 394 ? -32.206 10.927 48.080 1.00 89.44 394 ASP A O 1
ATOM 3025 N N . ALA A 1 395 ? -30.817 9.166 47.948 1.00 89.81 395 ALA A N 1
ATOM 3026 C CA . ALA A 1 395 ? -31.061 8.905 46.533 1.00 89.81 395 ALA A CA 1
ATOM 3027 C C . ALA A 1 395 ? -32.380 8.143 46.334 1.00 89.81 395 ALA A C 1
ATOM 3029 O O . ALA A 1 395 ? -32.571 7.029 46.814 1.00 89.81 395 ALA A O 1
ATOM 3030 N N . LEU A 1 396 ? -33.295 8.742 45.574 1.00 91.94 396 LEU A N 1
ATOM 3031 C CA . LEU A 1 396 ? -34.598 8.166 45.231 1.00 91.94 396 LEU A CA 1
ATOM 3032 C C . LEU A 1 396 ? -34.584 7.484 43.859 1.00 91.94 396 LEU A C 1
ATOM 3034 O O . LEU A 1 396 ? -35.343 6.545 43.619 1.00 91.94 396 LEU A O 1
ATOM 3038 N N . ARG A 1 397 ? -33.752 7.976 42.934 1.00 93.94 397 ARG A N 1
ATOM 3039 C CA . ARG A 1 397 ? -33.623 7.442 41.575 1.00 93.94 397 ARG A CA 1
ATOM 3040 C C . ARG A 1 397 ? -32.217 7.665 41.043 1.00 93.94 397 ARG A C 1
ATOM 3042 O O . ARG A 1 397 ? -31.750 8.796 41.019 1.00 93.94 397 ARG A O 1
ATOM 3049 N N . VAL A 1 398 ? -31.613 6.615 40.502 1.00 94.12 398 VAL A N 1
ATOM 3050 C CA . VAL A 1 398 ? -30.371 6.690 39.729 1.00 94.12 398 VAL A CA 1
ATOM 3051 C C . VAL A 1 398 ? -30.630 6.057 38.365 1.00 94.12 398 VAL A C 1
ATOM 3053 O O . VAL A 1 398 ? -31.190 4.966 38.280 1.00 94.12 398 VAL A O 1
ATOM 3056 N N . SER A 1 399 ? -30.312 6.769 37.286 1.00 93.19 399 SER A N 1
ATOM 3057 C CA . SER A 1 399 ? -30.553 6.328 35.908 1.00 93.19 399 SER A CA 1
ATOM 3058 C C . SER A 1 399 ? -29.335 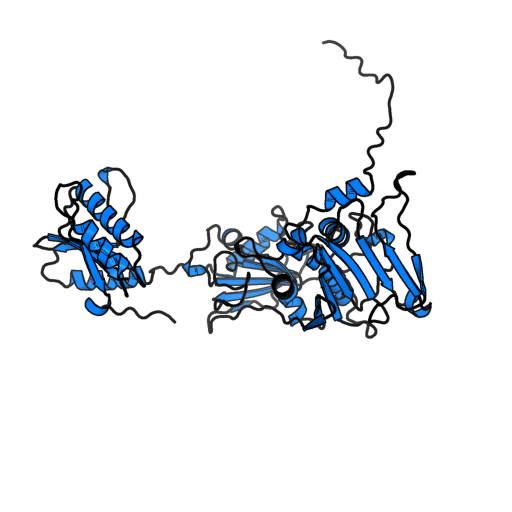6.647 35.052 1.00 93.19 399 SER A C 1
ATOM 3060 O O . SER A 1 399 ? -28.919 7.802 34.975 1.00 93.19 399 SER A O 1
ATOM 3062 N N . ARG A 1 400 ? -28.752 5.622 34.426 1.00 92.44 400 ARG A N 1
ATOM 3063 C CA . ARG A 1 400 ? -27.669 5.781 33.447 1.00 92.44 400 ARG A CA 1
ATOM 3064 C C . ARG A 1 400 ? -28.262 5.966 32.059 1.00 92.44 400 ARG A C 1
ATOM 3066 O O . ARG A 1 400 ? -29.251 5.312 31.735 1.00 92.44 400 ARG A O 1
ATOM 3073 N N . GLU A 1 401 ? -27.626 6.804 31.248 1.00 90.62 401 GLU A N 1
ATOM 3074 C CA . GLU A 1 401 ? -28.097 7.153 29.905 1.00 90.62 401 GLU A CA 1
ATOM 3075 C C . GLU A 1 401 ? -29.560 7.652 29.882 1.00 90.62 401 GLU A C 1
ATOM 3077 O O . GLU A 1 401 ? -30.373 7.217 29.059 1.00 90.62 401 GLU A O 1
ATOM 3082 N N . GLU A 1 402 ? -29.927 8.552 30.799 1.00 92.19 402 GLU A N 1
ATOM 3083 C CA . GLU A 1 402 ? -31.304 9.044 30.909 1.00 92.19 402 GLU A CA 1
ATOM 3084 C C . GLU A 1 402 ? -31.681 9.861 29.658 1.00 92.19 402 GLU A C 1
ATOM 3086 O O . GLU A 1 402 ? -31.018 10.853 29.345 1.00 92.19 402 GLU A O 1
ATOM 3091 N N . PRO A 1 403 ? -32.756 9.495 28.937 1.00 90.44 403 PRO A N 1
ATOM 3092 C CA . PRO A 1 403 ? -33.173 10.228 27.750 1.00 90.44 403 PRO A CA 1
ATOM 3093 C C . PRO A 1 403 ? -33.742 11.610 28.100 1.00 90.44 403 PRO A C 1
ATOM 3095 O O . PRO A 1 403 ? -34.608 11.737 28.978 1.00 90.44 403 PRO A O 1
ATOM 3098 N N . VAL A 1 404 ? -33.308 12.620 27.345 1.00 90.62 404 VAL A N 1
ATOM 3099 C CA . VAL A 1 404 ? -33.711 14.034 27.454 1.00 90.62 404 VAL A CA 1
ATOM 3100 C C . VAL A 1 404 ? -34.171 14.571 26.095 1.00 90.62 404 VAL A C 1
ATOM 3102 O O . VAL A 1 404 ? -33.820 14.001 25.063 1.00 90.62 404 VAL A O 1
ATOM 3105 N N . PHE A 1 405 ? -34.946 15.661 26.087 1.00 90.69 405 PHE A N 1
ATOM 3106 C CA . PHE A 1 405 ? -35.664 16.186 24.912 1.00 90.69 405 PHE A CA 1
ATOM 3107 C C . PHE A 1 405 ? -36.704 15.221 24.320 1.00 90.69 405 PHE A C 1
ATOM 3109 O O . PHE A 1 405 ? -37.005 15.242 23.119 1.00 90.69 405 PHE A O 1
ATOM 3116 N N . GLN A 1 406 ? -37.308 14.393 25.166 1.00 88.38 406 GLN A N 1
ATOM 3117 C CA . GLN A 1 406 ? -38.315 13.424 24.751 1.00 88.38 406 GLN A CA 1
ATOM 3118 C C . GLN A 1 406 ? -39.524 14.099 24.099 1.00 88.38 406 GLN A C 1
ATOM 3120 O O . GLN A 1 406 ? -40.042 13.597 23.101 1.00 88.38 406 GLN A O 1
ATOM 3125 N N . LYS A 1 407 ? -39.941 15.272 24.597 1.00 87.44 407 LYS A N 1
ATOM 3126 C CA . LYS A 1 407 ? -41.105 15.995 24.053 1.00 87.44 407 LYS A CA 1
ATOM 3127 C C . LYS A 1 407 ? -40.945 16.464 22.607 1.00 87.44 407 LYS A C 1
ATOM 3129 O O . LYS A 1 407 ? -41.951 16.679 21.937 1.00 87.44 407 LYS A O 1
ATOM 3134 N N . ILE A 1 408 ? -39.712 16.625 22.129 1.00 88.69 408 ILE A N 1
ATOM 3135 C CA . ILE A 1 408 ? -39.419 17.041 20.748 1.00 88.69 408 ILE A CA 1
ATOM 3136 C C . ILE A 1 408 ? -38.823 15.904 19.905 1.00 88.69 408 ILE A C 1
ATOM 3138 O O . ILE A 1 408 ? -38.413 16.128 18.769 1.00 88.69 408 ILE A O 1
ATOM 3142 N N . GLY A 1 409 ? -38.772 14.681 20.445 1.00 83.31 409 GLY A N 1
ATOM 3143 C CA . GLY A 1 409 ? -38.291 13.494 19.735 1.00 83.31 409 GLY A CA 1
ATOM 3144 C C . GLY A 1 409 ? -36.782 13.465 19.467 1.00 83.31 409 GLY A C 1
ATOM 3145 O O . GLY A 1 409 ? -36.327 12.656 18.655 1.00 83.31 409 GLY A O 1
ATOM 3146 N N . LEU A 1 410 ? -35.995 14.317 20.130 1.00 82.56 410 LEU A N 1
ATOM 3147 C CA . LEU A 1 410 ? -34.539 14.307 20.009 1.00 82.56 410 LEU A CA 1
ATOM 3148 C C . LEU A 1 410 ? -33.972 13.189 20.900 1.00 82.56 410 LEU A C 1
ATOM 3150 O O . LEU A 1 410 ? -34.309 13.081 22.072 1.00 82.56 410 LEU A O 1
ATOM 3154 N N . LYS A 1 411 ? -33.117 12.326 20.341 1.00 81.44 411 LYS A N 1
ATOM 3155 C CA . LYS A 1 411 ? -32.591 11.124 21.021 1.00 81.44 411 LYS A CA 1
ATOM 3156 C C . LYS A 1 411 ? -31.315 11.400 21.829 1.00 81.44 411 LYS A C 1
ATOM 3158 O O . LYS A 1 411 ? -30.354 10.640 21.731 1.00 81.44 411 LYS A O 1
ATOM 3163 N N . ALA A 1 412 ? -31.281 12.500 22.576 1.00 88.00 412 ALA A N 1
ATOM 3164 C CA . ALA A 1 412 ? -30.158 12.819 23.455 1.00 88.00 412 ALA A CA 1
ATOM 3165 C C . ALA A 1 412 ? -30.281 12.055 24.782 1.00 88.00 412 ALA A C 1
ATOM 3167 O O . ALA A 1 412 ? -31.389 11.773 25.243 1.00 88.00 412 ALA A O 1
ATOM 3168 N N . LYS A 1 413 ? -29.145 11.717 25.395 1.00 92.56 413 LYS A N 1
ATOM 3169 C CA . LYS A 1 413 ? -29.095 11.024 26.683 1.00 92.56 413 LYS A CA 1
ATOM 3170 C C . LYS A 1 413 ? -28.026 11.650 27.566 1.00 92.56 413 LYS A C 1
ATOM 3172 O O . LYS A 1 413 ? -26.946 11.934 27.062 1.00 92.56 413 LYS A O 1
ATOM 3177 N N . VAL A 1 414 ? -28.328 11.843 28.845 1.00 93.19 414 VAL A N 1
ATOM 3178 C CA . VAL A 1 414 ? -27.338 12.259 29.846 1.00 93.19 414 VAL A CA 1
ATOM 3179 C C . VAL A 1 414 ? -26.685 11.034 30.479 1.00 93.19 414 VAL A C 1
ATOM 3181 O O . VAL A 1 414 ? -27.372 10.041 30.724 1.00 93.19 414 VAL A O 1
ATOM 3184 N N . ASP A 1 415 ? -25.380 11.090 30.746 1.00 94.00 415 ASP A N 1
ATOM 3185 C CA . ASP A 1 415 ? -24.616 9.936 31.235 1.00 94.00 415 ASP A CA 1
ATOM 3186 C C . ASP A 1 415 ? -25.180 9.381 32.549 1.00 94.00 415 ASP A C 1
ATOM 3188 O O . ASP A 1 415 ? -25.403 8.172 32.671 1.00 94.00 415 ASP A O 1
ATOM 3192 N N . LEU A 1 416 ? -25.462 10.264 33.514 1.00 96.38 416 LEU A N 1
ATOM 3193 C CA . LEU A 1 416 ? -26.071 9.899 34.792 1.00 96.38 416 LEU A CA 1
ATOM 3194 C C . LEU A 1 416 ? -27.094 10.941 35.248 1.00 96.38 416 LEU A C 1
ATOM 3196 O O . LEU A 1 416 ? -26.821 12.139 35.275 1.00 96.38 416 LEU A O 1
ATOM 3200 N N . PHE A 1 417 ? -28.256 10.461 35.674 1.00 96.38 417 PHE A N 1
ATOM 3201 C CA . PHE A 1 417 ? -29.308 11.236 36.318 1.00 96.38 417 PHE A CA 1
ATOM 3202 C C . PHE A 1 417 ? -29.527 10.707 37.734 1.00 96.38 417 PHE A C 1
ATOM 3204 O O . PHE A 1 417 ? -29.767 9.510 37.916 1.00 96.38 417 PHE A O 1
ATOM 3211 N N . VAL A 1 418 ? -29.496 11.597 38.723 1.00 95.88 418 VAL A N 1
ATOM 3212 C CA . VAL A 1 418 ? -29.679 11.274 40.140 1.00 95.88 418 VAL A CA 1
ATOM 3213 C C . VAL A 1 418 ? -30.768 12.172 40.721 1.00 95.88 418 VAL A C 1
ATOM 3215 O O . VAL A 1 418 ? -30.597 13.378 40.847 1.00 95.88 418 VAL A O 1
ATOM 3218 N N . GLY A 1 419 ? -31.909 11.585 41.067 1.00 93.69 419 GLY A N 1
ATOM 3219 C CA . GLY A 1 419 ? -32.956 12.248 41.838 1.00 93.69 419 GLY A CA 1
ATOM 3220 C C . GLY A 1 419 ? -32.805 11.914 43.315 1.00 93.69 419 GLY A C 1
ATOM 3221 O O . GLY A 1 419 ? -32.908 10.745 43.686 1.00 93.69 419 GLY A O 1
ATOM 3222 N N . CYS A 1 420 ? -32.600 12.928 44.145 1.00 89.00 420 CYS A N 1
ATOM 3223 C CA . CYS A 1 420 ? -32.525 12.835 45.599 1.00 89.00 420 CYS A CA 1
ATOM 3224 C C . CYS A 1 420 ? -33.759 13.473 46.255 1.00 89.00 420 CYS A C 1
ATOM 3226 O O . CYS A 1 420 ? -34.521 14.192 45.608 1.00 89.00 420 CYS A O 1
ATOM 3228 N N . VAL A 1 421 ? -33.933 13.266 47.564 1.00 85.44 421 VAL A N 1
ATOM 3229 C CA . VAL A 1 421 ? -35.013 13.898 48.356 1.00 85.44 421 VAL A CA 1
ATOM 3230 C C . VAL A 1 421 ? -35.021 15.428 48.212 1.00 85.44 421 VAL A C 1
ATOM 3232 O O . VAL A 1 421 ? -36.087 16.040 48.203 1.00 85.44 421 VAL A O 1
ATOM 3235 N N . ASN A 1 422 ? -33.842 16.037 48.056 1.00 83.81 422 ASN A N 1
ATOM 3236 C CA . ASN A 1 422 ? -33.659 17.491 48.057 1.00 83.81 422 ASN A CA 1
ATOM 3237 C C . ASN A 1 422 ? -33.404 18.105 46.669 1.00 83.81 422 ASN A C 1
ATOM 3239 O O . ASN A 1 422 ? -33.110 19.295 46.597 1.00 83.81 422 ASN A O 1
ATOM 3243 N N . GLY A 1 423 ? -33.493 17.328 45.584 1.00 90.88 423 GLY A N 1
ATOM 3244 C CA . GLY A 1 423 ? -33.290 17.851 44.232 1.00 90.88 423 GLY A CA 1
ATOM 3245 C C . GLY A 1 423 ? -32.757 16.834 43.228 1.00 90.88 423 GLY A C 1
ATOM 3246 O O . GLY A 1 423 ? -32.561 15.661 43.544 1.00 90.88 423 GLY A O 1
ATOM 3247 N N . VAL A 1 424 ? -32.534 17.295 42.001 1.00 94.44 424 VAL A N 1
ATOM 3248 C CA . VAL A 1 424 ? -32.028 16.511 40.871 1.00 94.44 424 VAL A CA 1
ATOM 3249 C C . VAL A 1 424 ? -30.631 16.978 40.480 1.00 94.44 424 VAL A C 1
ATOM 3251 O O . VAL A 1 424 ? -30.433 18.149 40.150 1.00 94.44 424 VAL A O 1
ATOM 3254 N N . THR A 1 425 ? -29.699 16.029 40.412 1.00 96.31 425 THR A N 1
ATOM 3255 C CA . THR A 1 425 ? -28.352 16.230 39.879 1.00 96.31 425 THR A CA 1
ATOM 3256 C C . THR A 1 425 ? -28.163 15.414 38.605 1.00 96.31 425 THR A C 1
ATOM 3258 O O . THR A 1 425 ? -28.525 14.236 38.549 1.00 96.31 425 THR A O 1
ATOM 3261 N N . ILE A 1 426 ? -27.575 16.017 37.574 1.00 97.31 426 ILE A N 1
ATOM 3262 C CA . ILE A 1 426 ? -27.158 15.295 36.364 1.00 97.31 426 ILE A CA 1
ATOM 3263 C C . ILE A 1 426 ? -25.647 15.374 36.175 1.00 97.31 426 ILE A C 1
ATOM 3265 O O . ILE A 1 426 ? -25.023 16.347 36.595 1.00 97.31 426 ILE A O 1
ATOM 3269 N N . TYR A 1 427 ? -25.070 14.374 35.511 1.00 97.12 427 TYR A N 1
ATOM 3270 C CA . TYR A 1 427 ? -23.636 14.308 35.255 1.00 97.12 427 TYR A CA 1
ATOM 3271 C C . TYR A 1 427 ? -23.341 14.115 33.772 1.00 97.12 427 TYR A C 1
ATOM 3273 O O . TYR A 1 427 ? -23.988 13.306 33.108 1.00 97.12 427 TYR A O 1
ATOM 3281 N N . GLU A 1 428 ? -22.312 14.813 33.300 1.00 96.38 428 GLU A N 1
ATOM 3282 C CA . GLU A 1 428 ? -21.599 14.519 32.057 1.00 96.38 428 GLU A CA 1
ATOM 3283 C C . GLU A 1 428 ? -20.185 14.057 32.417 1.00 96.38 428 GLU A C 1
ATOM 3285 O O . GLU A 1 428 ? -19.463 14.751 33.140 1.00 96.38 428 GLU A O 1
ATOM 3290 N N . ALA A 1 429 ? -19.783 12.882 31.938 1.00 94.31 429 ALA A N 1
ATOM 3291 C CA . ALA A 1 429 ? -18.549 12.226 32.340 1.00 94.31 429 ALA A CA 1
ATOM 3292 C C . ALA A 1 429 ? -17.494 12.262 31.230 1.00 94.31 429 ALA A C 1
ATOM 3294 O O . ALA A 1 429 ? -17.769 11.993 30.060 1.00 94.31 429 ALA A O 1
ATOM 3295 N N . LYS A 1 430 ? -16.240 12.548 31.605 1.00 93.44 430 LYS A N 1
ATOM 3296 C CA . LYS A 1 430 ? -15.077 12.447 30.711 1.00 93.44 430 LYS A CA 1
ATOM 3297 C C . LYS A 1 430 ? -13.944 11.656 31.347 1.00 93.44 430 LYS A C 1
ATOM 3299 O O . LYS A 1 430 ? -13.514 11.936 32.462 1.00 93.44 430 LYS A O 1
ATOM 3304 N N . ALA A 1 431 ? -13.369 10.696 30.625 1.00 85.69 431 ALA A N 1
ATOM 3305 C CA . ALA A 1 431 ? -12.278 9.879 31.173 1.00 85.69 431 ALA A CA 1
ATOM 3306 C C . ALA A 1 431 ? -10.952 10.654 31.305 1.00 85.69 431 ALA A C 1
ATOM 3308 O O . ALA A 1 431 ? -10.076 10.258 32.070 1.00 85.69 431 ALA A O 1
ATOM 3309 N N . GLY A 1 432 ? -10.776 11.731 30.532 1.00 87.19 432 GLY A N 1
ATOM 3310 C CA . GLY A 1 432 ? -9.531 12.496 30.431 1.00 87.19 432 GLY A CA 1
ATOM 3311 C C . GLY A 1 432 ? -9.685 13.963 30.831 1.00 87.19 432 GLY A C 1
ATOM 3312 O O . GLY A 1 432 ? -10.236 14.280 31.883 1.00 87.19 432 GLY A O 1
ATOM 3313 N N . LYS A 1 433 ? -9.157 14.863 29.992 1.00 91.12 433 LYS A N 1
ATOM 3314 C CA . LYS A 1 433 ? -9.331 16.313 30.146 1.00 91.12 433 LYS A CA 1
ATOM 3315 C C . LYS A 1 433 ? -10.636 16.782 29.501 1.00 91.12 433 LYS A C 1
ATOM 3317 O O . LYS A 1 433 ? -10.969 16.309 28.415 1.00 91.12 433 LYS A O 1
ATOM 3322 N N . THR A 1 434 ? -11.299 17.752 30.119 1.00 93.88 434 THR A N 1
ATOM 3323 C CA . THR A 1 434 ? -12.481 18.413 29.538 1.00 93.88 434 THR A CA 1
ATOM 3324 C C . THR A 1 434 ? -12.115 19.481 28.509 1.00 93.88 434 THR A C 1
ATOM 3326 O O . THR A 1 434 ? -10.976 19.954 28.436 1.00 93.88 434 THR A O 1
ATOM 3329 N N . LYS A 1 435 ? -13.099 19.850 27.692 1.00 94.38 435 LYS A N 1
ATOM 3330 C CA . LYS A 1 435 ? -13.087 20.920 26.692 1.00 94.38 435 LYS A CA 1
ATOM 3331 C C . LYS A 1 435 ? -14.348 21.773 26.855 1.00 94.38 435 LYS A C 1
ATOM 3333 O O . LYS A 1 435 ? -15.345 21.317 27.402 1.00 94.38 435 LYS A O 1
ATOM 3338 N N . ALA A 1 436 ? -14.344 22.977 26.284 1.00 91.88 436 ALA A N 1
ATOM 3339 C CA . ALA A 1 436 ? -15.515 23.863 26.279 1.00 91.88 436 ALA A CA 1
ATOM 3340 C C . ALA A 1 436 ? -16.788 23.190 25.726 1.00 91.88 436 ALA A C 1
ATOM 3342 O O . ALA A 1 436 ? -17.883 23.433 26.224 1.00 91.88 436 ALA A O 1
ATOM 3343 N N . LEU A 1 437 ? -16.639 22.317 24.720 1.00 93.06 437 LEU A N 1
ATOM 3344 C CA . LEU A 1 437 ? -17.757 21.588 24.118 1.00 93.06 437 LEU A CA 1
ATOM 3345 C C . LEU A 1 437 ? -18.496 20.698 25.130 1.00 93.06 437 LEU A C 1
ATOM 3347 O O . LEU A 1 437 ? -19.718 20.625 25.071 1.00 93.06 437 LEU A O 1
ATOM 3351 N N . ASP A 1 438 ? -17.779 20.090 26.078 1.00 95.38 438 ASP A N 1
ATOM 3352 C CA . ASP A 1 438 ? -18.371 19.193 27.079 1.00 95.38 438 ASP A CA 1
ATOM 3353 C C . ASP A 1 438 ? -19.300 19.969 28.032 1.00 95.38 438 ASP A C 1
ATOM 3355 O O . ASP A 1 438 ? -20.348 19.483 28.445 1.00 95.38 438 ASP A O 1
ATOM 3359 N N . LEU A 1 439 ? -18.960 21.227 28.331 1.00 94.50 439 LEU A N 1
ATOM 3360 C CA . LEU A 1 439 ? -19.775 22.096 29.179 1.00 94.50 439 LEU A CA 1
ATOM 3361 C C . LEU A 1 439 ? -21.037 22.591 28.453 1.00 94.50 439 LEU A C 1
ATOM 3363 O O . LEU A 1 439 ? -22.114 22.665 29.042 1.00 94.50 439 LEU A O 1
ATOM 3367 N N . TYR A 1 440 ? -20.935 22.870 27.149 1.00 95.75 440 TYR A N 1
ATOM 3368 C CA . TYR A 1 440 ? -22.110 23.153 26.319 1.00 95.75 440 TYR A CA 1
ATOM 3369 C C . TYR A 1 440 ? -23.014 21.930 26.152 1.00 95.75 440 TYR A C 1
ATOM 3371 O O . TYR A 1 440 ? -24.233 22.081 26.102 1.00 95.75 440 TYR A O 1
ATOM 3379 N N . GLN A 1 441 ? -22.440 20.729 26.098 1.00 94.50 441 GLN A N 1
ATOM 3380 C CA . GLN A 1 441 ? -23.197 19.483 26.094 1.00 94.50 441 GLN A CA 1
ATOM 3381 C C . GLN A 1 441 ? -23.956 19.291 27.416 1.00 94.50 441 GLN A C 1
ATOM 3383 O O . GLN A 1 441 ? -25.154 19.015 27.392 1.00 94.50 441 GLN A O 1
ATOM 3388 N N . LEU A 1 442 ? -23.317 19.551 28.561 1.00 96.19 442 LEU A N 1
ATOM 3389 C CA . LEU A 1 442 ? -23.983 19.534 29.867 1.00 96.19 442 LEU A CA 1
ATOM 3390 C C . LEU A 1 442 ? -25.122 20.565 29.952 1.00 96.19 442 LEU A C 1
ATOM 3392 O O . LEU A 1 442 ? -26.221 20.244 30.408 1.00 96.19 442 LEU A O 1
ATOM 3396 N N . ARG A 1 443 ? -24.898 21.784 29.441 1.00 96.00 443 ARG A N 1
ATOM 3397 C CA . ARG A 1 443 ? -25.946 22.809 29.322 1.00 96.00 443 ARG A CA 1
ATOM 3398 C C . ARG A 1 443 ? -27.126 22.325 28.487 1.00 96.00 443 ARG A C 1
ATOM 3400 O O . ARG A 1 443 ? -28.269 22.460 28.911 1.00 96.00 443 ARG A O 1
ATOM 3407 N N . MET A 1 444 ? -26.845 21.745 27.322 1.00 95.31 444 MET A N 1
ATOM 3408 C CA . MET A 1 444 ? -27.866 21.187 26.439 1.00 95.31 444 MET A CA 1
ATOM 3409 C C . MET A 1 444 ? -28.733 20.157 27.181 1.00 95.31 444 MET A C 1
ATOM 3411 O O . MET A 1 444 ? -29.947 20.149 26.998 1.00 95.31 444 MET A O 1
ATOM 3415 N N . TYR A 1 445 ? -28.159 19.322 28.053 1.00 96.06 445 TYR A N 1
ATOM 3416 C CA . TYR A 1 445 ? -28.949 18.372 28.841 1.00 96.06 445 TYR A CA 1
ATOM 3417 C C . TYR A 1 445 ? -29.832 19.029 29.898 1.00 96.06 445 TYR A C 1
ATOM 3419 O O . TYR A 1 445 ? -30.969 18.590 30.058 1.00 96.06 445 TYR A O 1
ATOM 3427 N N . VAL A 1 446 ? -29.367 20.085 30.576 1.00 96.00 446 VAL A N 1
ATOM 3428 C CA . VAL A 1 446 ? -30.229 20.856 31.490 1.00 96.00 446 VAL A CA 1
ATOM 3429 C C . VAL A 1 446 ? -31.415 21.451 30.735 1.00 96.00 446 VAL A C 1
ATOM 3431 O O . VAL A 1 446 ? -32.550 21.319 31.190 1.00 96.00 446 VAL A O 1
ATOM 3434 N N . ASP A 1 447 ? -31.185 22.009 29.545 1.00 94.62 447 ASP A N 1
ATOM 3435 C CA . ASP A 1 447 ? -32.253 22.547 28.697 1.00 94.62 447 ASP A CA 1
ATOM 3436 C C . ASP A 1 447 ? -33.257 21.455 28.291 1.00 94.62 447 ASP A C 1
ATOM 3438 O O . ASP A 1 447 ? -34.472 21.659 28.347 1.00 94.62 447 ASP A O 1
ATOM 3442 N N . GLY A 1 448 ? -32.762 20.269 27.927 1.00 92.94 448 GLY A N 1
ATOM 3443 C CA . GLY A 1 448 ? -33.594 19.115 27.586 1.00 92.94 448 GLY A CA 1
ATOM 3444 C C . GLY A 1 448 ? -34.426 18.606 28.758 1.00 92.94 448 GLY A C 1
ATOM 3445 O O . GLY A 1 448 ? -35.611 18.312 28.598 1.00 92.94 448 GLY A O 1
ATOM 3446 N N . CYS A 1 449 ? -33.828 18.548 29.946 1.00 92.44 449 CYS A N 1
ATOM 3447 C CA . CYS A 1 449 ? -34.510 18.206 31.188 1.00 92.44 449 CYS A CA 1
ATOM 3448 C C . CYS A 1 449 ? -35.602 19.231 31.536 1.00 92.44 449 CYS A C 1
ATOM 3450 O O . CYS A 1 449 ? -36.737 18.837 31.817 1.00 92.44 449 CYS A O 1
ATOM 3452 N N . ALA A 1 450 ? -35.306 20.531 31.438 1.00 91.75 450 ALA A N 1
ATOM 3453 C CA . ALA A 1 450 ? -36.272 21.608 31.652 1.00 91.75 450 ALA A CA 1
ATOM 3454 C C . ALA A 1 450 ? -37.473 21.483 30.699 1.00 91.75 450 ALA A C 1
ATOM 3456 O O . ALA A 1 450 ? -38.627 21.511 31.134 1.00 91.75 450 ALA A O 1
ATOM 3457 N N . LEU A 1 451 ? -37.219 21.245 29.407 1.00 90.56 451 LEU A N 1
ATOM 3458 C CA . LEU A 1 451 ? -38.272 21.014 28.417 1.00 90.56 451 LEU A CA 1
ATOM 3459 C C . LEU A 1 451 ? -39.108 19.773 28.731 1.00 90.56 451 LEU A C 1
ATOM 3461 O O . LEU A 1 451 ? -40.328 19.811 28.583 1.00 90.56 451 LEU A O 1
ATOM 3465 N N . ASP A 1 452 ? -38.495 18.697 29.216 1.00 89.12 452 ASP A N 1
ATOM 3466 C CA . ASP A 1 452 ? -39.185 17.466 29.610 1.00 89.12 452 ASP A CA 1
ATOM 3467 C C . ASP A 1 452 ? -39.898 17.559 30.978 1.00 89.12 452 ASP A C 1
ATOM 3469 O O . ASP A 1 452 ? -40.455 16.564 31.440 1.00 89.12 452 ASP A O 1
ATOM 3473 N N . ASN A 1 453 ? -39.968 18.748 31.597 1.00 88.62 453 ASN A N 1
ATOM 3474 C CA . ASN A 1 453 ? -40.504 18.993 32.947 1.00 88.62 453 ASN A CA 1
ATOM 3475 C C . ASN A 1 453 ? -39.767 18.216 34.057 1.00 88.62 453 ASN A C 1
ATOM 3477 O O . ASN A 1 453 ? -40.381 17.776 35.030 1.00 88.62 453 ASN A O 1
ATOM 3481 N N . LYS A 1 454 ? -38.453 18.046 33.915 1.00 88.31 454 LYS A N 1
ATOM 3482 C CA . LYS A 1 454 ? -37.555 17.470 34.922 1.00 88.31 454 LYS A CA 1
ATOM 3483 C C . LYS A 1 454 ? -36.578 18.567 35.376 1.00 88.31 454 LYS A C 1
ATOM 3485 O O . LYS A 1 454 ? -35.467 18.604 34.861 1.00 88.31 454 LYS A O 1
ATOM 3490 N N . PRO A 1 455 ? -36.971 19.508 36.254 1.00 85.94 455 PRO A N 1
ATOM 3491 C CA . PRO A 1 455 ? -36.074 20.592 36.649 1.00 85.94 455 PRO A CA 1
ATOM 3492 C C . PRO A 1 455 ? -34.808 20.021 37.299 1.00 85.94 455 PRO A C 1
ATOM 3494 O O . PRO A 1 455 ? -34.894 19.106 38.116 1.00 85.94 455 PRO A O 1
ATOM 3497 N N . VAL A 1 456 ? -33.651 20.546 36.900 1.00 93.88 456 VAL A N 1
ATOM 3498 C CA . VAL A 1 456 ? -32.331 20.139 37.397 1.00 93.88 456 VAL A CA 1
ATOM 3499 C C . VAL A 1 456 ? -31.845 21.198 38.376 1.00 93.88 456 VAL A C 1
ATOM 3501 O O . VAL A 1 456 ? -31.869 22.385 38.052 1.00 93.88 456 VAL A O 1
ATOM 3504 N N . ASP A 1 457 ? -31.412 20.776 39.560 1.00 94.56 457 ASP A N 1
ATOM 3505 C CA . ASP A 1 457 ? -30.940 21.675 40.617 1.00 94.56 457 ASP A CA 1
ATOM 3506 C C . ASP A 1 457 ? -29.414 21.836 40.587 1.00 94.56 457 ASP A C 1
ATOM 3508 O O . ASP A 1 457 ? -28.902 22.895 40.947 1.00 94.56 457 ASP A O 1
ATOM 3512 N N . GLU A 1 458 ? -28.682 20.822 40.119 1.00 95.81 458 GLU A N 1
ATOM 3513 C CA . GLU A 1 458 ? -27.230 20.867 39.915 1.00 95.81 458 GLU A CA 1
ATOM 3514 C C . GLU A 1 458 ? -26.825 20.036 38.685 1.00 95.81 458 GLU A C 1
ATOM 3516 O O . GLU A 1 458 ? -27.350 18.951 38.435 1.00 95.81 458 GLU A O 1
ATOM 3521 N N . ALA A 1 459 ? -25.873 20.529 37.897 1.00 97.25 459 ALA A N 1
ATOM 3522 C CA . ALA A 1 459 ? -25.319 19.806 36.757 1.00 97.25 459 ALA A CA 1
ATOM 3523 C C . ALA A 1 459 ? -23.794 19.731 36.881 1.00 97.25 459 ALA A C 1
ATOM 3525 O O . ALA A 1 459 ? -23.108 20.748 36.966 1.00 97.25 459 ALA A O 1
ATOM 3526 N N . ILE A 1 460 ? -23.248 18.519 36.884 1.00 97.81 460 ILE A N 1
ATOM 3527 C CA . ILE A 1 460 ? -21.838 18.273 37.175 1.00 97.81 460 ILE A CA 1
ATOM 3528 C C . ILE A 1 460 ? -21.119 17.786 35.919 1.00 97.81 460 ILE A C 1
ATOM 3530 O O . ILE A 1 460 ? -21.493 16.782 35.318 1.00 97.81 460 ILE A O 1
ATOM 3534 N N . LEU A 1 461 ? -20.041 18.471 35.542 1.00 97.62 461 LEU A N 1
ATOM 3535 C CA . LEU A 1 461 ? -19.087 17.963 34.559 1.00 97.62 461 LEU A CA 1
ATOM 3536 C C . LEU A 1 461 ? -17.940 17.296 35.319 1.00 97.62 461 LEU A C 1
ATOM 3538 O O . LEU A 1 461 ? -17.168 17.987 35.988 1.00 97.62 461 LEU A O 1
ATOM 3542 N N . ILE A 1 462 ? -17.826 15.971 35.209 1.00 97.31 462 ILE A N 1
ATOM 3543 C CA . ILE A 1 462 ? -16.847 15.179 35.960 1.00 97.31 462 ILE A CA 1
ATOM 3544 C C . ILE A 1 462 ? -15.739 14.612 35.071 1.00 97.31 462 ILE A C 1
ATOM 3546 O O . ILE A 1 462 ? -16.010 14.022 34.023 1.00 97.31 462 ILE A O 1
ATOM 3550 N N . ALA A 1 463 ? -14.474 14.805 35.462 1.00 95.06 463 ALA A N 1
ATOM 3551 C CA . ALA A 1 463 ? -13.331 14.360 34.661 1.00 95.06 463 ALA A CA 1
ATOM 3552 C C . ALA A 1 463 ? -12.046 14.081 35.456 1.00 95.06 463 ALA A C 1
ATOM 3554 O O . ALA A 1 463 ? -12.008 14.199 36.671 1.00 95.06 463 ALA A O 1
ATOM 3555 N N . ARG A 1 464 ? -10.937 13.722 34.791 1.00 91.31 464 ARG A N 1
ATOM 3556 C CA . ARG A 1 464 ? -9.619 13.681 35.469 1.00 91.31 464 ARG A CA 1
ATOM 3557 C C . ARG A 1 464 ? -9.023 15.070 35.658 1.00 91.31 464 ARG A C 1
ATOM 3559 O O . ARG A 1 464 ? -8.275 15.302 36.598 1.00 91.31 464 ARG A O 1
ATOM 3566 N N . TYR A 1 465 ? -9.290 15.976 34.722 1.00 92.81 465 TYR A N 1
ATOM 3567 C CA . TYR A 1 465 ? -8.715 17.314 34.741 1.00 92.81 465 TYR A CA 1
ATOM 3568 C C . TYR A 1 465 ? -9.599 18.326 34.013 1.00 92.81 465 TYR A C 1
ATOM 3570 O O . TYR A 1 465 ? -10.091 18.076 32.907 1.00 92.81 465 TYR A O 1
ATOM 3578 N N . HIS A 1 466 ? -9.714 19.512 34.607 1.00 96.06 466 HIS A N 1
ATOM 3579 C CA . HIS A 1 466 ? -10.374 20.668 34.013 1.00 96.06 466 HIS A CA 1
ATOM 3580 C C . HIS A 1 466 ? -9.351 21.776 33.711 1.00 96.06 466 HIS A C 1
ATOM 3582 O O . HIS A 1 466 ? -8.680 22.251 34.637 1.00 96.06 466 HIS A O 1
ATOM 3588 N N . PRO A 1 467 ? -9.198 22.193 32.441 1.00 94.06 467 PRO A N 1
ATOM 3589 C CA . PRO A 1 467 ? -8.362 23.337 32.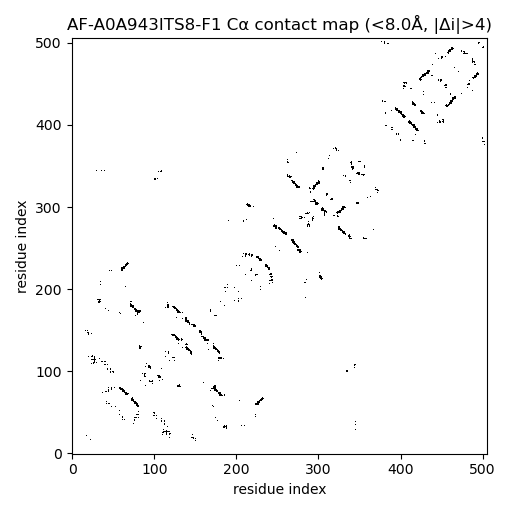074 1.00 94.06 467 PRO A CA 1
ATOM 3590 C C . PRO A 1 467 ? -8.891 24.671 32.639 1.00 94.06 467 PRO A C 1
ATOM 3592 O O . PRO A 1 467 ? -10.098 24.786 32.865 1.00 94.06 467 PRO A O 1
ATOM 3595 N N . PRO A 1 468 ? -8.031 25.687 32.866 1.00 94.12 468 PRO A N 1
ATOM 3596 C CA . PRO A 1 468 ? -8.451 27.016 33.331 1.00 94.12 468 PRO A CA 1
ATOM 3597 C C . PRO A 1 468 ? -9.540 27.655 32.464 1.00 94.12 468 PRO A C 1
ATOM 3599 O O . PRO A 1 468 ? -10.505 28.190 32.997 1.00 94.12 468 PRO A O 1
ATOM 3602 N N . GLU A 1 469 ? -9.456 27.500 31.145 1.00 93.56 469 GLU A N 1
ATOM 3603 C CA . GLU A 1 469 ? -10.398 28.097 30.193 1.00 93.56 469 GLU A CA 1
ATOM 3604 C C . GLU A 1 469 ? -11.811 27.503 30.334 1.00 93.56 469 GLU A C 1
ATOM 3606 O O . GLU A 1 469 ? -12.810 28.178 30.096 1.00 93.56 469 GLU A O 1
ATOM 3611 N N . VAL A 1 470 ? -11.916 26.233 30.750 1.00 94.38 470 VAL A N 1
ATOM 3612 C CA . VAL A 1 470 ? -13.208 25.586 31.042 1.00 94.38 470 VAL A CA 1
ATOM 3613 C C . VAL A 1 470 ? -13.794 26.107 32.357 1.00 94.38 470 VAL A C 1
ATOM 3615 O O . VAL A 1 470 ? -15.013 26.227 32.461 1.00 94.38 470 VAL A O 1
ATOM 3618 N N . ARG A 1 471 ? -12.948 26.450 33.340 1.00 94.06 471 ARG A N 1
ATOM 3619 C CA . ARG A 1 471 ? -13.393 27.064 34.603 1.00 94.06 471 ARG A CA 1
ATOM 3620 C C . ARG A 1 471 ? -13.965 28.459 34.364 1.00 94.06 471 ARG A C 1
ATOM 3622 O O . ARG A 1 471 ? -15.069 28.732 34.809 1.00 94.06 471 ARG A O 1
ATOM 3629 N N . GLU A 1 472 ? -13.264 29.289 33.595 1.00 93.62 472 GLU A N 1
ATOM 3630 C CA . GLU A 1 472 ? -13.750 30.629 33.232 1.00 93.62 472 GLU A CA 1
ATOM 3631 C C . GLU A 1 472 ? -15.081 30.564 32.467 1.00 93.62 472 GLU A C 1
ATOM 3633 O O . GLU A 1 472 ? -15.997 31.344 32.723 1.00 93.62 472 GLU A O 1
ATOM 3638 N N . LEU A 1 473 ? -15.226 29.599 31.551 1.00 95.06 473 LEU A N 1
ATOM 3639 C CA . LEU A 1 473 ? -16.479 29.410 30.821 1.00 95.06 473 LEU A CA 1
ATOM 3640 C C . LEU A 1 473 ? -17.637 28.981 31.736 1.00 95.06 473 LEU A C 1
ATOM 3642 O O . LEU A 1 473 ? -18.774 29.383 31.495 1.00 95.06 473 LEU A O 1
ATOM 3646 N N . LEU A 1 474 ? -17.372 28.186 32.776 1.00 96.38 474 LEU A N 1
ATOM 3647 C CA . LEU A 1 474 ? -18.387 27.800 33.756 1.00 96.38 474 LEU A CA 1
ATOM 3648 C C . LEU A 1 474 ? -18.967 29.013 34.479 1.00 96.38 474 LEU A C 1
ATOM 3650 O O . LEU A 1 474 ? -20.189 29.106 34.592 1.00 96.38 474 LEU A O 1
ATOM 3654 N N . ASP A 1 475 ? -18.123 29.960 34.888 1.00 93.75 475 ASP A N 1
ATOM 3655 C CA . ASP A 1 475 ? -18.578 31.183 35.556 1.00 93.75 475 ASP A CA 1
ATOM 3656 C C . ASP A 1 475 ? -19.493 32.011 34.643 1.00 93.75 475 ASP A C 1
ATOM 3658 O O . ASP A 1 475 ? -20.529 32.516 35.079 1.00 93.75 475 ASP A O 1
ATOM 3662 N N . ILE A 1 476 ? -19.162 32.091 33.348 1.00 94.19 476 ILE A N 1
ATOM 3663 C CA . ILE A 1 476 ? -20.000 32.764 32.346 1.00 94.19 476 ILE A CA 1
ATOM 3664 C C . ILE A 1 476 ? -21.358 32.066 32.217 1.00 94.19 476 ILE A C 1
ATOM 3666 O O . ILE A 1 476 ? -22.395 32.729 32.202 1.00 94.19 476 ILE A O 1
ATOM 3670 N N . LEU A 1 477 ? -21.369 30.734 32.108 1.00 94.25 477 LEU A N 1
ATOM 3671 C CA . LEU A 1 477 ? -22.605 29.981 31.900 1.00 94.25 477 LEU A CA 1
ATOM 3672 C C . LEU A 1 477 ? -23.517 29.983 33.133 1.00 94.25 477 LEU A C 1
ATOM 3674 O O . LEU A 1 477 ? -24.731 30.080 32.967 1.00 94.25 477 LEU A O 1
ATOM 3678 N N . ASN A 1 478 ? -22.961 29.955 34.345 1.00 95.69 478 ASN A N 1
ATOM 3679 C CA . ASN A 1 478 ? -23.733 30.083 35.588 1.00 95.69 478 ASN A CA 1
ATOM 3680 C C . ASN A 1 478 ? -24.362 31.477 35.769 1.00 95.69 478 ASN A C 1
ATOM 3682 O O . ASN A 1 478 ? -25.281 31.641 36.566 1.00 95.69 478 ASN A O 1
ATOM 3686 N N . GLY A 1 479 ? -23.924 32.480 34.999 1.00 92.88 479 GLY A N 1
ATOM 3687 C CA . GLY A 1 479 ? -24.591 33.781 34.899 1.00 92.88 479 GLY A CA 1
ATOM 3688 C C . GLY A 1 479 ? -25.847 33.792 34.014 1.00 92.88 479 GLY A C 1
ATOM 3689 O O . GLY A 1 479 ? -26.505 34.827 33.910 1.00 92.88 479 GLY A O 1
ATOM 3690 N N . LEU A 1 480 ? -26.177 32.678 33.351 1.00 94.31 480 LEU A N 1
ATOM 3691 C CA . LEU A 1 480 ? -27.328 32.545 32.454 1.00 94.31 480 LEU A CA 1
ATOM 3692 C C . LEU A 1 480 ? -28.461 31.729 33.101 1.00 94.31 480 LEU A C 1
ATOM 3694 O O . LEU A 1 480 ? -28.291 31.098 34.145 1.00 94.31 480 LEU A O 1
ATOM 3698 N N . SER A 1 481 ? -29.628 31.721 32.454 1.00 92.69 481 SER A N 1
ATOM 3699 C CA . SER A 1 481 ? -30.801 30.954 32.893 1.00 92.69 481 SER A CA 1
ATOM 3700 C C . SER A 1 481 ? -31.198 29.878 31.886 1.00 92.69 481 SER A C 1
ATOM 3702 O O . SER A 1 481 ? -31.094 30.077 30.673 1.00 92.69 481 SER A O 1
ATOM 3704 N N . ALA A 1 482 ? -31.678 28.756 32.414 1.00 90.00 482 ALA A N 1
ATOM 3705 C CA . ALA A 1 482 ? -32.276 27.656 31.679 1.00 90.00 482 ALA A CA 1
ATOM 3706 C C . ALA A 1 482 ? -33.676 28.031 31.133 1.00 90.00 482 ALA A C 1
ATOM 3708 O O . ALA A 1 482 ? -34.277 29.017 31.576 1.00 90.00 482 ALA A O 1
ATOM 3709 N N . PRO A 1 483 ? -34.235 27.252 30.183 1.00 88.88 483 PRO A N 1
ATOM 3710 C CA . PRO A 1 483 ? -35.543 27.518 29.576 1.00 88.88 483 PRO A CA 1
ATOM 3711 C C . PRO A 1 483 ? -36.726 27.581 30.552 1.00 88.88 483 PRO A C 1
ATOM 3713 O O . PRO A 1 483 ? -37.747 28.182 30.229 1.00 88.88 483 PRO A O 1
ATOM 3716 N N . ASP A 1 484 ? -36.608 26.970 31.732 1.00 86.62 484 ASP A N 1
ATOM 3717 C CA . ASP A 1 484 ? -37.616 27.025 32.798 1.00 86.62 484 ASP A CA 1
ATOM 3718 C C . ASP A 1 484 ? -37.497 28.277 33.694 1.00 86.62 484 ASP A C 1
ATOM 3720 O O . ASP A 1 484 ? -38.271 28.441 34.638 1.00 86.62 484 ASP A O 1
ATOM 3724 N N . GLY A 1 485 ? -36.550 29.173 33.392 1.00 88.38 485 GLY A N 1
ATOM 3725 C CA . GLY A 1 485 ? -36.318 30.432 34.097 1.00 88.38 485 GLY A CA 1
ATOM 3726 C C . GLY A 1 485 ? -35.405 30.325 35.321 1.00 88.38 485 GLY A C 1
ATOM 3727 O O . GLY A 1 485 ? -35.143 31.347 35.958 1.00 88.38 485 GLY A O 1
ATOM 3728 N N . ARG A 1 486 ? -34.901 29.132 35.664 1.00 88.88 486 ARG A N 1
ATOM 3729 C CA . ARG A 1 486 ? -33.935 28.953 36.761 1.00 88.88 486 ARG A CA 1
ATOM 3730 C C . ARG A 1 486 ? -32.511 29.278 36.291 1.00 88.88 486 ARG A C 1
ATOM 3732 O O . ARG A 1 486 ? -32.196 29.035 35.127 1.00 88.88 486 ARG A O 1
ATOM 3739 N N . PRO A 1 487 ? -31.629 29.828 37.144 1.00 92.88 487 PRO A N 1
ATOM 3740 C CA . PRO A 1 487 ? -30.216 29.976 36.794 1.00 92.88 487 PRO A CA 1
ATOM 3741 C C . PRO A 1 487 ? -29.566 28.603 36.586 1.00 92.88 487 PRO A C 1
ATOM 3743 O O . PRO A 1 487 ? -29.938 27.637 37.255 1.00 92.88 487 PRO A O 1
ATOM 3746 N N . TYR A 1 488 ? -28.586 28.514 35.687 1.00 95.69 488 TYR A N 1
ATOM 3747 C CA . TYR A 1 488 ? -27.756 27.312 35.618 1.00 95.69 488 TYR A CA 1
ATOM 3748 C C . TYR A 1 488 ? -26.922 27.177 36.897 1.00 95.69 488 TYR A C 1
ATOM 3750 O O . TYR A 1 488 ? -26.404 28.160 37.425 1.00 95.69 488 TYR A O 1
ATOM 3758 N N . ASN A 1 489 ? -26.779 25.942 37.372 1.00 96.38 489 ASN A N 1
ATOM 3759 C CA . ASN A 1 489 ? -25.939 25.596 38.513 1.00 96.38 489 ASN A CA 1
ATOM 3760 C C . ASN A 1 489 ? -24.961 24.489 38.104 1.00 96.38 489 ASN A C 1
ATOM 3762 O O . ASN A 1 489 ? -25.162 23.308 38.397 1.00 96.38 489 ASN A O 1
ATOM 3766 N N . PHE A 1 490 ? -23.944 24.871 37.333 1.00 97.94 490 PHE A N 1
ATOM 3767 C CA . PHE A 1 490 ? -22.888 23.975 36.888 1.00 97.94 490 PHE A CA 1
ATOM 3768 C C . PHE A 1 490 ? -21.751 23.897 37.891 1.00 97.94 490 PHE A C 1
ATOM 3770 O O . PHE A 1 490 ? -21.319 24.913 38.443 1.00 97.94 490 PHE A O 1
ATOM 3777 N N . ARG A 1 491 ? -21.191 22.696 38.036 1.00 97.69 491 ARG A N 1
ATOM 3778 C CA . ARG A 1 491 ? -20.020 22.432 38.869 1.00 97.69 491 ARG A CA 1
ATOM 3779 C C . ARG A 1 491 ? -19.030 21.517 38.150 1.00 97.69 491 ARG A C 1
ATOM 3781 O O . ARG A 1 491 ? -19.421 20.611 37.419 1.00 97.69 491 ARG A O 1
ATOM 3788 N N . LEU A 1 492 ? -17.737 21.754 38.368 1.00 97.31 492 LEU A N 1
ATOM 3789 C CA . LEU A 1 492 ? -16.672 20.849 37.930 1.00 97.31 492 LEU A CA 1
ATOM 3790 C C . LEU A 1 492 ? -16.241 19.983 39.103 1.00 97.31 492 LEU A C 1
ATOM 3792 O O . LEU A 1 492 ? -16.052 20.498 40.206 1.00 97.31 492 LEU A O 1
ATOM 3796 N N . VAL A 1 493 ? -16.078 18.690 38.852 1.00 96.75 493 VAL A N 1
ATOM 3797 C CA . VAL A 1 493 ? -15.635 17.717 39.853 1.00 96.75 493 VAL A CA 1
ATOM 3798 C C . VAL A 1 493 ? -14.639 16.768 39.207 1.00 96.75 493 VAL A C 1
ATOM 3800 O O . VAL A 1 493 ? -14.753 16.431 38.033 1.00 96.75 493 VAL A O 1
ATOM 3803 N N . THR A 1 494 ? -13.652 16.311 39.961 1.00 95.81 494 THR A N 1
ATOM 3804 C CA . THR A 1 494 ? -12.710 15.301 39.489 1.00 95.81 494 THR A CA 1
ATOM 3805 C C . THR A 1 494 ? -13.054 13.897 39.976 1.00 95.81 494 THR A C 1
ATOM 3807 O O . THR A 1 494 ? -13.629 13.718 41.047 1.00 95.81 494 THR A O 1
ATOM 3810 N N . TRP A 1 495 ? -12.665 12.870 39.213 1.00 93.06 495 TRP A N 1
ATOM 3811 C CA . TRP A 1 495 ? -12.805 11.472 39.656 1.00 93.06 495 TRP A CA 1
ATOM 3812 C C . TRP A 1 495 ? -12.088 11.205 40.987 1.00 93.06 495 TRP A C 1
ATOM 3814 O O . TRP A 1 495 ? -12.589 10.434 41.803 1.00 93.06 495 TRP A O 1
ATOM 3824 N N . ASP A 1 496 ? -10.962 11.887 41.220 1.00 89.56 496 ASP A N 1
ATOM 3825 C CA . ASP A 1 496 ? -10.195 11.802 42.465 1.00 89.56 496 ASP A CA 1
ATOM 3826 C C . ASP A 1 496 ? -10.967 12.410 43.650 1.00 89.56 496 ASP A C 1
ATOM 3828 O O . ASP A 1 496 ? -10.982 11.823 44.731 1.00 89.56 496 ASP A O 1
ATOM 3832 N N . GLU A 1 497 ? -11.665 13.538 43.450 1.00 90.31 497 GLU A N 1
ATOM 3833 C CA . GLU A 1 497 ? -12.552 14.140 44.463 1.00 90.31 497 GLU A CA 1
ATOM 3834 C C . GLU A 1 497 ? -13.742 13.229 44.804 1.00 90.31 497 GLU A C 1
ATOM 3836 O O . GLU A 1 497 ? -14.162 13.169 45.960 1.00 90.31 497 GLU A O 1
ATOM 3841 N N . GLU A 1 498 ? -14.255 12.470 43.830 1.00 90.19 498 GLU A N 1
ATOM 3842 C CA . GLU A 1 498 ? -15.298 11.464 44.061 1.00 90.19 498 GLU A CA 1
ATOM 3843 C C . GLU A 1 498 ? -14.756 10.125 44.595 1.00 90.19 498 GLU A C 1
ATOM 3845 O O . GLU A 1 498 ? -15.547 9.254 44.968 1.00 90.19 498 GLU A O 1
ATOM 3850 N N . GLY A 1 499 ? -13.436 9.943 44.680 1.00 87.44 499 GLY A N 1
ATOM 3851 C CA . GLY A 1 499 ? -12.809 8.703 45.147 1.00 87.44 499 GLY A CA 1
ATOM 3852 C C . GLY A 1 499 ? -13.048 7.498 44.230 1.00 87.44 499 GLY A C 1
ATOM 3853 O O . GLY A 1 499 ? -13.090 6.366 44.713 1.00 87.44 499 GLY A O 1
ATOM 3854 N N . ILE A 1 500 ? -13.239 7.729 42.927 1.00 87.62 500 ILE A N 1
ATOM 3855 C CA . ILE A 1 500 ? -13.542 6.695 41.928 1.00 87.62 500 ILE A CA 1
ATOM 3856 C C . ILE A 1 500 ? -12.286 6.390 41.107 1.00 87.62 500 ILE A C 1
ATOM 3858 O O . ILE A 1 500 ? -11.762 7.250 40.397 1.00 87.62 500 ILE A O 1
ATOM 3862 N N . PHE A 1 501 ? -11.824 5.138 41.157 1.00 81.88 501 PHE A N 1
ATOM 3863 C CA . PHE A 1 501 ? -10.565 4.709 40.545 1.00 81.88 501 PHE A CA 1
ATOM 3864 C C . PHE A 1 501 ? -10.766 3.488 39.643 1.00 81.88 501 PHE A C 1
ATOM 3866 O O . PHE A 1 501 ? -10.612 2.343 40.063 1.00 81.88 501 PHE A O 1
ATOM 3873 N N . VAL A 1 502 ? -11.024 3.730 38.358 1.00 70.12 502 VAL A N 1
ATOM 3874 C CA . VAL A 1 502 ? -11.105 2.659 37.359 1.00 70.12 502 VAL A CA 1
ATOM 3875 C C . VAL A 1 502 ? -9.700 2.301 36.859 1.00 70.12 502 VAL A C 1
ATOM 3877 O O . VAL A 1 502 ? -8.987 3.153 36.319 1.00 70.12 502 VAL A O 1
ATOM 3880 N N . GLN A 1 503 ? -9.303 1.028 36.988 1.00 54.59 503 GLN A N 1
ATOM 3881 C CA . GLN A 1 503 ? -8.069 0.517 36.378 1.00 54.59 503 GLN A CA 1
ATOM 3882 C C . GLN A 1 503 ? -8.131 0.673 34.853 1.00 54.59 503 GLN A C 1
ATOM 3884 O O . GLN A 1 503 ? -8.993 0.084 34.190 1.00 54.59 503 GLN A O 1
ATOM 3889 N N . GLN A 1 504 ? -7.197 1.449 34.300 1.00 47.81 504 GLN A N 1
ATOM 3890 C CA . GLN A 1 504 ? -6.947 1.459 32.864 1.00 47.81 504 GLN A CA 1
ATOM 3891 C C . GLN A 1 504 ? -6.313 0.117 32.507 1.00 47.81 504 GLN A C 1
ATOM 3893 O O . GLN A 1 504 ? -5.226 -0.198 32.988 1.00 47.81 504 GLN A O 1
ATOM 3898 N N . SER A 1 505 ? -7.018 -0.689 31.715 1.00 41.62 505 SER A N 1
ATOM 3899 C CA . SER A 1 505 ? -6.407 -1.832 31.041 1.00 41.62 505 SER A CA 1
ATOM 3900 C C . SER A 1 505 ? -5.211 -1.297 30.247 1.00 41.62 505 SER A C 1
ATOM 3902 O O . SER A 1 505 ? -5.377 -0.319 29.513 1.00 41.62 505 SER A O 1
ATOM 3904 N N . ALA A 1 506 ? -4.029 -1.860 30.505 1.00 32.16 506 ALA A N 1
ATOM 3905 C CA . ALA A 1 506 ? -2.757 -1.430 29.925 1.00 32.16 506 ALA A CA 1
ATOM 3906 C C . ALA A 1 506 ? -2.745 -1.521 28.394 1.00 32.16 506 ALA A C 1
ATOM 3908 O O . ALA A 1 506 ? -3.403 -2.447 27.866 1.00 32.16 506 ALA A O 1
#

Secondary structure (DSSP, 8-state):
--------S-------PPPHHHHHHHTGGG-SSHHHHHHHHHHHHHHHHHHTTT-TTSEEEEEEEEEE-SSEEEEEEEEES---S-HHHHHSTT--TT--SGGGSSS-HHHHHHHHH--STT--EEEEEE-HHHHHTTEEEEEESSP----SSSSPPP--EEEES-TT-SSSSEEEEEEEEEHHHHGGGS-TT--S---HHHHHHHHHHHHHHHTHHHHHHSS-EEEEEEEETTEEEEEE-------BPTTT-EEEEEEEEESSSSEEEEEEEEEEB---TT-SSSSSSSGGG-EEEEEETTEEEEE--HHHHHSSPPPGGGTTEEEEEEEE-S-GGGSPPBPTTSSSB-TT-HHHHHHHHHHHHHSPPPPP-SS-HHHHHHHHHHHHHHTSTTEEEEEEEEEE-GGGT--EEEEEEEEETTEEEEEEE-SSB--HHHHHHHHHHHHHHHHTT---SEEEEEESB--HHHHHHHHHHHTSB-TTSPBP-EEEEETTTTT-------

Foldseek 3Di:
DDPPPPDDPDDDDDPPDDWQLRVLLVLQPPDLALLLLLVLLVLVQLQQCVLPVVPPQFDLEWEWEWACPPQWTKTKIWGRGQWDPDVPLLLDAQRCPPGRFLSSVGSHNNSNSQSNQDSDPPWFKKKKWAHPVQLVVQKIKMWTDDGADCPDPVGHHTDIDIGGHDPPHPGSGIMMIIGIGGVVRLQRLADPVDPDDDDPVVSVVSSLLSCLAQQLLVQVPHPRWYWYWYHYPNDTDIDTHHHDDFAADPPFKDWDFQCWDFLPQDIWGKTKIKGFTDADPPDRQERRLAQRRAAEWEEENRGTQEDSCRCVQPVDRDDSQRSRIYMYMYIYDRRSRRDADPDPSSNGGDPPGSSVVVVSPVCCVPPPDDDDPPADPQNVLLVVVLVVLVPDPFWPDKDAQCAFLVVVPDRHTFGIWTQGPVFIETEDEDAAEDDLVSVVSQLVRCLRCVVVVNHHPEYEYEYQDYDPVNVVVVVVQQVDAHPNGHGYHYDYYYCVNVVHDDDDDD

Sequence (506 aa):
MENRNNNPIAEEIIHNNPTGYGLFAGIGDNFNSAAQAICELADDAISNLRANSDDPDLSMTIVVSFENLGDAVEIGVVDGGTGITNLDSALTIACRDGAQTPLNEHGFGLKHALASCDSSPSQQWSIRTRTKKDAAANQYREVTAPYSMGTSEEDQPMKVFFYPGAGGLPYPTGTAVTVRCPMAKFQTVKPDRKAAQSDFHHLVMYAIEELRYIYAGVLADTSITMKVLEVNGGTEKCHILKPLQPTWEEGTMKRLENVPYDLGGGQLTIHCRYGNILPTKSNAIYYKGNMASSGVELRINGRAIEHGLFDRVWGEAIHPSQNRFLVQVDLITDNSAALPATKNTKTSFCEADPRLNKLFRWIATYVPAPPKDADTIEARYVKELAAKCESNPDALRVSREEPVFQKIGLKAKVDLFVGCVNGVTIYEAKAGKTKALDLYQLRMYVDGCALDNKPVDEAILIARYHPPEVRELLDILNGLSAPDGRPYNFRLVTWDEEGIFVQQSA

Mean predicted aligned error: 12.05 Å

Radius of gyration: 31.5 Å; Cα contacts (8 Å, |Δi|>4): 1027; chains: 1; bounding box: 75×58×103 Å